Protein AF-0000000075707138 (afdb_homodimer)

pLDDT: mean 83.17, std 12.53, range [46.44, 98.38]

Structure (mmCIF, N/CA/C/O backbone):
data_AF-0000000075707138-model_v1
#
loop_
_entity.id
_entity.type
_entity.pdbx_description
1 polymer 'Oxidoreductase, short chain dehydrogenase/reductase family protein'
#
loop_
_atom_site.group_PDB
_atom_site.id
_atom_site.type_symbol
_atom_site.label_atom_id
_atom_site.label_alt_id
_atom_site.label_comp_id
_atom_site.label_asym_id
_atom_site.label_entity_id
_atom_site.label_seq_id
_atom_site.pdbx_PDB_ins_code
_atom_site.Cartn_x
_atom_site.Cartn_y
_atom_site.Cartn_z
_atom_site.occupancy
_atom_site.B_iso_or_equiv
_atom_site.auth_seq_id
_atom_site.auth_comp_id
_atom_site.auth_asym_id
_atom_site.auth_atom_id
_atom_site.pdbx_PDB_model_num
ATOM 1 N N . MET A 1 1 ? 6.055 -18.594 18.969 1 46.44 1 MET A N 1
ATOM 2 C CA . MET A 1 1 ? 6.414 -19.953 18.562 1 46.44 1 MET A CA 1
ATOM 3 C C . MET A 1 1 ? 5.551 -20.422 17.406 1 46.44 1 MET A C 1
ATOM 5 O O . MET A 1 1 ? 6.074 -20.891 16.391 1 46.44 1 MET A O 1
ATOM 9 N N . LEU A 1 2 ? 4.246 -20.281 17.594 1 50.56 2 LEU A N 1
ATOM 10 C CA . LEU A 1 2 ? 3.348 -20.734 16.531 1 50.56 2 LEU A CA 1
ATOM 11 C C . LEU A 1 2 ? 3.623 -20 15.234 1 50.56 2 LEU A C 1
ATOM 13 O O . LEU A 1 2 ? 3.65 -20.609 14.164 1 50.56 2 LEU A O 1
ATOM 17 N N . ARG A 1 3 ? 4.035 -18.844 15.383 1 57.72 3 ARG A N 1
ATOM 18 C CA . ARG A 1 3 ? 4.34 -18.062 14.188 1 57.72 3 ARG A CA 1
ATOM 19 C C . ARG A 1 3 ? 5.586 -18.594 13.484 1 57.72 3 ARG A C 1
ATOM 21 O O . ARG A 1 3 ? 5.633 -18.656 12.258 1 57.72 3 ARG A O 1
ATOM 28 N N . PHE A 1 4 ? 6.371 -19 14.352 1 58.72 4 PHE A N 1
ATOM 29 C CA . PHE A 1 4 ? 7.625 -19.5 13.805 1 58.72 4 PHE A CA 1
ATOM 30 C C . PHE A 1 4 ? 7.402 -20.828 13.078 1 58.72 4 PHE A C 1
ATOM 32 O O . PHE A 1 4 ? 7.965 -21.047 12 1 58.72 4 PHE A O 1
ATOM 39 N N . VAL A 1 5 ? 6.621 -21.609 13.633 1 59.22 5 VAL A N 1
ATOM 40 C CA . VAL A 1 5 ? 6.355 -22.922 13.039 1 59.22 5 VAL A CA 1
ATOM 41 C C . VAL A 1 5 ? 5.656 -22.734 11.688 1 59.22 5 VAL A C 1
ATOM 43 O O . VAL A 1 5 ? 6.035 -23.359 10.695 1 59.22 5 VAL A O 1
ATOM 46 N N . ILE A 1 6 ? 4.816 -21.859 11.625 1 64.38 6 ILE A N 1
ATOM 47 C CA . ILE A 1 6 ? 4.039 -21.656 10.406 1 64.38 6 ILE A CA 1
ATOM 48 C C . ILE A 1 6 ? 4.934 -21.062 9.328 1 64.38 6 ILE A C 1
ATOM 50 O O . ILE A 1 6 ? 4.82 -21.422 8.148 1 64.38 6 ILE A O 1
ATOM 54 N N . ALA A 1 7 ? 5.816 -20.281 9.812 1 64.31 7 ALA A N 1
ATOM 55 C CA . ALA A 1 7 ? 6.719 -19.625 8.867 1 64.31 7 ALA A CA 1
ATOM 56 C C . ALA A 1 7 ? 7.672 -20.641 8.234 1 64.31 7 ALA A C 1
ATOM 58 O O . ALA A 1 7 ? 8.148 -20.438 7.113 1 64.31 7 ALA A O 1
ATOM 59 N N . MET A 1 8 ? 7.824 -21.734 8.93 1 66.44 8 MET A N 1
ATOM 60 C CA . MET A 1 8 ? 8.805 -22.703 8.453 1 66.44 8 MET A CA 1
ATOM 61 C C . MET A 1 8 ? 8.133 -23.812 7.641 1 66.44 8 MET A C 1
ATOM 63 O O . MET A 1 8 ? 8.805 -24.547 6.914 1 66.44 8 MET A O 1
ATOM 67 N N . LEU A 1 9 ? 6.902 -23.828 7.664 1 71.31 9 LEU A N 1
ATOM 68 C CA . LEU A 1 9 ? 6.176 -24.922 7.055 1 71.31 9 LEU A CA 1
ATOM 69 C C . LEU A 1 9 ? 6.398 -24.969 5.547 1 71.31 9 LEU A C 1
ATOM 71 O O . LEU A 1 9 ? 6.633 -26.031 4.977 1 71.31 9 LEU A O 1
ATOM 75 N N . PRO A 1 10 ? 6.41 -23.828 4.98 1 68.44 10 PRO A N 1
ATOM 76 C CA . PRO A 1 10 ? 6.59 -23.891 3.525 1 68.44 10 PRO A CA 1
ATOM 77 C C . PRO A 1 10 ? 7.949 -24.453 3.119 1 68.44 10 PRO A C 1
ATOM 79 O O . PRO A 1 10 ? 8.125 -24.891 1.982 1 68.44 10 PRO A O 1
ATOM 82 N N . ARG A 1 11 ? 8.836 -24.469 3.949 1 72.44 11 ARG A N 1
ATOM 83 C CA . ARG A 1 11 ? 10.18 -24.938 3.627 1 72.44 11 ARG A CA 1
ATOM 84 C C . ARG A 1 11 ? 10.258 -26.469 3.73 1 72.44 11 ARG A C 1
ATOM 86 O O . ARG A 1 11 ? 11.156 -27.078 3.146 1 72.44 11 ARG A O 1
ATOM 93 N N . ILE A 1 12 ? 9.328 -26.984 4.355 1 79.31 12 ILE A N 1
ATOM 94 C CA . ILE A 1 12 ? 9.461 -28.406 4.613 1 79.31 12 ILE A CA 1
ATOM 95 C C . ILE A 1 12 ? 8.453 -29.188 3.77 1 79.31 12 ILE A C 1
ATOM 97 O O . ILE A 1 12 ? 8.594 -30.391 3.574 1 79.31 12 ILE A O 1
ATOM 101 N N . LEU A 1 13 ? 7.508 -28.547 3.256 1 86.5 13 LEU A N 1
ATOM 102 C CA . LEU A 1 13 ? 6.492 -29.203 2.447 1 86.5 13 LEU A CA 1
ATOM 103 C C . LEU A 1 13 ? 7.043 -29.562 1.067 1 86.5 13 LEU A C 1
ATOM 105 O O . LEU A 1 13 ? 7.852 -28.812 0.511 1 86.5 13 LEU A O 1
ATOM 109 N N . PRO A 1 14 ? 6.703 -30.625 0.559 1 90.44 14 PRO A N 1
ATOM 110 C CA . PRO A 1 14 ? 7.188 -31.016 -0.77 1 90.44 14 PRO A CA 1
ATOM 111 C C . PRO A 1 14 ? 6.672 -30.094 -1.876 1 90.44 14 PRO A C 1
ATOM 113 O O . PRO A 1 14 ? 5.559 -29.578 -1.779 1 90.44 14 PRO A O 1
ATOM 116 N N . ALA A 1 15 ? 7.457 -30 -2.906 1 93 15 ALA A N 1
ATOM 117 C CA . ALA A 1 15 ? 7.035 -29.219 -4.074 1 93 15 ALA A CA 1
ATOM 118 C C . ALA A 1 15 ? 5.855 -29.891 -4.773 1 93 15 ALA A C 1
ATOM 120 O O . ALA A 1 15 ? 5.762 -31.125 -4.812 1 93 15 ALA A O 1
ATOM 121 N N . GLN A 1 16 ? 4.965 -29.094 -5.281 1 94.62 16 GLN A N 1
ATOM 122 C CA . GLN A 1 16 ? 3.803 -29.578 -6.02 1 94.62 16 GLN A CA 1
ATOM 123 C C . GLN A 1 16 ? 4.039 -29.5 -7.523 1 94.62 16 GLN A C 1
ATOM 125 O O . GLN A 1 16 ? 4.832 -28.688 -7.996 1 94.62 16 GLN A O 1
ATOM 130 N N . ASP A 1 17 ? 3.422 -30.453 -8.234 1 96.12 17 ASP A N 1
ATOM 131 C CA . ASP A 1 17 ? 3.305 -30.344 -9.688 1 96.12 17 ASP A CA 1
ATOM 132 C C . ASP A 1 17 ? 2.094 -29.5 -10.078 1 96.12 17 ASP A C 1
ATOM 134 O O . ASP A 1 17 ? 0.974 -30.016 -10.148 1 96.12 17 ASP A O 1
ATOM 138 N N . LEU A 1 18 ? 2.393 -28.219 -10.383 1 95.69 18 LEU A N 1
ATOM 139 C CA . LEU A 1 18 ? 1.301 -27.281 -10.664 1 95.69 18 LEU A CA 1
ATOM 140 C C . LEU A 1 18 ? 0.627 -27.625 -11.992 1 95.69 18 LEU A C 1
ATOM 142 O O . LEU A 1 18 ? -0.546 -27.297 -12.188 1 95.69 18 LEU A O 1
ATOM 146 N N . GLY A 1 19 ? 1.401 -28.188 -12.945 1 95.12 19 GLY A N 1
ATOM 147 C CA . GLY A 1 19 ? 0.793 -28.672 -14.172 1 95.12 19 GLY A CA 1
ATOM 148 C C . GLY A 1 19 ? -0.302 -29.688 -13.938 1 95.12 19 GLY A C 1
ATOM 149 O O . GLY A 1 19 ? -1.374 -29.609 -14.539 1 95.12 19 GLY A O 1
ATOM 150 N N . ALA A 1 20 ? -0.017 -30.641 -13.094 1 95.62 20 ALA A N 1
ATOM 151 C CA . ALA A 1 20 ? -1.012 -31.641 -12.727 1 95.62 20 ALA A CA 1
ATOM 152 C C . ALA A 1 20 ? -2.145 -31.016 -11.922 1 95.62 20 ALA A C 1
ATOM 154 O O . ALA A 1 20 ? -3.318 -31.328 -12.141 1 95.62 20 ALA A O 1
ATOM 155 N N . LYS A 1 21 ? -1.799 -30.125 -11.039 1 95.69 21 LYS A N 1
ATOM 156 C CA . LYS A 1 21 ? -2.758 -29.516 -10.117 1 95.69 21 LYS A CA 1
ATOM 157 C C . LYS A 1 21 ? -3.787 -28.672 -10.867 1 95.69 21 LYS A C 1
ATOM 159 O O . LYS A 1 21 ? -4.98 -28.719 -10.555 1 95.69 21 LYS A O 1
ATOM 164 N N . TYR A 1 22 ? -3.287 -27.922 -11.883 1 96.19 22 TYR A N 1
ATOM 165 C CA . TYR A 1 22 ? -4.168 -26.984 -12.562 1 96.19 22 TYR A CA 1
ATOM 166 C C . TYR A 1 22 ? -4.504 -27.453 -13.969 1 96.19 22 TYR A C 1
ATOM 168 O O . TYR A 1 22 ? -5.16 -26.75 -14.734 1 96.19 22 TYR A O 1
ATOM 176 N N . GLN A 1 23 ? -4.051 -28.672 -14.305 1 94.12 23 GLN A N 1
ATOM 177 C CA . GLN A 1 23 ? -4.305 -29.281 -15.602 1 94.12 23 GLN A CA 1
ATOM 178 C C . GLN A 1 23 ? -3.666 -28.484 -16.734 1 94.12 23 GLN A C 1
ATOM 180 O O . GLN A 1 23 ? -4.297 -28.25 -17.766 1 94.12 23 GLN A O 1
ATOM 185 N N . LYS A 1 24 ? -2.447 -28.031 -16.484 1 93.06 24 LYS A N 1
ATOM 186 C CA . LYS A 1 24 ? -1.646 -27.266 -17.438 1 93.06 24 LYS A CA 1
ATOM 187 C C . LYS A 1 24 ? -2.404 -26.047 -17.938 1 93.06 24 LYS A C 1
ATOM 189 O O . LYS A 1 24 ? -3.211 -25.469 -17.203 1 93.06 24 LYS A O 1
ATOM 194 N N . GLY A 1 25 ? -1.955 -25.469 -19.078 1 95 25 GLY A N 1
ATOM 195 C CA . GLY A 1 25 ? -2.574 -24.266 -19.609 1 95 25 GLY A CA 1
ATOM 196 C C . GLY A 1 25 ? -1.623 -23.094 -19.672 1 95 25 GLY A C 1
ATOM 197 O O . GLY A 1 25 ? -0.408 -23.266 -19.766 1 95 25 GLY A O 1
ATOM 198 N N . TYR A 1 26 ? -2.227 -21.906 -19.625 1 97.44 26 TYR A N 1
ATOM 199 C CA . TYR A 1 26 ? -1.423 -20.703 -19.766 1 97.44 26 TYR A CA 1
ATOM 200 C C . TYR A 1 26 ? -1.119 -20.094 -18.406 1 97.44 26 TYR A C 1
ATOM 202 O O . TYR A 1 26 ? -1.928 -20.188 -17.484 1 97.44 26 TYR A O 1
ATOM 210 N N . ALA A 1 27 ? 0.055 -19.5 -18.281 1 98.12 27 ALA A N 1
ATOM 211 C CA . ALA A 1 27 ? 0.449 -18.656 -17.141 1 98.12 27 ALA A CA 1
ATOM 212 C C . ALA A 1 27 ? 0.997 -17.312 -17.625 1 98.12 27 ALA A C 1
ATOM 214 O O . ALA A 1 27 ? 1.736 -17.266 -18.609 1 98.12 27 ALA A O 1
ATOM 215 N N . LEU A 1 28 ? 0.542 -16.297 -17.031 1 98.06 28 LEU A N 1
ATOM 216 C CA . LEU A 1 28 ? 1.077 -14.961 -17.297 1 98.06 28 LEU A CA 1
ATOM 217 C C . LEU A 1 28 ? 2.008 -14.508 -16.172 1 98.06 28 LEU A C 1
ATOM 219 O O . LEU A 1 28 ? 1.626 -14.531 -15.008 1 98.06 28 LEU A O 1
ATOM 223 N N . ILE A 1 29 ? 3.23 -14.156 -16.516 1 97.25 29 ILE A N 1
ATOM 224 C CA . ILE A 1 29 ? 4.23 -13.734 -15.539 1 97.25 29 ILE A CA 1
ATOM 225 C C . ILE A 1 29 ? 4.719 -12.328 -15.875 1 97.25 29 ILE A C 1
ATOM 227 O O . ILE A 1 29 ? 5.34 -12.109 -16.922 1 97.25 29 ILE A O 1
ATOM 231 N N . THR A 1 30 ? 4.391 -11.375 -15.039 1 95.75 30 THR A N 1
ATOM 232 C CA . THR A 1 30 ? 4.973 -10.047 -15.195 1 95.75 30 THR A CA 1
ATOM 233 C C . THR A 1 30 ? 6.297 -9.945 -14.438 1 95.75 30 THR A C 1
ATOM 235 O O . THR A 1 30 ? 6.445 -10.516 -13.359 1 95.75 30 THR A O 1
ATOM 238 N N . GLY A 1 31 ? 7.238 -9.188 -15.008 1 88.5 31 GLY A N 1
ATOM 239 C CA . GLY A 1 31 ? 8.578 -9.172 -14.445 1 88.5 31 GLY A CA 1
ATOM 240 C C . GLY A 1 31 ? 9.289 -10.508 -14.578 1 88.5 31 GLY A C 1
ATOM 241 O O . GLY A 1 31 ? 10.055 -10.898 -13.695 1 88.5 31 GLY A O 1
ATOM 242 N N . GLY A 1 32 ? 9.031 -11.18 -15.578 1 85.75 32 GLY A N 1
ATOM 243 C CA . GLY A 1 32 ? 9.516 -12.539 -15.727 1 85.75 32 GLY A CA 1
ATOM 244 C C . GLY A 1 32 ? 10.773 -12.648 -16.562 1 85.75 32 GLY A C 1
ATOM 245 O O . GLY A 1 32 ? 11.18 -13.742 -16.953 1 85.75 32 GLY A O 1
ATOM 246 N N . THR A 1 33 ? 11.352 -11.516 -16.859 1 84.06 33 THR A N 1
ATOM 247 C CA . THR A 1 33 ? 12.5 -11.555 -17.766 1 84.06 33 THR A CA 1
ATOM 248 C C . THR A 1 33 ? 13.797 -11.75 -16.984 1 84.06 33 THR A C 1
ATOM 250 O O . THR A 1 33 ? 14.859 -11.93 -17.578 1 84.06 33 THR A O 1
ATOM 253 N N . ASP A 1 34 ? 13.672 -11.68 -15.617 1 80.25 34 ASP A N 1
ATOM 254 C CA . ASP A 1 34 ? 14.859 -11.898 -14.797 1 80.25 34 ASP A CA 1
ATOM 255 C C . ASP A 1 34 ? 14.477 -12.367 -13.391 1 80.25 34 ASP A C 1
ATOM 257 O O . ASP A 1 34 ? 13.289 -12.461 -13.062 1 80.25 34 ASP A O 1
ATOM 261 N N . GLY A 1 35 ? 15.461 -12.906 -12.695 1 82.19 35 GLY A N 1
ATOM 262 C CA . GLY A 1 35 ? 15.32 -13.141 -11.266 1 82.19 35 GLY A CA 1
ATOM 263 C C . GLY A 1 35 ? 14.336 -14.25 -10.938 1 82.19 35 GLY A C 1
ATOM 264 O O . GLY A 1 35 ? 14.367 -15.32 -11.547 1 82.19 35 GLY A O 1
ATOM 265 N N . ILE A 1 36 ? 13.555 -13.992 -9.977 1 87.19 36 ILE A N 1
ATOM 266 C CA . ILE A 1 36 ? 12.594 -14.953 -9.438 1 87.19 36 ILE A CA 1
ATOM 267 C C . ILE A 1 36 ? 11.539 -15.266 -10.492 1 87.19 36 ILE A C 1
ATOM 269 O O . ILE A 1 36 ? 11.18 -16.438 -10.695 1 87.19 36 ILE A O 1
ATOM 273 N N . GLY A 1 37 ? 11.125 -14.266 -11.25 1 90.62 37 GLY A N 1
ATOM 274 C CA . GLY A 1 37 ? 10.102 -14.445 -12.266 1 90.62 37 GLY A CA 1
ATOM 275 C C . GLY A 1 37 ? 10.516 -15.383 -13.383 1 90.62 37 GLY A C 1
ATOM 276 O O . GLY A 1 37 ? 9.734 -16.219 -13.82 1 90.62 37 GLY A O 1
ATOM 277 N N . LEU A 1 38 ? 11.711 -15.195 -13.773 1 89.5 38 LEU A N 1
ATOM 278 C CA . LEU A 1 38 ? 12.227 -16.047 -14.844 1 89.5 38 LEU A CA 1
ATOM 279 C C . LEU A 1 38 ? 12.32 -17.5 -14.383 1 89.5 38 LEU A C 1
ATOM 281 O O . LEU A 1 38 ? 11.938 -18.422 -15.117 1 89.5 38 LEU A O 1
ATOM 285 N N . GLN A 1 39 ? 12.766 -17.719 -13.211 1 90.62 39 GLN A N 1
ATOM 286 C CA . GLN A 1 39 ? 12.898 -19.062 -12.672 1 90.62 39 GLN A CA 1
ATOM 287 C C . GLN A 1 39 ? 11.539 -19.75 -12.523 1 90.62 39 GLN A C 1
ATOM 289 O O . GLN A 1 39 ? 11.398 -20.938 -12.82 1 90.62 39 GLN A O 1
ATOM 294 N N . ILE A 1 40 ? 10.594 -19.047 -12.117 1 94 40 ILE A N 1
ATOM 295 C CA . ILE A 1 40 ? 9.242 -19.578 -11.992 1 94 40 ILE A CA 1
ATOM 296 C C . ILE A 1 40 ? 8.711 -19.953 -13.367 1 94 40 ILE A C 1
ATOM 298 O O . ILE A 1 40 ? 8.133 -21.031 -13.547 1 94 40 ILE A O 1
ATOM 302 N N . ALA A 1 41 ? 8.945 -19.078 -14.344 1 94.19 41 ALA A N 1
ATOM 303 C CA . ALA A 1 41 ? 8.484 -19.328 -15.703 1 94.19 41 ALA A CA 1
ATOM 304 C C . ALA A 1 41 ? 9.07 -20.625 -16.25 1 94.19 41 ALA A C 1
ATOM 306 O O . ALA A 1 41 ? 8.344 -21.453 -16.812 1 94.19 41 ALA A O 1
ATOM 307 N N . LEU A 1 42 ? 10.328 -20.781 -16.062 1 93 42 LEU A N 1
ATOM 308 C CA . LEU A 1 42 ? 11.016 -21.953 -16.594 1 93 42 LEU A CA 1
ATOM 309 C C . LEU A 1 42 ? 10.508 -23.219 -15.922 1 93 42 LEU A C 1
ATOM 311 O O . LEU A 1 42 ? 10.297 -24.234 -16.594 1 93 42 LEU A O 1
ATOM 315 N N . LYS A 1 43 ? 10.297 -23.172 -14.664 1 94.62 43 LYS A N 1
ATOM 316 C CA . LYS A 1 43 ? 9.789 -24.328 -13.93 1 94.62 43 LYS A CA 1
ATOM 317 C C . LYS A 1 43 ? 8.359 -24.672 -14.367 1 94.62 43 LYS A C 1
ATOM 319 O O . LYS A 1 43 ? 7.996 -25.844 -14.438 1 94.62 43 LYS A O 1
ATOM 324 N N . LEU A 1 44 ? 7.586 -23.703 -14.648 1 96.31 44 LEU A N 1
ATOM 325 C CA . LEU A 1 44 ? 6.227 -23.938 -15.133 1 96.31 44 LEU A CA 1
ATOM 326 C C . LEU A 1 44 ? 6.242 -24.594 -16.5 1 96.31 44 LEU A C 1
ATOM 328 O O . LEU A 1 44 ? 5.438 -25.484 -16.781 1 96.31 44 LEU A O 1
ATOM 332 N N . VAL A 1 45 ? 7.152 -24.141 -17.375 1 95.62 45 VAL A N 1
ATOM 333 C CA . VAL A 1 45 ? 7.301 -24.734 -18.703 1 95.62 45 VAL A CA 1
ATOM 334 C C . VAL A 1 45 ? 7.66 -26.219 -18.562 1 95.62 45 VAL A C 1
ATOM 336 O O . VAL A 1 45 ? 7.102 -27.062 -19.266 1 95.62 45 VAL A O 1
ATOM 339 N N . GLU A 1 46 ? 8.5 -26.5 -17.641 1 94.5 46 GLU A N 1
ATOM 340 C CA . GLU A 1 46 ? 8.891 -27.875 -17.359 1 94.5 46 GLU A CA 1
ATOM 341 C C . GLU A 1 46 ? 7.695 -28.703 -16.922 1 94.5 46 GLU A C 1
ATOM 343 O O . GLU A 1 46 ? 7.648 -29.922 -17.188 1 94.5 46 GLU A O 1
ATOM 348 N N . GLN A 1 47 ? 6.758 -28.094 -16.297 1 95.94 47 GLN A N 1
ATOM 349 C CA . GLN A 1 47 ? 5.586 -28.797 -15.789 1 95.94 47 GLN A CA 1
ATOM 350 C C . GLN A 1 47 ? 4.441 -28.766 -16.797 1 95.94 47 GLN A C 1
ATOM 352 O O . GLN A 1 47 ? 3.309 -29.125 -16.469 1 95.94 47 GLN A O 1
ATOM 357 N N . GLY A 1 48 ? 4.723 -28.188 -17.969 1 95.12 48 GLY A N 1
ATOM 358 C CA . GLY A 1 48 ? 3.797 -28.344 -19.094 1 95.12 48 GLY A CA 1
ATOM 359 C C . GLY A 1 48 ? 2.979 -27.094 -19.359 1 95.12 48 GLY A C 1
ATOM 360 O O . GLY A 1 48 ? 2.072 -27.109 -20.188 1 95.12 48 GLY A O 1
ATOM 361 N N . PHE A 1 49 ? 3.256 -25.984 -18.688 1 96.62 49 PHE A N 1
ATOM 362 C CA . PHE A 1 49 ? 2.518 -24.734 -18.922 1 96.62 49 PHE A CA 1
ATOM 363 C C . PHE A 1 49 ? 3.033 -24.031 -20.156 1 96.62 49 PHE A C 1
ATOM 365 O O . PHE A 1 49 ? 4.227 -24.094 -20.469 1 96.62 49 PHE A O 1
ATOM 372 N N . ASP A 1 50 ? 2.141 -23.422 -20.922 1 97.19 50 ASP A N 1
ATOM 373 C CA . ASP A 1 50 ? 2.51 -22.328 -21.812 1 97.19 50 ASP A CA 1
ATOM 374 C C . ASP A 1 50 ? 2.592 -21 -21.062 1 97.19 50 ASP A C 1
ATOM 376 O O . ASP A 1 50 ? 1.688 -20.656 -20.297 1 97.19 50 ASP A O 1
ATOM 380 N N . VAL A 1 51 ? 3.688 -20.25 -21.297 1 97.38 51 VAL A N 1
ATOM 381 C CA . VAL A 1 51 ? 3.889 -19.078 -20.469 1 97.38 51 VAL A CA 1
ATOM 382 C C . VAL A 1 51 ? 3.941 -17.828 -21.344 1 97.38 51 VAL A C 1
ATOM 384 O O . VAL A 1 51 ? 4.406 -17.875 -22.484 1 97.38 51 VAL A O 1
ATOM 387 N N . HIS A 1 52 ? 3.369 -16.766 -20.906 1 97.56 52 HIS A N 1
ATOM 388 C CA . HIS A 1 52 ? 3.582 -15.414 -21.406 1 97.56 52 HIS A CA 1
ATOM 389 C C . HIS A 1 52 ? 4.418 -14.586 -20.438 1 97.56 52 HIS A C 1
ATOM 391 O O . HIS A 1 52 ? 3.928 -14.172 -19.391 1 97.56 52 HIS A O 1
ATOM 397 N N . ILE A 1 53 ? 5.641 -14.383 -20.812 1 95.88 53 ILE A N 1
ATOM 398 C CA . ILE A 1 53 ? 6.594 -13.656 -19.984 1 95.88 53 ILE A CA 1
ATOM 399 C C . ILE A 1 53 ? 6.633 -12.188 -20.406 1 95.88 53 ILE A C 1
ATOM 401 O O . ILE A 1 53 ? 6.863 -11.883 -21.578 1 95.88 53 ILE A O 1
ATOM 405 N N . VAL A 1 54 ? 6.398 -11.32 -19.438 1 94.62 54 VAL A N 1
ATOM 406 C CA . VAL A 1 54 ? 6.387 -9.883 -19.703 1 94.62 54 VAL A CA 1
ATOM 407 C C . VAL A 1 54 ? 7.438 -9.188 -18.844 1 94.62 54 VAL A C 1
ATOM 409 O O . VAL A 1 54 ? 7.539 -9.461 -17.641 1 94.62 54 VAL A O 1
ATOM 412 N N . GLY A 1 55 ? 8.219 -8.289 -19.344 1 90.75 55 GLY A N 1
ATOM 413 C CA . GLY A 1 55 ? 9.203 -7.543 -18.594 1 90.75 55 GLY A CA 1
ATOM 414 C C . GLY A 1 55 ? 10.094 -6.676 -19.453 1 90.75 55 GLY A C 1
ATOM 415 O O . GLY A 1 55 ? 9.852 -6.535 -20.656 1 90.75 55 GLY A O 1
ATOM 416 N N . LEU A 1 56 ? 10.969 -6.023 -18.781 1 84.31 56 LEU A N 1
ATOM 417 C CA . LEU A 1 56 ? 11.891 -5.148 -19.5 1 84.31 56 LEU A CA 1
ATOM 418 C C . LEU A 1 56 ? 12.906 -5.957 -20.297 1 84.31 56 LEU A C 1
ATOM 420 O O . LEU A 1 56 ? 13.188 -7.109 -19.953 1 84.31 56 LEU A O 1
ATOM 424 N N . LYS A 1 57 ? 13.469 -5.316 -21.297 1 77.38 57 LYS A N 1
ATOM 425 C CA . LYS A 1 57 ? 14.414 -5.973 -22.203 1 77.38 57 LYS A CA 1
ATOM 426 C C . LYS A 1 57 ? 15.672 -6.402 -21.453 1 77.38 57 LYS A C 1
ATOM 428 O O . LYS A 1 57 ? 16.188 -5.652 -20.625 1 77.38 57 LYS A O 1
ATOM 433 N N . THR A 1 58 ? 15.875 -7.586 -21.594 1 73.94 58 THR A N 1
ATOM 434 C CA . THR A 1 58 ? 17.094 -8.133 -21.016 1 73.94 58 THR A CA 1
ATOM 435 C C . THR A 1 58 ? 17.781 -9.094 -21.984 1 73.94 58 THR A C 1
ATOM 437 O O . THR A 1 58 ? 17.125 -9.633 -22.891 1 73.94 58 THR A O 1
ATOM 440 N N . GLU A 1 59 ? 19.031 -9.18 -21.906 1 68.75 59 GLU A N 1
ATOM 441 C CA . GLU A 1 59 ? 19.797 -10.094 -22.75 1 68.75 59 GLU A CA 1
ATOM 442 C C . GLU A 1 59 ? 19.75 -11.523 -22.219 1 68.75 59 GLU A C 1
ATOM 444 O O . GLU A 1 59 ? 20.094 -12.469 -22.938 1 68.75 59 GLU A O 1
ATOM 449 N N . LYS A 1 60 ? 19.203 -11.812 -21.125 1 67.62 60 LYS A N 1
ATOM 450 C CA . LYS A 1 60 ? 19.219 -13.094 -20.422 1 67.62 60 LYS A CA 1
ATOM 451 C C . LYS A 1 60 ? 18.297 -14.102 -21.078 1 67.62 60 LYS A C 1
ATOM 453 O O . LYS A 1 60 ? 18.469 -15.312 -20.922 1 67.62 60 LYS A O 1
ATOM 458 N N . LEU A 1 61 ? 17.406 -13.648 -21.859 1 74.69 61 LEU A N 1
ATOM 459 C CA . LEU A 1 61 ? 16.328 -14.523 -22.344 1 74.69 61 LEU A CA 1
ATOM 460 C C . LEU A 1 61 ? 16.75 -15.203 -23.641 1 74.69 61 LEU A C 1
ATOM 462 O O . LEU A 1 61 ? 16.031 -16.094 -24.125 1 74.69 61 LEU A O 1
ATOM 466 N N . ASN A 1 62 ? 17.828 -14.922 -24.156 1 67.62 62 ASN A N 1
ATOM 467 C CA . ASN A 1 62 ? 18.219 -15.469 -25.453 1 67.62 62 ASN A CA 1
ATOM 468 C C . ASN A 1 62 ? 18.531 -16.953 -25.359 1 67.62 62 ASN A C 1
ATOM 470 O O . ASN A 1 62 ? 18.484 -17.672 -26.359 1 67.62 62 ASN A O 1
ATOM 474 N N . GLN A 1 63 ? 18.562 -17.484 -24.203 1 67.44 63 GLN A N 1
ATOM 475 C CA . GLN A 1 63 ? 19.031 -18.859 -24.078 1 67.44 63 GLN A CA 1
ATOM 476 C C . GLN A 1 63 ? 17.969 -19.75 -23.453 1 67.44 63 GLN A C 1
ATOM 478 O O . GLN A 1 63 ? 18.25 -20.906 -23.109 1 67.44 63 GLN A O 1
ATOM 483 N N . ILE A 1 64 ? 16.75 -19.266 -23.469 1 76.5 64 ILE A N 1
ATOM 484 C CA . ILE A 1 64 ? 15.773 -20.094 -22.766 1 76.5 64 ILE A CA 1
ATOM 485 C C . ILE A 1 64 ? 14.898 -20.844 -23.766 1 76.5 64 ILE A C 1
ATOM 487 O O . ILE A 1 64 ? 14.617 -20.328 -24.844 1 76.5 64 ILE A O 1
ATOM 491 N N . GLN A 1 65 ? 14.625 -22.141 -23.531 1 81.31 65 GLN A N 1
ATOM 492 C CA . GLN A 1 65 ? 13.711 -22.938 -24.344 1 81.31 65 GLN A CA 1
ATOM 493 C C . GLN A 1 65 ? 12.289 -22.844 -23.812 1 81.31 65 GLN A C 1
ATOM 495 O O . GLN A 1 65 ? 12.023 -23.188 -22.656 1 81.31 65 GLN A O 1
ATOM 500 N N . LEU A 1 66 ? 11.461 -22.266 -24.609 1 87.06 66 LEU A N 1
ATOM 501 C CA . LEU A 1 66 ? 10.047 -22.141 -24.266 1 87.06 66 LEU A CA 1
ATOM 502 C C . LEU A 1 66 ? 9.195 -23.016 -25.172 1 87.06 66 LEU A C 1
ATOM 504 O O . LEU A 1 66 ? 9.664 -23.5 -26.219 1 87.06 66 LEU A O 1
ATOM 508 N N . THR A 1 67 ? 8.016 -23.328 -24.656 1 88.25 67 THR A N 1
ATOM 509 C CA . THR A 1 67 ? 7.078 -24.078 -25.5 1 88.25 67 THR A CA 1
ATOM 510 C C . THR A 1 67 ? 6.664 -23.25 -26.719 1 88.25 67 THR A C 1
ATOM 512 O O . THR A 1 67 ? 6.836 -22.031 -26.734 1 88.25 67 THR A O 1
ATOM 515 N N . GLU A 1 68 ? 6.094 -23.906 -27.719 1 88.75 68 GLU A N 1
ATOM 516 C CA . GLU A 1 68 ? 5.695 -23.266 -28.969 1 88.75 68 GLU A CA 1
ATOM 517 C C . GLU A 1 68 ? 4.645 -22.188 -28.734 1 88.75 68 GLU A C 1
ATOM 519 O O . GLU A 1 68 ? 4.609 -21.172 -29.438 1 88.75 68 GLU A O 1
ATOM 524 N N . ASN A 1 69 ? 3.811 -22.359 -27.719 1 93.56 69 ASN A N 1
ATOM 525 C CA . ASN A 1 69 ? 2.709 -21.438 -27.469 1 93.56 69 ASN A CA 1
ATOM 526 C C . ASN A 1 69 ? 3.104 -20.359 -26.453 1 93.56 69 ASN A C 1
ATOM 528 O O . ASN A 1 69 ? 2.305 -19.469 -26.141 1 93.56 69 ASN A O 1
ATOM 532 N N . SER A 1 70 ? 4.34 -20.438 -25.984 1 94.81 70 SER A N 1
ATOM 533 C CA . SER A 1 70 ? 4.824 -19.438 -25.047 1 94.81 70 SER A CA 1
ATOM 534 C C . SER A 1 70 ? 5.32 -18.188 -25.766 1 94.81 70 SER A C 1
ATOM 536 O O . SER A 1 70 ? 5.664 -18.25 -26.953 1 94.81 70 SER A O 1
ATOM 538 N N . LYS A 1 71 ? 5.277 -17.109 -25.062 1 92.94 71 LYS A N 1
ATOM 539 C CA . LYS A 1 71 ? 5.754 -15.875 -25.688 1 92.94 71 LYS A CA 1
ATOM 540 C C . LYS A 1 71 ? 6.422 -14.977 -24.641 1 92.94 71 LYS A C 1
ATOM 542 O O . LYS A 1 71 ? 6.129 -15.062 -23.453 1 92.94 71 LYS A O 1
ATOM 547 N N . ILE A 1 72 ? 7.32 -14.141 -25.203 1 93.5 72 ILE A N 1
ATOM 548 C CA . ILE A 1 72 ? 7.996 -13.109 -24.422 1 93.5 72 ILE A CA 1
ATOM 549 C C . ILE A 1 72 ? 7.648 -11.727 -24.969 1 93.5 72 ILE A C 1
ATOM 551 O O . ILE A 1 72 ? 7.75 -11.492 -26.188 1 93.5 72 ILE A O 1
ATOM 555 N N . SER A 1 73 ? 7.184 -10.891 -24.125 1 93.19 73 SER A N 1
ATOM 556 C CA . SER A 1 73 ? 6.906 -9.508 -24.5 1 93.19 73 SER A CA 1
ATOM 557 C C . SER A 1 73 ? 7.777 -8.539 -23.703 1 93.19 73 SER A C 1
ATOM 559 O O . SER A 1 73 ? 7.672 -8.453 -22.484 1 93.19 73 SER A O 1
ATOM 561 N N . PHE A 1 74 ? 8.578 -7.836 -24.422 1 92.12 74 PHE A N 1
ATOM 562 C CA . PHE A 1 74 ? 9.359 -6.777 -23.797 1 92.12 74 PHE A CA 1
ATOM 563 C C . PHE A 1 74 ? 8.562 -5.48 -23.734 1 92.12 74 PHE A C 1
ATOM 565 O O . PHE A 1 74 ? 8.344 -4.828 -24.766 1 92.12 74 PHE A O 1
ATOM 572 N N . CYS A 1 75 ? 8.062 -5.191 -22.531 1 90.75 75 CYS A N 1
ATOM 573 C CA . CYS A 1 75 ? 7.23 -4.008 -22.375 1 90.75 75 CYS A CA 1
ATOM 574 C C . CYS A 1 75 ? 7.418 -3.389 -21 1 90.75 75 CYS A C 1
ATOM 576 O O . CYS A 1 75 ? 7.93 -4.039 -20.078 1 90.75 75 CYS A O 1
ATOM 578 N N . ASP A 1 76 ? 7.07 -2.146 -20.969 1 90.69 76 ASP A N 1
ATOM 579 C CA . ASP A 1 76 ? 7.074 -1.369 -19.734 1 90.69 76 ASP A CA 1
ATOM 580 C C . ASP A 1 76 ? 5.668 -1.275 -19.141 1 90.69 76 ASP A C 1
ATOM 582 O O . ASP A 1 76 ? 4.781 -0.656 -19.734 1 90.69 76 ASP A O 1
ATOM 586 N N . LEU A 1 77 ? 5.527 -1.826 -17.969 1 92 77 LEU A N 1
ATOM 587 C CA . LEU A 1 77 ? 4.211 -1.903 -17.344 1 92 77 LEU A CA 1
ATOM 588 C C . LEU A 1 77 ? 3.732 -0.52 -16.922 1 92 77 LEU A C 1
ATOM 590 O O . LEU A 1 77 ? 2.564 -0.346 -16.562 1 92 77 LEU A O 1
ATOM 594 N N . SER A 1 78 ? 4.652 0.433 -16.938 1 90.06 78 SER A N 1
ATOM 595 C CA . SER A 1 78 ? 4.23 1.797 -16.641 1 90.06 78 SER A CA 1
ATOM 596 C C . SER A 1 78 ? 3.402 2.387 -17.781 1 90.06 78 SER A C 1
ATOM 598 O O . SER A 1 78 ? 2.76 3.426 -17.609 1 90.06 78 SER A O 1
ATOM 600 N N . ASP A 1 79 ? 3.463 1.754 -18.906 1 91.5 79 ASP A N 1
ATOM 601 C CA . ASP A 1 79 ? 2.645 2.146 -20.047 1 91.5 79 ASP A CA 1
ATOM 602 C C . ASP A 1 79 ? 1.258 1.509 -19.969 1 91.5 79 ASP A C 1
ATOM 604 O O . ASP A 1 79 ? 1.123 0.289 -20.078 1 91.5 79 ASP A O 1
ATOM 608 N N . ILE A 1 80 ? 0.294 2.305 -19.953 1 90.19 80 ILE A N 1
ATOM 609 C CA . ILE A 1 80 ? -1.083 1.861 -19.766 1 90.19 80 ILE A CA 1
ATOM 610 C C . ILE A 1 80 ? -1.505 0.978 -20.938 1 90.19 80 ILE A C 1
ATOM 612 O O . ILE A 1 80 ? -2.287 0.04 -20.766 1 90.19 80 ILE A O 1
ATOM 616 N N . SER A 1 81 ? -1.056 1.275 -22.078 1 94.31 81 SER A N 1
ATOM 617 C CA . SER A 1 81 ? -1.41 0.487 -23.25 1 94.31 81 SER A CA 1
ATOM 618 C C . SER A 1 81 ? -0.955 -0.961 -23.109 1 94.31 81 SER A C 1
ATOM 620 O O . SER A 1 81 ? -1.628 -1.88 -23.578 1 94.31 81 SER A O 1
ATOM 622 N N . VAL A 1 82 ? 0.136 -1.141 -22.484 1 94.38 82 VAL A N 1
ATOM 623 C CA . VAL A 1 82 ? 0.668 -2.479 -22.266 1 94.38 82 VAL A CA 1
ATOM 624 C C . VAL A 1 82 ? -0.274 -3.258 -21.344 1 94.38 82 VAL A C 1
ATOM 626 O O . VAL A 1 82 ? -0.603 -4.414 -21.625 1 94.38 82 VAL A O 1
ATOM 629 N N . THR A 1 83 ? -0.717 -2.646 -20.281 1 94.81 83 THR A N 1
ATOM 630 C CA . THR A 1 83 ? -1.627 -3.285 -19.328 1 94.81 83 THR A CA 1
ATOM 631 C C . THR A 1 83 ? -2.936 -3.668 -20.016 1 94.81 83 THR A C 1
ATOM 633 O O . THR A 1 83 ? -3.457 -4.766 -19.812 1 94.81 83 THR A O 1
ATOM 636 N N . ASN A 1 84 ? -3.395 -2.771 -20.859 1 95.44 84 ASN A N 1
ATOM 637 C CA . ASN A 1 84 ? -4.621 -3.053 -21.594 1 95.44 84 ASN A CA 1
ATOM 638 C C . ASN A 1 84 ? -4.461 -4.262 -22.5 1 95.44 84 ASN A C 1
ATOM 640 O O . ASN A 1 84 ? -5.355 -5.105 -22.594 1 95.44 84 ASN A O 1
ATOM 644 N N . GLU A 1 85 ? -3.412 -4.316 -23.156 1 96.88 85 GLU A N 1
ATOM 645 C CA . GLU A 1 85 ? -3.131 -5.445 -24.047 1 96.88 85 GLU A CA 1
ATOM 646 C C . GLU A 1 85 ? -3.053 -6.754 -23.266 1 96.88 85 GLU A C 1
ATOM 648 O O . GLU A 1 85 ? -3.549 -7.785 -23.719 1 96.88 85 GLU A O 1
ATOM 653 N N . LEU A 1 86 ? -2.453 -6.695 -22.141 1 97 86 LEU A N 1
ATOM 654 C CA . LEU A 1 86 ? -2.322 -7.891 -21.312 1 97 86 LEU A CA 1
ATOM 655 C C . LEU A 1 86 ? -3.678 -8.32 -20.766 1 97 86 LEU A C 1
ATOM 657 O O . LEU A 1 86 ? -3.947 -9.523 -20.641 1 97 86 LEU A O 1
ATOM 661 N N . CYS A 1 87 ? -4.477 -7.371 -20.406 1 96.44 87 CYS A N 1
ATOM 662 C CA . CYS A 1 87 ? -5.832 -7.691 -19.969 1 96.44 87 CYS A CA 1
ATOM 663 C C . CYS A 1 87 ? -6.598 -8.414 -21.078 1 96.44 87 CYS A C 1
ATOM 665 O O . CYS A 1 87 ? -7.293 -9.398 -20.812 1 96.44 87 CYS A O 1
ATOM 667 N N . GLN A 1 88 ? -6.434 -7.891 -22.266 1 97 88 GLN A N 1
ATOM 668 C CA . GLN A 1 88 ? -7.066 -8.547 -23.406 1 97 88 GLN A CA 1
ATOM 669 C C . GLN A 1 88 ? -6.52 -9.961 -23.609 1 97 88 GLN A C 1
ATOM 671 O O . GLN A 1 88 ? -7.27 -10.883 -23.922 1 97 88 GLN A O 1
ATOM 676 N N . TRP A 1 89 ? -5.281 -10.102 -23.453 1 97.44 89 TRP A N 1
ATOM 677 C CA . TRP A 1 89 ? -4.66 -11.414 -23.562 1 97.44 89 TRP A CA 1
ATOM 678 C C . TRP A 1 89 ? -5.25 -12.383 -22.531 1 97.44 89 TRP A C 1
ATOM 680 O O . TRP A 1 89 ? -5.516 -13.547 -22.844 1 97.44 89 TRP A O 1
ATOM 690 N N . ILE A 1 90 ? -5.434 -11.953 -21.312 1 97.56 90 ILE A N 1
ATOM 691 C CA . ILE A 1 90 ? -6.016 -12.758 -20.234 1 97.56 90 ILE A CA 1
ATOM 692 C C . ILE A 1 90 ? -7.414 -13.211 -20.641 1 97.56 90 ILE A C 1
ATOM 694 O O . ILE A 1 90 ? -7.773 -14.375 -20.453 1 97.56 90 ILE A O 1
ATOM 698 N N . GLU A 1 91 ? -8.109 -12.297 -21.219 1 95.88 91 GLU A N 1
ATOM 699 C CA . GLU A 1 91 ? -9.469 -12.625 -21.641 1 95.88 91 GLU A CA 1
ATOM 700 C C . GLU A 1 91 ? -9.469 -13.672 -22.75 1 95.88 91 GLU A C 1
ATOM 702 O O . GLU A 1 91 ? -10.328 -14.555 -22.781 1 95.88 91 GLU A O 1
ATOM 707 N N . THR A 1 92 ? -8.57 -13.57 -23.609 1 96.44 92 THR A N 1
ATOM 708 C CA . THR A 1 92 ? -8.516 -14.438 -24.781 1 96.44 92 THR A CA 1
ATOM 709 C C . THR A 1 92 ? -7.977 -15.812 -24.406 1 96.44 92 THR A C 1
ATOM 711 O O . THR A 1 92 ? -8.562 -16.828 -24.781 1 96.44 92 THR A O 1
ATOM 714 N N . TYR A 1 93 ? -6.891 -15.867 -23.594 1 96.81 93 TYR A N 1
ATOM 715 C CA . TYR A 1 93 ? -6.16 -17.109 -23.391 1 96.81 93 TYR A CA 1
ATOM 716 C C . TYR A 1 93 ? -6.539 -17.75 -22.047 1 96.81 93 TYR A C 1
ATOM 718 O O . TYR A 1 93 ? -6.227 -18.922 -21.812 1 96.81 93 TYR A O 1
ATOM 726 N N . GLN A 1 94 ? -7.188 -17.016 -21.172 1 96.88 94 GLN A N 1
ATOM 727 C CA . GLN A 1 94 ? -7.73 -17.5 -19.906 1 96.88 94 GLN A CA 1
ATOM 728 C C . GLN A 1 94 ? -6.684 -18.281 -19.109 1 96.88 94 GLN A C 1
ATOM 730 O O . GLN A 1 94 ? -6.879 -19.453 -18.812 1 96.88 94 GLN A O 1
ATOM 735 N N . PRO A 1 95 ? -5.621 -17.641 -18.719 1 97.94 95 PRO A N 1
ATOM 736 C CA . PRO A 1 95 ? -4.547 -18.328 -18 1 97.94 95 PRO A CA 1
ATOM 737 C C . PRO A 1 95 ? -5.012 -18.922 -16.672 1 97.94 95 PRO A C 1
ATOM 739 O O . PRO A 1 95 ? -5.949 -18.391 -16.062 1 97.94 95 PRO A O 1
ATOM 742 N N . LYS A 1 96 ? -4.355 -20.031 -16.281 1 98 96 LYS A N 1
ATOM 743 C CA . LYS A 1 96 ? -4.613 -20.672 -15.008 1 98 96 LYS A CA 1
ATOM 744 C C . LYS A 1 96 ? -3.83 -20 -13.883 1 98 96 LYS A C 1
ATOM 746 O O . LYS A 1 96 ? -4.246 -20.031 -12.727 1 98 96 LYS A O 1
ATOM 751 N N . LEU A 1 97 ? -2.734 -19.391 -14.289 1 98.25 97 LEU A N 1
ATOM 752 C CA . LEU A 1 97 ? -1.876 -18.766 -13.289 1 98.25 97 LEU A CA 1
ATOM 753 C C . LEU A 1 97 ? -1.524 -17.328 -13.695 1 98.25 97 LEU A C 1
ATOM 755 O O . LEU A 1 97 ? -1.259 -17.062 -14.867 1 98.25 97 LEU A O 1
ATOM 759 N N . LEU A 1 98 ? -1.632 -16.438 -12.781 1 98.38 98 LEU A N 1
ATOM 760 C CA . LEU A 1 98 ? -1.169 -15.062 -12.883 1 98.38 98 LEU A CA 1
ATOM 761 C C . LEU A 1 98 ? -0.1 -14.773 -11.836 1 98.38 98 LEU A C 1
ATOM 763 O O . LEU A 1 98 ? -0.364 -14.844 -10.641 1 98.38 98 LEU A O 1
ATOM 767 N N . ILE A 1 99 ? 1.104 -14.469 -12.273 1 97.75 99 ILE A N 1
ATOM 768 C CA . ILE A 1 99 ? 2.238 -14.297 -11.375 1 97.75 99 ILE A CA 1
ATOM 769 C C . ILE A 1 99 ? 2.793 -12.883 -11.508 1 97.75 99 ILE A C 1
ATOM 771 O O . ILE A 1 99 ? 3.283 -12.5 -12.578 1 97.75 99 ILE A O 1
ATOM 775 N N . HIS A 1 100 ? 2.684 -12.125 -10.453 1 96.31 100 HIS A N 1
ATOM 776 C CA . HIS A 1 100 ? 3.197 -10.766 -10.406 1 96.31 100 HIS A CA 1
ATOM 777 C C . HIS A 1 100 ? 4.586 -10.719 -9.773 1 96.31 100 HIS A C 1
ATOM 779 O O . HIS A 1 100 ? 4.719 -10.703 -8.555 1 96.31 100 HIS A O 1
ATOM 785 N N . THR A 1 101 ? 5.625 -10.625 -10.578 1 91.44 101 THR A N 1
ATOM 786 C CA . THR A 1 101 ? 6.98 -10.57 -10.039 1 91.44 101 THR A CA 1
ATOM 787 C C . THR A 1 101 ? 7.664 -9.266 -10.43 1 91.44 101 THR A C 1
ATOM 789 O O . THR A 1 101 ? 8.82 -9.031 -10.062 1 91.44 101 THR A O 1
ATOM 792 N N . ALA A 1 102 ? 6.871 -8.461 -11.117 1 83 102 ALA A N 1
ATOM 793 C CA . ALA A 1 102 ? 7.441 -7.176 -11.516 1 83 102 ALA A CA 1
ATOM 794 C C . ALA A 1 102 ? 7.766 -6.316 -10.297 1 83 102 ALA A C 1
ATOM 796 O O . ALA A 1 102 ? 6.973 -6.238 -9.359 1 83 102 ALA A O 1
ATOM 797 N N . GLY A 1 103 ? 8.953 -5.836 -10.18 1 75.06 103 GLY A N 1
ATOM 798 C CA . GLY A 1 103 ? 9.375 -4.941 -9.109 1 75.06 103 GLY A CA 1
ATOM 799 C C . GLY A 1 103 ? 10.781 -4.402 -9.312 1 75.06 103 GLY A C 1
ATOM 800 O O . GLY A 1 103 ? 11.648 -5.102 -9.836 1 75.06 103 GLY A O 1
ATOM 801 N N . PHE A 1 104 ? 10.906 -3.137 -9.234 1 71.75 104 PHE A N 1
ATOM 802 C CA . PHE A 1 104 ? 12.203 -2.475 -9.32 1 71.75 104 PHE A CA 1
ATOM 803 C C . PHE A 1 104 ? 12.32 -1.377 -8.266 1 71.75 104 PHE A C 1
ATOM 805 O O . PHE A 1 104 ? 11.352 -0.658 -8.008 1 71.75 104 PHE A O 1
ATOM 812 N N . CYS A 1 105 ? 13.469 -1.518 -7.582 1 71.12 105 CYS A N 1
ATOM 813 C CA . CYS A 1 105 ? 13.703 -0.461 -6.605 1 71.12 105 CYS A CA 1
ATOM 814 C C . CYS A 1 105 ? 14.867 0.425 -7.031 1 71.12 105 CYS A C 1
ATOM 816 O O . CYS A 1 105 ? 15.953 -0.074 -7.34 1 71.12 105 CYS A O 1
ATOM 818 N N . TYR A 1 106 ? 14.602 1.696 -7.211 1 72.75 106 TYR A N 1
ATOM 819 C CA . TYR A 1 106 ? 15.633 2.713 -7.387 1 72.75 106 TYR A CA 1
ATOM 820 C C . TYR A 1 106 ? 15.688 3.646 -6.184 1 72.75 106 TYR A C 1
ATOM 822 O O . TYR A 1 106 ? 14.859 4.555 -6.059 1 72.75 106 TYR A O 1
ATOM 830 N N . PRO A 1 107 ? 16.688 3.344 -5.348 1 77.19 107 PRO A N 1
ATOM 831 C CA . PRO A 1 107 ? 16.781 4.215 -4.172 1 77.19 107 PRO A CA 1
ATOM 832 C C . PRO A 1 107 ? 17.016 5.676 -4.535 1 77.19 107 PRO A C 1
ATOM 834 O O . PRO A 1 107 ? 17.859 5.977 -5.387 1 77.19 107 PRO A O 1
ATOM 837 N N . SER A 1 108 ? 16.281 6.562 -4.031 1 81.94 108 SER A N 1
ATOM 838 C CA . SER A 1 108 ? 16.375 8 -4.246 1 81.94 108 SER A CA 1
ATOM 839 C C . SER A 1 108 ? 15.547 8.766 -3.219 1 81.94 108 SER A C 1
ATOM 841 O O . SER A 1 108 ? 14.609 8.219 -2.631 1 81.94 108 SER A O 1
ATOM 843 N N . TYR A 1 109 ? 16.031 10.078 -3.021 1 84.44 109 TYR A N 1
ATOM 844 C CA . TYR A 1 109 ? 15.078 10.953 -2.352 1 84.44 109 TYR A CA 1
ATOM 845 C C . TYR A 1 109 ? 13.758 11.031 -3.121 1 84.44 109 TYR A C 1
ATOM 847 O O . TYR A 1 109 ? 13.758 11.086 -4.352 1 84.44 109 TYR A O 1
ATOM 855 N N . PHE A 1 110 ? 12.789 11.047 -2.357 1 88.06 110 PHE A N 1
ATOM 856 C CA . PHE A 1 110 ? 11.477 11.016 -2.992 1 88.06 110 PHE A CA 1
ATOM 857 C C . PHE A 1 110 ? 11.305 12.203 -3.934 1 88.06 110 PHE A C 1
ATOM 859 O O . PHE A 1 110 ? 10.789 12.055 -5.039 1 88.06 110 PHE A O 1
ATOM 866 N N . HIS A 1 111 ? 11.812 13.344 -3.531 1 86.06 111 HIS A N 1
ATOM 867 C CA . HIS A 1 111 ? 11.586 14.555 -4.32 1 86.06 111 HIS A CA 1
ATOM 868 C C . HIS A 1 111 ? 12.406 14.531 -5.605 1 86.06 111 HIS A C 1
ATOM 870 O O . HIS A 1 111 ? 12.18 15.344 -6.504 1 86.06 111 HIS A O 1
ATOM 876 N N . LYS A 1 112 ? 13.336 13.648 -5.711 1 83.5 112 LYS A N 1
ATOM 877 C CA . LYS A 1 112 ? 14.195 13.562 -6.883 1 83.5 112 LYS A CA 1
ATOM 878 C C . LYS A 1 112 ? 13.617 12.617 -7.93 1 83.5 112 LYS A C 1
ATOM 880 O O . LYS A 1 112 ? 14.148 12.5 -9.031 1 83.5 112 LYS A O 1
ATOM 885 N N . ILE A 1 113 ? 12.641 11.922 -7.508 1 83.19 113 ILE A N 1
ATOM 886 C CA . ILE A 1 113 ? 11.969 11.031 -8.445 1 83.19 113 ILE A CA 1
ATOM 887 C C . ILE A 1 113 ? 11.094 11.844 -9.398 1 83.19 113 ILE A C 1
ATOM 889 O O . ILE A 1 113 ? 10.141 12.492 -8.961 1 83.19 113 ILE A O 1
ATOM 893 N N . ASN A 1 114 ? 11.531 11.633 -10.664 1 81.5 114 ASN A N 1
ATOM 894 C CA . ASN A 1 114 ? 10.719 12.289 -11.68 1 81.5 114 ASN A CA 1
ATOM 895 C C . ASN A 1 114 ? 9.469 11.477 -12.008 1 81.5 114 ASN A C 1
ATOM 897 O O . ASN A 1 114 ? 9.547 10.258 -12.172 1 81.5 114 ASN A O 1
ATOM 901 N N . ASN A 1 115 ? 8.289 11.883 -11.969 1 82.81 115 ASN A N 1
ATOM 902 C CA . ASN A 1 115 ? 7.02 11.266 -12.32 1 82.81 115 ASN A CA 1
ATOM 903 C C . ASN A 1 115 ? 6.703 10.078 -11.422 1 82.81 115 ASN A C 1
ATOM 905 O O . ASN A 1 115 ? 6.516 8.961 -11.906 1 82.81 115 ASN A O 1
ATOM 909 N N . PRO A 1 116 ? 6.688 10.227 -10.211 1 86.62 116 PRO A N 1
ATOM 910 C CA . PRO A 1 116 ? 6.453 9.133 -9.266 1 86.62 116 PRO A CA 1
ATOM 911 C C . PRO A 1 116 ? 5.199 8.328 -9.602 1 86.62 116 PRO A C 1
ATOM 913 O O . PRO A 1 116 ? 5.098 7.152 -9.234 1 86.62 116 PRO A O 1
ATOM 916 N N . HIS A 1 117 ? 4.324 8.938 -10.375 1 86.12 117 HIS A N 1
ATOM 917 C CA . HIS A 1 117 ? 3.096 8.242 -10.734 1 86.12 117 HIS A CA 1
ATOM 918 C C . HIS A 1 117 ? 3.385 7.066 -11.664 1 86.12 117 HIS A C 1
ATOM 920 O O . HIS A 1 117 ? 2.625 6.098 -11.695 1 86.12 117 HIS A O 1
ATOM 926 N N . LYS A 1 118 ? 4.449 7.133 -12.406 1 85.12 118 LYS A N 1
ATOM 927 C CA . LYS A 1 118 ? 4.82 6.035 -13.297 1 85.12 118 LYS A CA 1
ATOM 928 C C . LYS A 1 118 ? 5.172 4.781 -12.5 1 85.12 118 LYS A C 1
ATOM 930 O O . LYS A 1 118 ? 4.922 3.662 -12.953 1 85.12 118 LYS A O 1
ATOM 935 N N . TYR A 1 119 ? 5.723 5.062 -11.383 1 86.62 119 TYR A N 1
ATOM 936 C CA . TYR A 1 119 ? 6.043 3.953 -10.492 1 86.62 119 TYR A CA 1
ATOM 937 C C . TYR A 1 119 ? 4.777 3.242 -10.023 1 86.62 119 TYR A C 1
ATOM 939 O O . TYR A 1 119 ? 4.688 2.014 -10.094 1 86.62 119 TYR A O 1
ATOM 947 N N . ASN A 1 120 ? 3.838 4.023 -9.641 1 89.75 120 ASN A N 1
ATOM 948 C CA . ASN A 1 120 ? 2.568 3.467 -9.18 1 89.75 120 ASN A CA 1
ATOM 949 C C . ASN A 1 120 ? 1.825 2.764 -10.312 1 89.75 120 ASN A C 1
ATOM 951 O O . ASN A 1 120 ? 1.154 1.755 -10.094 1 89.75 120 ASN A O 1
ATOM 955 N N . GLN A 1 121 ? 1.938 3.344 -11.445 1 89.88 121 GLN A N 1
ATOM 956 C CA . GLN A 1 121 ? 1.318 2.705 -12.602 1 89.88 121 GLN A CA 1
ATOM 957 C C . GLN A 1 121 ? 1.944 1.342 -12.883 1 89.88 121 GLN A C 1
ATOM 959 O O . GLN A 1 121 ? 1.234 0.368 -13.141 1 89.88 121 GLN A O 1
ATOM 964 N N . ALA A 1 122 ? 3.186 1.255 -12.797 1 89.5 122 ALA A N 1
ATOM 965 C CA . ALA A 1 122 ? 3.936 0.052 -13.148 1 89.5 122 ALA A CA 1
ATOM 966 C C . ALA A 1 122 ? 3.697 -1.061 -12.133 1 89.5 122 ALA A C 1
ATOM 968 O O . ALA A 1 122 ? 3.598 -2.234 -12.5 1 89.5 122 ALA A O 1
ATOM 969 N N . PHE A 1 123 ? 3.465 -0.639 -10.875 1 90.25 123 PHE A N 1
ATOM 970 C CA . PHE A 1 123 ? 3.578 -1.698 -9.883 1 90.25 123 PHE A CA 1
ATOM 971 C C . PHE A 1 123 ? 2.268 -1.868 -9.125 1 90.25 123 PHE A C 1
ATOM 973 O O . PHE A 1 123 ? 2.049 -2.891 -8.469 1 90.25 123 PHE A O 1
ATOM 980 N N . ILE A 1 124 ? 1.455 -0.923 -9.18 1 93.31 124 ILE A N 1
ATOM 981 C CA . ILE A 1 124 ? 0.182 -1.028 -8.477 1 93.31 124 ILE A CA 1
ATOM 982 C C . ILE A 1 124 ? -0.959 -1.135 -9.484 1 93.31 124 ILE A C 1
ATOM 984 O O . ILE A 1 124 ? -1.646 -2.156 -9.547 1 93.31 124 ILE A O 1
ATOM 988 N N . THR A 1 125 ? -1.031 -0.141 -10.312 1 93.25 125 THR A N 1
ATOM 989 C CA . THR A 1 125 ? -2.168 -0.078 -11.227 1 93.25 125 THR A CA 1
ATOM 990 C C . THR A 1 125 ? -2.17 -1.277 -12.164 1 93.25 125 THR A C 1
ATOM 992 O O . THR A 1 125 ? -3.207 -1.909 -12.375 1 93.25 125 THR A O 1
ATOM 995 N N . SER A 1 126 ? -1.068 -1.548 -12.773 1 94.5 126 SER A N 1
ATOM 996 C CA . SER A 1 126 ? -0.986 -2.691 -13.672 1 94.5 126 SER A CA 1
ATOM 997 C C . SER A 1 126 ? -1.348 -3.988 -12.961 1 94.5 126 SER A C 1
ATOM 999 O O . SER A 1 126 ? -2.123 -4.793 -13.477 1 94.5 126 SER A O 1
ATOM 1001 N N . MET A 1 127 ? -0.833 -4.211 -11.766 1 95.69 127 MET A N 1
ATOM 1002 C CA . MET A 1 127 ? -1.101 -5.402 -10.961 1 95.69 127 MET A CA 1
ATOM 1003 C C . MET A 1 127 ? -2.59 -5.531 -10.656 1 95.69 127 MET A C 1
ATOM 1005 O O . MET A 1 127 ? -3.168 -6.609 -10.812 1 95.69 127 MET A O 1
ATOM 1009 N N . VAL A 1 128 ? -3.184 -4.477 -10.266 1 96 128 VAL A N 1
ATOM 1010 C CA . VAL A 1 128 ? -4.594 -4.457 -9.891 1 96 128 VAL A CA 1
ATOM 1011 C C . VAL A 1 128 ? -5.461 -4.746 -11.109 1 96 128 VAL A C 1
ATOM 1013 O O . VAL A 1 128 ? -6.387 -5.559 -11.039 1 96 128 VAL A O 1
ATOM 1016 N N . ASP A 1 129 ? -5.168 -4.102 -12.203 1 95.31 129 ASP A N 1
ATOM 1017 C CA . ASP A 1 129 ? -5.961 -4.266 -13.414 1 95.31 129 ASP A CA 1
ATOM 1018 C C . ASP A 1 129 ? -5.848 -5.688 -13.953 1 95.31 129 ASP A C 1
ATOM 1020 O O . ASP A 1 129 ? -6.848 -6.285 -14.367 1 95.31 129 ASP A O 1
ATOM 1024 N N . LEU A 1 130 ? -4.664 -6.227 -14 1 96.69 130 LEU A N 1
ATOM 1025 C CA . LEU A 1 130 ? -4.465 -7.594 -14.469 1 96.69 130 LEU A CA 1
ATOM 1026 C C . LEU A 1 130 ? -5.18 -8.594 -13.562 1 96.69 130 LEU A C 1
ATOM 1028 O O . LEU A 1 130 ? -5.77 -9.562 -14.047 1 96.69 130 LEU A O 1
ATOM 1032 N N . THR A 1 131 ? -5.066 -8.336 -12.273 1 97.19 131 THR A N 1
ATOM 1033 C CA . THR A 1 131 ? -5.75 -9.195 -11.305 1 97.19 131 THR A CA 1
ATOM 1034 C C . THR A 1 131 ? -7.262 -9.141 -11.516 1 97.19 131 THR A C 1
ATOM 1036 O O . THR A 1 131 ? -7.934 -10.172 -11.477 1 97.19 131 THR A O 1
ATOM 1039 N N . ALA A 1 132 ? -7.746 -7.926 -11.734 1 94.94 132 ALA A N 1
ATOM 1040 C CA . ALA A 1 132 ? -9.172 -7.766 -12 1 94.94 132 ALA A CA 1
ATOM 1041 C C . ALA A 1 132 ? -9.586 -8.547 -13.242 1 94.94 132 ALA A C 1
ATOM 1043 O O . ALA A 1 132 ? -10.602 -9.242 -13.234 1 94.94 132 ALA A O 1
ATOM 1044 N N . ALA A 1 133 ? -8.836 -8.398 -14.297 1 95.12 133 ALA A N 1
ATOM 1045 C CA . ALA A 1 133 ? -9.117 -9.117 -15.531 1 95.12 133 ALA A CA 1
ATOM 1046 C C . ALA A 1 133 ? -9.125 -10.625 -15.305 1 95.12 133 ALA A C 1
ATOM 1048 O O . ALA A 1 133 ? -9.984 -11.336 -15.82 1 95.12 133 ALA A O 1
ATOM 1049 N N . PHE A 1 134 ? -8.172 -11.141 -14.539 1 97 134 PHE A N 1
ATOM 1050 C CA . PHE A 1 134 ? -8.055 -12.562 -14.234 1 97 134 PHE A CA 1
ATOM 1051 C C . PHE A 1 134 ? -9.273 -13.055 -13.453 1 97 134 PHE A C 1
ATOM 1053 O O . PHE A 1 134 ? -9.867 -14.078 -13.797 1 97 134 PHE A O 1
ATOM 1060 N N . LEU A 1 135 ? -9.734 -12.273 -12.445 1 94.62 135 LEU A N 1
ATOM 1061 C CA . LEU A 1 135 ? -10.797 -12.68 -11.531 1 94.62 135 LEU A CA 1
ATOM 1062 C C . LEU A 1 135 ? -12.164 -12.562 -12.195 1 94.62 135 LEU A C 1
ATOM 1064 O O . LEU A 1 135 ? -13.141 -13.148 -11.727 1 94.62 135 LEU A O 1
ATOM 1068 N N . LYS A 1 136 ? -12.211 -11.781 -13.266 1 92.06 136 LYS A N 1
ATOM 1069 C CA . LYS A 1 136 ? -13.445 -11.703 -14.031 1 92.06 136 LYS A CA 1
ATOM 1070 C C . LYS A 1 136 ? -13.711 -13.008 -14.781 1 92.06 136 LYS A C 1
ATOM 1072 O O . LYS A 1 136 ? -14.867 -13.383 -15 1 92.06 136 LYS A O 1
ATOM 1077 N N . ILE A 1 137 ? -12.672 -13.719 -15.086 1 92.88 137 ILE A N 1
ATOM 1078 C CA . ILE A 1 137 ? -12.859 -14.883 -15.953 1 92.88 137 ILE A CA 1
ATOM 1079 C C . ILE A 1 137 ? -12.648 -16.156 -15.148 1 92.88 137 ILE A C 1
ATOM 1081 O O . ILE A 1 137 ? -13.062 -17.25 -15.57 1 92.88 137 ILE A O 1
ATOM 1085 N N . ARG A 1 138 ? -11.969 -16.047 -14.016 1 89.94 138 ARG A N 1
ATOM 1086 C CA . ARG A 1 138 ? -11.625 -17.234 -13.25 1 89.94 138 ARG A CA 1
ATOM 1087 C C . ARG A 1 138 ? -11.891 -17.031 -11.766 1 89.94 138 ARG A C 1
ATOM 1089 O O . ARG A 1 138 ? -11.328 -16.141 -11.141 1 89.94 138 ARG A O 1
ATOM 1096 N N . LYS A 1 139 ? -12.656 -17.984 -11.328 1 86.44 139 LYS A N 1
ATOM 1097 C CA . LYS A 1 139 ? -13 -17.891 -9.906 1 86.44 139 LYS A CA 1
ATOM 1098 C C . LYS A 1 139 ? -12.672 -19.188 -9.172 1 86.44 139 LYS A C 1
ATOM 1100 O O . LYS A 1 139 ? -12.828 -19.281 -7.953 1 86.44 139 LYS A O 1
ATOM 1105 N N . THR A 1 140 ? -12.234 -20.141 -10.055 1 89.75 140 THR A N 1
ATOM 1106 C CA . THR A 1 140 ? -11.828 -21.422 -9.484 1 89.75 140 THR A CA 1
ATOM 1107 C C . THR A 1 140 ? -10.711 -22.047 -10.305 1 89.75 140 THR A C 1
ATOM 1109 O O . THR A 1 140 ? -10.469 -21.641 -11.445 1 89.75 140 THR A O 1
ATOM 1112 N N . ASN A 1 141 ? -10.078 -22.969 -9.68 1 92.25 141 ASN A N 1
ATOM 1113 C CA . ASN A 1 141 ? -9.07 -23.797 -10.359 1 92.25 141 ASN A CA 1
ATOM 1114 C C . ASN A 1 141 ? -7.984 -22.922 -10.992 1 92.25 141 ASN A C 1
ATOM 1116 O O . ASN A 1 141 ? -7.711 -23.047 -12.188 1 92.25 141 ASN A O 1
ATOM 1120 N N . GLY A 1 142 ? -7.418 -22.047 -10.273 1 96.44 142 GLY A N 1
ATOM 1121 C CA . GLY A 1 142 ? -6.34 -21.172 -10.68 1 96.44 142 GLY A CA 1
ATOM 1122 C C . GLY A 1 142 ? -5.613 -20.531 -9.516 1 96.44 142 GLY A C 1
ATOM 1123 O O . GLY A 1 142 ? -5.926 -20.812 -8.352 1 96.44 142 GLY A O 1
ATOM 1124 N N . GLY A 1 143 ? -4.566 -19.859 -9.836 1 97.5 143 GLY A N 1
ATOM 1125 C CA . GLY A 1 143 ? -3.779 -19.25 -8.781 1 97.5 143 GLY A CA 1
ATOM 1126 C C . GLY A 1 143 ? -3.205 -17.906 -9.172 1 97.5 143 GLY A C 1
ATOM 1127 O O . GLY A 1 143 ? -3 -17.625 -10.352 1 97.5 143 GLY A O 1
ATOM 1128 N N . ILE A 1 144 ? -3.098 -17.109 -8.234 1 98.19 144 ILE A N 1
ATOM 1129 C CA . ILE A 1 144 ? -2.43 -15.82 -8.367 1 98.19 144 ILE A CA 1
ATOM 1130 C C . ILE A 1 144 ? -1.288 -15.727 -7.352 1 98.19 144 ILE A C 1
ATOM 1132 O O . ILE A 1 144 ? -1.466 -16.047 -6.176 1 98.19 144 ILE A O 1
ATOM 1136 N N . ILE A 1 145 ? -0.121 -15.328 -7.82 1 97.44 145 ILE A N 1
ATOM 1137 C CA . ILE A 1 145 ? 1.036 -15.18 -6.945 1 97.44 145 ILE A CA 1
ATOM 1138 C C . ILE A 1 145 ? 1.507 -13.727 -6.953 1 97.44 145 ILE A C 1
ATOM 1140 O O . ILE A 1 145 ? 1.702 -13.141 -8.023 1 97.44 145 ILE A O 1
ATOM 1144 N N . PHE A 1 146 ? 1.6 -13.172 -5.801 1 96.06 146 PHE A N 1
ATOM 1145 C CA . PHE A 1 146 ? 2.125 -11.828 -5.594 1 96.06 146 PHE A CA 1
ATOM 1146 C C . PHE A 1 146 ? 3.479 -11.875 -4.895 1 96.06 146 PHE A C 1
ATOM 1148 O O . PHE A 1 146 ? 3.785 -12.844 -4.191 1 96.06 146 PHE A O 1
ATOM 1155 N N . PHE A 1 147 ? 4.242 -10.867 -5.074 1 91.12 147 PHE A N 1
ATOM 1156 C CA . PHE A 1 147 ? 5.523 -10.75 -4.391 1 91.12 147 PHE A CA 1
ATOM 1157 C C . PHE A 1 147 ? 5.609 -9.422 -3.637 1 91.12 147 PHE A C 1
ATOM 1159 O O . PHE A 1 147 ? 5.512 -8.352 -4.242 1 91.12 147 PHE A O 1
ATOM 1166 N N . SER A 1 148 ? 5.688 -9.5 -2.369 1 87.31 148 SER A N 1
ATOM 1167 C CA . SER A 1 148 ? 6 -8.375 -1.502 1 87.31 148 SER A CA 1
ATOM 1168 C C . SER A 1 148 ? 7.438 -8.438 -1.002 1 87.31 148 SER A C 1
ATOM 1170 O O . SER A 1 148 ? 8.312 -8.984 -1.678 1 87.31 148 SER A O 1
ATOM 1172 N N . SER A 1 149 ? 7.777 -7.684 -0.021 1 73.5 149 SER A N 1
ATOM 1173 C CA . SER A 1 149 ? 9.148 -7.637 0.477 1 73.5 149 SER A CA 1
ATOM 1174 C C . SER A 1 149 ? 9.188 -7.324 1.969 1 73.5 149 SER A C 1
ATOM 1176 O O . SER A 1 149 ? 8.188 -6.887 2.541 1 73.5 149 SER A O 1
ATOM 1178 N N . GLN A 1 150 ? 10.289 -7.68 2.486 1 66.62 150 GLN A N 1
ATOM 1179 C CA . GLN A 1 150 ? 10.508 -7.344 3.889 1 66.62 150 GLN A CA 1
ATOM 1180 C C . GLN A 1 150 ? 10.461 -5.832 4.105 1 66.62 150 GLN A C 1
ATOM 1182 O O . GLN A 1 150 ? 10.188 -5.367 5.215 1 66.62 150 GLN A O 1
ATOM 1187 N N . VAL A 1 151 ? 10.719 -5.164 3.137 1 60.25 151 VAL A N 1
ATOM 1188 C CA . VAL A 1 151 ? 10.75 -3.709 3.234 1 60.25 151 VAL A CA 1
ATOM 1189 C C . VAL A 1 151 ? 9.336 -3.18 3.502 1 60.25 151 VAL A C 1
ATOM 1191 O O . VAL A 1 151 ? 9.164 -2.008 3.844 1 60.25 151 VAL A O 1
ATOM 1194 N N . SER A 1 152 ? 8.398 -4.035 3.486 1 65.56 152 SER A N 1
ATOM 1195 C CA . SER A 1 152 ? 7.012 -3.648 3.729 1 65.56 152 SER A CA 1
ATOM 1196 C C . SER A 1 152 ? 6.73 -3.514 5.223 1 65.56 152 SER A C 1
ATOM 1198 O O . SER A 1 152 ? 5.699 -2.961 5.613 1 65.56 152 SER A O 1
ATOM 1200 N N . PHE A 1 153 ? 7.785 -3.947 6.02 1 64.62 153 PHE A N 1
ATOM 1201 C CA . PHE A 1 153 ? 7.5 -4.059 7.445 1 64.62 153 PHE A CA 1
ATOM 1202 C C . PHE A 1 153 ? 7.848 -2.764 8.172 1 64.62 153 PHE A C 1
ATOM 1204 O O . PHE A 1 153 ? 7.367 -2.518 9.273 1 64.62 153 PHE A O 1
ATOM 1211 N N . PHE A 1 154 ? 8.742 -2.068 7.559 1 65.56 154 PHE A N 1
ATOM 1212 C CA . PHE A 1 154 ? 9.242 -0.882 8.242 1 65.56 154 PHE A CA 1
ATOM 1213 C C . PHE A 1 154 ? 9.578 0.215 7.238 1 65.56 154 PHE A C 1
ATOM 1215 O O . PHE A 1 154 ? 9.602 -0.026 6.027 1 65.56 154 PHE A O 1
ATOM 1222 N N . SER A 1 155 ? 9.688 1.302 7.82 1 69.69 155 SER A N 1
ATOM 1223 C CA . SER A 1 155 ? 9.953 2.469 6.984 1 69.69 155 SER A CA 1
ATOM 1224 C C . SER A 1 155 ? 11.289 2.338 6.266 1 69.69 155 SER A C 1
ATOM 1226 O O . SER A 1 155 ? 12.289 1.933 6.867 1 69.69 155 SER A O 1
ATOM 1228 N N . ASN A 1 156 ? 11.25 2.539 4.934 1 71.62 156 ASN A N 1
ATOM 1229 C CA . ASN A 1 156 ? 12.445 2.471 4.102 1 71.62 156 ASN A CA 1
ATOM 1230 C C . ASN A 1 156 ? 12.734 3.807 3.422 1 71.62 156 ASN A C 1
ATOM 1232 O O . ASN A 1 156 ? 12.289 4.043 2.297 1 71.62 156 ASN A O 1
ATOM 1236 N N . PRO A 1 157 ? 13.562 4.574 4.188 1 75.62 157 PRO A N 1
ATOM 1237 C CA . PRO A 1 157 ? 13.938 5.824 3.52 1 75.62 157 PRO A CA 1
ATOM 1238 C C . PRO A 1 157 ? 14.695 5.59 2.219 1 75.62 157 PRO A C 1
ATOM 1240 O O . PRO A 1 157 ? 15.414 4.59 2.088 1 75.62 157 PRO A O 1
ATOM 1243 N N . TYR A 1 158 ? 14.469 6.445 1.18 1 79.06 158 TYR A N 1
ATOM 1244 C CA . TYR A 1 158 ? 15.109 6.434 -0.134 1 79.06 158 TYR A CA 1
ATOM 1245 C C . TYR A 1 158 ? 14.531 5.32 -1.006 1 79.06 158 TYR A C 1
ATOM 1247 O O . TYR A 1 158 ? 15.016 5.082 -2.113 1 79.06 158 TYR A O 1
ATOM 1255 N N . ALA A 1 159 ? 13.609 4.609 -0.43 1 83.69 159 ALA A N 1
ATOM 1256 C CA . ALA A 1 159 ? 12.82 3.623 -1.166 1 83.69 159 ALA A CA 1
ATOM 1257 C C . ALA A 1 159 ? 11.344 3.691 -0.771 1 83.69 159 ALA A C 1
ATOM 1259 O O . ALA A 1 159 ? 10.688 2.66 -0.632 1 83.69 159 ALA A O 1
ATOM 1260 N N . SER A 1 160 ? 10.945 4.91 -0.584 1 87.56 160 SER A N 1
ATOM 1261 C CA . SER A 1 160 ? 9.617 5.148 -0.012 1 87.56 160 SER A CA 1
ATOM 1262 C C . SER A 1 160 ? 8.523 4.574 -0.903 1 87.56 160 SER A C 1
ATOM 1264 O O . SER A 1 160 ? 7.621 3.885 -0.421 1 87.56 160 SER A O 1
ATOM 1266 N N . LEU A 1 161 ? 8.625 4.805 -2.225 1 87.88 161 LEU A N 1
ATOM 1267 C CA . LEU A 1 161 ? 7.605 4.309 -3.145 1 87.88 161 LEU A CA 1
ATOM 1268 C C . LEU A 1 161 ? 7.637 2.787 -3.223 1 87.88 161 LEU A C 1
ATOM 1270 O O . LEU A 1 161 ? 6.59 2.137 -3.164 1 87.88 161 LEU A O 1
ATOM 1274 N N . TYR A 1 162 ? 8.789 2.26 -3.279 1 85.44 162 TYR A N 1
ATOM 1275 C CA . TYR A 1 162 ? 8.938 0.813 -3.393 1 85.44 162 TYR A CA 1
ATOM 1276 C C . TYR A 1 162 ? 8.352 0.11 -2.172 1 85.44 162 TYR A C 1
ATOM 1278 O O . TYR A 1 162 ? 7.535 -0.802 -2.303 1 85.44 162 TYR A O 1
ATOM 1286 N N . ALA A 1 163 ? 8.781 0.6 -1.07 1 86.19 163 ALA A N 1
ATOM 1287 C CA . ALA A 1 163 ? 8.305 0.003 0.173 1 86.19 163 ALA A CA 1
ATOM 1288 C C . ALA A 1 163 ? 6.789 0.121 0.289 1 86.19 163 ALA A C 1
ATOM 1290 O O . ALA A 1 163 ? 6.117 -0.814 0.733 1 86.19 163 ALA A O 1
ATOM 1291 N N . ALA A 1 164 ? 6.297 1.213 -0.1 1 91.06 164 ALA A N 1
ATOM 1292 C CA . ALA A 1 164 ? 4.855 1.437 -0.047 1 91.06 164 ALA A CA 1
ATOM 1293 C C . ALA A 1 164 ? 4.117 0.482 -0.98 1 91.06 164 ALA A C 1
ATOM 1295 O O . ALA A 1 164 ? 3.082 -0.079 -0.613 1 91.06 164 ALA A O 1
ATOM 1296 N N . THR A 1 165 ? 4.648 0.277 -2.152 1 90.44 165 THR A N 1
ATOM 1297 C CA . THR A 1 165 ? 4.039 -0.628 -3.121 1 90.44 165 THR A CA 1
ATOM 1298 C C . THR A 1 165 ? 4.004 -2.055 -2.58 1 90.44 165 THR A C 1
ATOM 1300 O O . THR A 1 165 ? 3.027 -2.777 -2.785 1 90.44 165 THR A O 1
ATOM 1303 N N . LYS A 1 166 ? 5.023 -2.395 -1.965 1 87.88 166 LYS A N 1
ATOM 1304 C CA . LYS A 1 166 ? 5.094 -3.75 -1.43 1 87.88 166 LYS A CA 1
ATOM 1305 C C . LYS A 1 166 ? 4.109 -3.939 -0.278 1 87.88 166 LYS A C 1
ATOM 1307 O O . LYS A 1 166 ? 3.521 -5.012 -0.127 1 87.88 166 LYS A O 1
ATOM 1312 N N . ALA A 1 167 ? 3.979 -2.92 0.504 1 88.38 167 ALA A N 1
ATOM 1313 C CA . ALA A 1 167 ? 2.961 -2.971 1.552 1 88.38 167 ALA A CA 1
ATOM 1314 C C . ALA A 1 167 ? 1.562 -3.092 0.953 1 88.38 167 ALA A C 1
ATOM 1316 O O . ALA A 1 167 ? 0.736 -3.865 1.443 1 88.38 167 ALA A O 1
ATOM 1317 N N . TYR A 1 168 ? 1.339 -2.312 -0.051 1 92.62 168 TYR A N 1
ATOM 1318 C CA . TYR A 1 168 ? 0.083 -2.396 -0.788 1 92.62 168 TYR A CA 1
ATOM 1319 C C . TYR A 1 168 ? -0.168 -3.818 -1.274 1 92.62 168 TYR A C 1
ATOM 1321 O O . TYR A 1 168 ? -1.25 -4.371 -1.062 1 92.62 168 TYR A O 1
ATOM 1329 N N . THR A 1 169 ? 0.829 -4.379 -1.863 1 93.44 169 THR A N 1
ATOM 1330 C CA . THR A 1 169 ? 0.743 -5.688 -2.5 1 93.44 169 THR A CA 1
ATOM 1331 C C . THR A 1 169 ? 0.398 -6.766 -1.479 1 93.44 169 THR A C 1
ATOM 1333 O O . THR A 1 169 ? -0.465 -7.609 -1.726 1 93.44 169 THR A O 1
ATOM 1336 N N . GLU A 1 170 ? 1.057 -6.73 -0.406 1 90.38 170 GLU A N 1
ATOM 1337 C CA . GLU A 1 170 ? 0.8 -7.73 0.624 1 90.38 170 GLU A CA 1
ATOM 1338 C C . GLU A 1 170 ? -0.648 -7.672 1.102 1 90.38 170 GLU A C 1
ATOM 1340 O O . GLU A 1 170 ? -1.33 -8.695 1.157 1 90.38 170 GLU A O 1
ATOM 1345 N N . GLN A 1 171 ? -1.076 -6.484 1.444 1 89.25 171 GLN A N 1
ATOM 1346 C CA . GLN A 1 171 ? -2.436 -6.309 1.946 1 89.25 171 GLN A CA 1
ATOM 1347 C C . GLN A 1 171 ? -3.467 -6.715 0.898 1 89.25 171 GLN A C 1
ATOM 1349 O O . GLN A 1 171 ? -4.453 -7.379 1.216 1 89.25 171 GLN A O 1
ATOM 1354 N N . PHE A 1 172 ? -3.24 -6.348 -0.322 1 92.62 172 PHE A N 1
ATOM 1355 C CA . PHE A 1 172 ? -4.125 -6.645 -1.443 1 92.62 172 PHE A CA 1
ATOM 1356 C C . PHE A 1 172 ? -4.238 -8.148 -1.664 1 92.62 172 PHE A C 1
ATOM 1358 O O . PHE A 1 172 ? -5.344 -8.688 -1.746 1 92.62 172 PHE A O 1
ATOM 1365 N N . ALA A 1 173 ? -3.154 -8.797 -1.662 1 94.19 173 ALA A N 1
ATOM 1366 C CA . ALA A 1 173 ? -3.098 -10.234 -1.904 1 94.19 173 ALA A CA 1
ATOM 1367 C C . ALA A 1 173 ? -3.828 -11.008 -0.808 1 94.19 173 ALA A C 1
ATOM 1369 O O . ALA A 1 173 ? -4.645 -11.891 -1.096 1 94.19 173 ALA A O 1
ATOM 1370 N N . ARG A 1 174 ? -3.547 -10.664 0.379 1 91 174 ARG A N 1
ATOM 1371 C CA . ARG A 1 174 ? -4.129 -11.391 1.504 1 91 174 ARG A CA 1
ATOM 1372 C C . ARG A 1 174 ? -5.641 -11.188 1.565 1 91 174 ARG A C 1
ATOM 1374 O O . ARG A 1 174 ? -6.383 -12.117 1.878 1 91 174 ARG A O 1
ATOM 1381 N N . ALA A 1 175 ? -6.043 -9.992 1.288 1 89.81 175 ALA A N 1
ATOM 1382 C CA . ALA A 1 175 ? -7.48 -9.734 1.252 1 89.81 175 ALA A CA 1
ATOM 1383 C C . ALA A 1 175 ? -8.164 -10.555 0.165 1 89.81 175 ALA A C 1
ATOM 1385 O O . ALA A 1 175 ? -9.227 -11.133 0.393 1 89.81 175 ALA A O 1
ATOM 1386 N N . LEU A 1 176 ? -7.566 -10.625 -0.958 1 92.88 176 LEU A N 1
ATOM 1387 C CA . LEU A 1 176 ? -8.117 -11.391 -2.068 1 92.88 176 LEU A CA 1
ATOM 1388 C C . LEU A 1 176 ? -8.188 -12.875 -1.725 1 92.88 176 LEU A C 1
ATOM 1390 O O . LEU A 1 176 ? -9.141 -13.562 -2.105 1 92.88 176 LEU A O 1
ATOM 1394 N N . ALA A 1 177 ? -7.156 -13.375 -1.043 1 92.06 177 ALA A N 1
ATOM 1395 C CA . ALA A 1 177 ? -7.117 -14.781 -0.668 1 92.06 177 ALA A CA 1
ATOM 1396 C C . ALA A 1 177 ? -8.328 -15.164 0.178 1 92.06 177 ALA A C 1
ATOM 1398 O O . ALA A 1 177 ? -8.812 -16.297 0.107 1 92.06 177 ALA A O 1
ATOM 1399 N N . ILE A 1 178 ? -8.797 -14.234 0.941 1 88.31 178 ILE A N 1
ATOM 1400 C CA . ILE A 1 178 ? -9.961 -14.469 1.787 1 88.31 178 ILE A CA 1
ATOM 1401 C C . ILE A 1 178 ? -11.234 -14.344 0.956 1 88.31 178 ILE A C 1
ATOM 1403 O O . ILE A 1 178 ? -12.164 -15.133 1.116 1 88.31 178 ILE A O 1
ATOM 1407 N N . GLU A 1 179 ? -11.305 -13.422 0.035 1 88.19 179 GLU A N 1
ATOM 1408 C CA . GLU A 1 179 ? -12.477 -13.164 -0.792 1 88.19 179 GLU A CA 1
ATOM 1409 C C . GLU A 1 179 ? -12.719 -14.297 -1.779 1 88.19 179 GLU A C 1
ATOM 1411 O O . GLU A 1 179 ? -13.867 -14.586 -2.133 1 88.19 179 GLU A O 1
ATOM 1416 N N . TYR A 1 180 ? -11.617 -14.859 -2.213 1 91.31 180 TYR A N 1
ATOM 1417 C CA . TYR A 1 180 ? -11.719 -15.906 -3.221 1 91.31 180 TYR A CA 1
ATOM 1418 C C . TYR A 1 180 ? -11.109 -17.203 -2.715 1 91.31 180 TYR A C 1
ATOM 1420 O O . TYR A 1 180 ? -10.07 -17.656 -3.209 1 91.31 180 TYR A O 1
ATOM 1428 N N . PRO A 1 181 ? -11.836 -17.844 -1.886 1 87.88 181 PRO A N 1
ATOM 1429 C CA . PRO A 1 181 ? -11.273 -19.031 -1.231 1 87.88 181 PRO A CA 1
ATOM 1430 C C . PRO A 1 181 ? -11.109 -20.203 -2.188 1 87.88 181 PRO A C 1
ATOM 1432 O O . PRO A 1 181 ? -10.414 -21.172 -1.862 1 87.88 181 PRO A O 1
ATOM 1435 N N . LYS A 1 182 ? -11.719 -20.203 -3.318 1 92.81 182 LYS A N 1
ATOM 1436 C CA . LYS A 1 182 ? -11.617 -21.312 -4.262 1 92.81 182 LYS A CA 1
ATOM 1437 C C . LYS A 1 182 ? -10.445 -21.109 -5.227 1 92.81 182 LYS A C 1
ATOM 1439 O O . LYS A 1 182 ? -10.18 -21.953 -6.074 1 92.81 182 LYS A O 1
ATOM 1444 N N . LEU A 1 183 ? -9.766 -19.984 -5.121 1 95.06 183 LEU A N 1
ATOM 1445 C CA . LEU A 1 183 ? -8.531 -19.703 -5.855 1 95.06 183 LEU A CA 1
ATOM 1446 C C . LEU A 1 183 ? -7.32 -19.812 -4.934 1 95.06 183 LEU A C 1
ATOM 1448 O O . LEU A 1 183 ? -7.414 -19.516 -3.74 1 95.06 183 LEU A O 1
ATOM 1452 N N . ASP A 1 184 ? -6.234 -20.281 -5.508 1 97.31 184 ASP A N 1
ATOM 1453 C CA . ASP A 1 184 ? -4.98 -20.312 -4.758 1 97.31 184 ASP A CA 1
ATOM 1454 C C . ASP A 1 184 ? -4.238 -18.984 -4.891 1 97.31 184 ASP A C 1
ATOM 1456 O O . ASP A 1 184 ? -3.574 -18.734 -5.898 1 97.31 184 ASP A O 1
ATOM 1460 N N . ILE A 1 185 ? -4.367 -18.156 -3.877 1 96.5 185 ILE A N 1
ATOM 1461 C CA . ILE A 1 185 ? -3.721 -16.844 -3.896 1 96.5 185 ILE A CA 1
ATOM 1462 C C . ILE A 1 185 ? -2.625 -16.797 -2.834 1 96.5 185 ILE A C 1
ATOM 1464 O O . ILE A 1 185 ? -2.869 -17.109 -1.664 1 96.5 185 ILE A O 1
ATOM 1468 N N . LEU A 1 186 ? -1.435 -16.453 -3.299 1 95 186 LEU A N 1
ATOM 1469 C CA . LEU A 1 186 ? -0.246 -16.469 -2.451 1 95 186 LEU A CA 1
ATOM 1470 C C . LEU A 1 186 ? 0.525 -15.164 -2.557 1 95 186 LEU A C 1
ATOM 1472 O O . LEU A 1 186 ? 0.703 -14.625 -3.654 1 95 186 LEU A O 1
ATOM 1476 N N . VAL A 1 187 ? 0.873 -14.617 -1.402 1 93.81 187 VAL A N 1
ATOM 1477 C CA . VAL A 1 187 ? 1.855 -13.539 -1.41 1 93.81 187 VAL A CA 1
ATOM 1478 C C . VAL A 1 187 ? 3.15 -14.016 -0.754 1 93.81 187 VAL A C 1
ATOM 1480 O O . VAL A 1 187 ? 3.125 -14.586 0.338 1 93.81 187 VAL A O 1
ATOM 1483 N N . LEU A 1 188 ? 4.23 -13.859 -1.494 1 90.06 188 LEU A N 1
ATOM 1484 C CA . LEU A 1 188 ? 5.555 -14.227 -0.998 1 90.06 188 LEU A CA 1
ATOM 1485 C C . LEU A 1 188 ? 6.359 -12.984 -0.63 1 90.06 188 LEU A C 1
ATOM 1487 O O . LEU A 1 188 ? 6.348 -11.992 -1.362 1 90.06 188 LEU A O 1
ATOM 1491 N N . LEU A 1 189 ? 6.953 -13.016 0.482 1 85.94 189 LEU A N 1
ATOM 1492 C CA . LEU A 1 189 ? 7.93 -12.023 0.912 1 85.94 189 LEU A CA 1
ATOM 1493 C C . LEU A 1 189 ? 9.336 -12.617 0.917 1 85.94 189 LEU A C 1
ATOM 1495 O O . LEU A 1 189 ? 9.789 -13.133 1.938 1 85.94 189 LEU A O 1
ATOM 1499 N N . PRO A 1 190 ? 10.008 -12.523 -0.219 1 74.06 190 PRO A N 1
ATOM 1500 C CA . PRO A 1 190 ? 11.273 -13.25 -0.379 1 74.06 190 PRO A CA 1
ATOM 1501 C C . PRO A 1 190 ? 12.383 -12.703 0.508 1 74.06 190 PRO A C 1
ATOM 1503 O O . PRO A 1 190 ? 13.344 -13.414 0.813 1 74.06 190 PRO A O 1
ATOM 1506 N N . GLY A 1 191 ? 12.273 -11.656 1.072 1 64.62 191 GLY A N 1
ATOM 1507 C CA . GLY A 1 191 ? 13.406 -11.039 1.746 1 64.62 191 GLY A CA 1
ATOM 1508 C C . GLY A 1 191 ? 14.5 -10.602 0.792 1 64.62 191 GLY A C 1
ATOM 1509 O O . GLY A 1 191 ? 14.258 -10.43 -0.405 1 64.62 191 GLY A O 1
ATOM 1510 N N . ALA A 1 192 ? 15.68 -10.328 1.294 1 62.09 192 ALA A N 1
ATOM 1511 C CA . ALA A 1 192 ? 16.812 -9.906 0.479 1 62.09 192 ALA A CA 1
ATOM 1512 C C . ALA A 1 192 ? 17.281 -11.031 -0.434 1 62.09 192 ALA A C 1
ATOM 1514 O O . ALA A 1 192 ? 17.375 -12.188 -0.01 1 62.09 192 ALA A O 1
ATOM 1515 N N . VAL A 1 193 ? 17.156 -10.742 -1.66 1 60.66 193 VAL A N 1
ATOM 1516 C CA . VAL A 1 193 ? 17.656 -11.703 -2.639 1 60.66 193 VAL A CA 1
ATOM 1517 C C . VAL A 1 193 ? 19.047 -11.297 -3.104 1 60.66 193 VAL A C 1
ATOM 1519 O O . VAL A 1 193 ? 19.344 -10.102 -3.238 1 60.66 193 VAL A O 1
ATOM 1522 N N . LYS A 1 194 ? 20.031 -12.188 -2.91 1 58.25 194 LYS A N 1
ATOM 1523 C CA . LYS A 1 194 ? 21.406 -11.883 -3.262 1 58.25 194 LYS A CA 1
ATOM 1524 C C . LYS A 1 194 ? 21.484 -11.148 -4.598 1 58.25 194 LYS A C 1
ATOM 1526 O O . LYS A 1 194 ? 20.5 -10.578 -5.059 1 58.25 194 LYS A O 1
ATOM 1531 N N . ARG A 1 195 ? 22.344 -11.43 -5.48 1 54.31 195 ARG A N 1
ATOM 1532 C CA . ARG A 1 195 ? 22.859 -10.852 -6.719 1 54.31 195 ARG A CA 1
ATOM 1533 C C . ARG A 1 195 ? 21.75 -10.648 -7.738 1 54.31 195 ARG A C 1
ATOM 1535 O O . ARG A 1 195 ? 21.406 -11.562 -8.484 1 54.31 195 ARG A O 1
ATOM 1542 N N . THR A 1 196 ? 20.719 -9.656 -7.465 1 56.59 196 THR A N 1
ATOM 1543 C CA . THR A 1 196 ? 19.891 -9.305 -8.617 1 56.59 196 THR A CA 1
ATOM 1544 C C . THR A 1 196 ? 20.172 -7.871 -9.062 1 56.59 196 THR A C 1
ATOM 1546 O O . THR A 1 196 ? 20.844 -7.113 -8.352 1 56.59 196 THR A O 1
ATOM 1549 N N . ALA A 1 197 ? 19.938 -7.672 -10.383 1 53.38 197 ALA A N 1
ATOM 1550 C CA . ALA A 1 197 ? 20.016 -6.324 -10.945 1 53.38 197 ALA A CA 1
ATOM 1551 C C . ALA A 1 197 ? 19.297 -5.316 -10.055 1 53.38 197 ALA A C 1
ATOM 1553 O O . ALA A 1 197 ? 19.5 -4.109 -10.18 1 53.38 197 ALA A O 1
ATOM 1554 N N . PHE A 1 198 ? 18.688 -5.887 -8.938 1 53.06 198 PHE A N 1
ATOM 1555 C CA . PHE A 1 198 ? 17.891 -5.09 -8.008 1 53.06 198 PHE A CA 1
ATOM 1556 C C . PHE A 1 198 ? 18.781 -4.16 -7.195 1 53.06 198 PHE A C 1
ATOM 1558 O O . PHE A 1 198 ? 18.406 -3.021 -6.914 1 53.06 198 PHE A O 1
ATOM 1565 N N . PHE A 1 199 ? 19.953 -4.664 -7 1 56.88 199 PHE A N 1
ATOM 1566 C CA . PHE A 1 199 ? 20.812 -3.934 -6.066 1 56.88 199 PHE A CA 1
ATOM 1567 C C . PHE A 1 199 ? 21.812 -3.064 -6.812 1 56.88 199 PHE A C 1
ATOM 1569 O O . PHE A 1 199 ? 22.594 -2.34 -6.195 1 56.88 199 PHE A O 1
ATOM 1576 N N . ASP A 1 200 ? 21.719 -3.139 -8.031 1 60.28 200 ASP A N 1
ATOM 1577 C CA . ASP A 1 200 ? 22.75 -2.453 -8.82 1 60.28 200 ASP A CA 1
ATOM 1578 C C . ASP A 1 200 ? 22.734 -0.951 -8.547 1 60.28 200 ASP A C 1
ATOM 1580 O O . ASP A 1 200 ? 23.75 -0.281 -8.688 1 60.28 200 ASP A O 1
ATOM 1584 N N . HIS A 1 201 ? 21.625 -0.476 -8.023 1 61.38 201 HIS A N 1
ATOM 1585 C CA . HIS A 1 201 ? 21.5 0.969 -7.875 1 61.38 201 HIS A CA 1
ATOM 1586 C C . HIS A 1 201 ? 21.625 1.387 -6.414 1 61.38 201 HIS A C 1
ATOM 1588 O O . HIS A 1 201 ? 21.469 2.562 -6.082 1 61.38 201 HIS A O 1
ATOM 1594 N N . PHE A 1 202 ? 22.016 0.416 -5.691 1 66.25 202 PHE A N 1
ATOM 1595 C CA . PHE A 1 202 ? 22.125 0.745 -4.273 1 66.25 202 PHE A CA 1
ATOM 1596 C C . PHE A 1 202 ? 23.531 1.217 -3.924 1 66.25 202 PHE A C 1
ATOM 1598 O O . PHE A 1 202 ? 24.516 0.678 -4.43 1 66.25 202 PHE A O 1
ATOM 1605 N N . PRO A 1 203 ? 23.516 2.33 -3.143 1 65.81 203 PRO A N 1
ATOM 1606 C CA . PRO A 1 203 ? 24.844 2.752 -2.676 1 65.81 203 PRO A CA 1
ATOM 1607 C C . PRO A 1 203 ? 25.547 1.686 -1.834 1 65.81 203 PRO A C 1
ATOM 1609 O O . PRO A 1 203 ? 24.875 0.79 -1.298 1 65.81 203 PRO A O 1
ATOM 1612 N N . GLN A 1 204 ? 26.859 1.758 -1.899 1 65.12 204 GLN A N 1
ATOM 1613 C CA . GLN A 1 204 ? 27.625 0.861 -1.051 1 65.12 204 GLN A CA 1
ATOM 1614 C C . GLN A 1 204 ? 27.453 1.212 0.424 1 65.12 204 GLN A C 1
ATOM 1616 O O . GLN A 1 204 ? 27.969 2.232 0.889 1 65.12 204 GLN A O 1
ATOM 1621 N N . PHE A 1 205 ? 26.562 0.68 1.046 1 67.44 205 PHE A N 1
ATOM 1622 C CA . PHE A 1 205 ? 26.234 0.867 2.455 1 67.44 205 PHE A CA 1
ATOM 1623 C C . PHE A 1 205 ? 26.172 -0.474 3.176 1 67.44 205 PHE A C 1
ATOM 1625 O O . PHE A 1 205 ? 25.688 -1.46 2.615 1 67.44 205 PHE A O 1
ATOM 1632 N N . TRP A 1 206 ? 26.766 -0.5 4.293 1 65 206 TRP A N 1
ATOM 1633 C CA . TRP A 1 206 ? 26.922 -1.761 5.012 1 65 206 TRP A CA 1
ATOM 1634 C C . TRP A 1 206 ? 25.562 -2.449 5.184 1 65 206 TRP A C 1
ATOM 1636 O O . TRP A 1 206 ? 25.484 -3.678 5.105 1 65 206 TRP A O 1
ATOM 1646 N N . ALA A 1 207 ? 24.641 -1.681 5.402 1 65.69 207 ALA A N 1
ATOM 1647 C CA . ALA A 1 207 ? 23.328 -2.258 5.66 1 65.69 207 ALA A CA 1
ATOM 1648 C C . ALA A 1 207 ? 22.797 -2.992 4.434 1 65.69 207 ALA A C 1
ATOM 1650 O O . ALA A 1 207 ? 22.188 -4.059 4.555 1 65.69 207 ALA A O 1
ATOM 1651 N N . PHE A 1 208 ? 23.047 -2.436 3.293 1 66.44 208 PHE A N 1
ATOM 1652 C CA . PHE A 1 208 ? 22.609 -3.08 2.061 1 66.44 208 PHE A CA 1
ATOM 1653 C C . PHE A 1 208 ? 23.438 -4.34 1.793 1 66.44 208 PHE A C 1
ATOM 1655 O O . PHE A 1 208 ? 22.891 -5.344 1.321 1 66.44 208 PHE A O 1
ATOM 1662 N N . LYS A 1 209 ? 24.656 -4.312 2.188 1 63.97 209 LYS A N 1
ATOM 1663 C CA . LYS A 1 209 ? 25.516 -5.484 2.037 1 63.97 209 LYS A CA 1
ATOM 1664 C C . LYS A 1 209 ? 25.062 -6.621 2.947 1 63.97 209 LYS A C 1
ATOM 1666 O O . LYS A 1 209 ? 25.109 -7.793 2.561 1 63.97 209 LYS A O 1
ATOM 1671 N N . LEU A 1 210 ? 24.656 -6.199 4.078 1 64.25 210 LEU A N 1
ATOM 1672 C CA . LEU A 1 210 ? 24.172 -7.191 5.031 1 64.25 210 LEU A CA 1
ATOM 1673 C C . LEU A 1 210 ? 22.891 -7.855 4.523 1 64.25 210 LEU A C 1
ATOM 1675 O O . LEU A 1 210 ? 22.734 -9.07 4.652 1 64.25 210 LEU A O 1
ATOM 1679 N N . ILE A 1 211 ? 22.078 -7.035 3.936 1 65.19 211 ILE A N 1
ATOM 1680 C CA . ILE A 1 211 ? 20.828 -7.543 3.385 1 65.19 211 ILE A CA 1
ATOM 1681 C C . ILE A 1 211 ? 21.125 -8.492 2.229 1 65.19 211 ILE A C 1
ATOM 1683 O O . ILE A 1 211 ? 20.5 -9.547 2.107 1 65.19 211 ILE A O 1
ATOM 1687 N N . GLN A 1 212 ? 22.078 -8.094 1.443 1 64.81 212 GLN A N 1
ATOM 1688 C CA . GLN A 1 212 ? 22.484 -8.93 0.319 1 64.81 212 GLN A CA 1
ATOM 1689 C C . GLN A 1 212 ? 23.078 -10.25 0.801 1 64.81 212 GLN A C 1
ATOM 1691 O O . GLN A 1 212 ? 22.828 -11.305 0.207 1 64.81 212 GLN A O 1
ATOM 1696 N N . LEU A 1 213 ? 23.812 -10.102 1.822 1 59.69 213 LEU A N 1
ATOM 1697 C CA . LEU A 1 213 ? 24.484 -11.273 2.369 1 59.69 213 LEU A CA 1
ATOM 1698 C C . LEU A 1 213 ? 23.469 -12.25 2.969 1 59.69 213 LEU A C 1
ATOM 1700 O O . LEU A 1 213 ? 23.625 -13.469 2.84 1 59.69 213 LEU A O 1
ATOM 1704 N N . LEU A 1 214 ? 22.484 -11.648 3.438 1 60.03 214 LEU A N 1
ATOM 1705 C CA . LEU A 1 214 ? 21.484 -12.461 4.125 1 60.03 214 LEU A CA 1
ATOM 1706 C C . LEU A 1 214 ? 20.359 -12.852 3.182 1 60.03 214 LEU A C 1
ATOM 1708 O O . LEU A 1 214 ? 19.406 -13.516 3.59 1 60.03 214 LEU A O 1
ATOM 1712 N N . GLY A 1 215 ? 20.531 -12.297 2 1 64.81 215 GLY A N 1
ATOM 1713 C CA . GLY A 1 215 ? 19.469 -12.516 1.04 1 64.81 215 GLY A CA 1
ATOM 1714 C C . GLY A 1 215 ? 19.422 -13.93 0.509 1 64.81 215 GLY A C 1
ATOM 1715 O O . GLY A 1 215 ? 20.422 -14.648 0.544 1 64.81 215 GLY A O 1
ATOM 1716 N N . ASN A 1 216 ? 18.234 -14.406 0.253 1 66.62 216 ASN A N 1
ATOM 1717 C CA . ASN A 1 216 ? 18.016 -15.734 -0.31 1 66.62 216 ASN A CA 1
ATOM 1718 C C . ASN A 1 216 ? 18.391 -15.789 -1.787 1 66.62 216 ASN A C 1
ATOM 1720 O O . ASN A 1 216 ? 18.422 -14.758 -2.463 1 66.62 216 ASN A O 1
ATOM 1724 N N . ASP A 1 217 ? 18.812 -16.984 -2.197 1 76.62 217 ASP A N 1
ATOM 1725 C CA . ASP A 1 217 ? 19.078 -17.156 -3.621 1 76.62 217 ASP A CA 1
ATOM 1726 C C . ASP A 1 217 ? 17.797 -17.156 -4.434 1 76.62 217 ASP A C 1
ATOM 1728 O O . 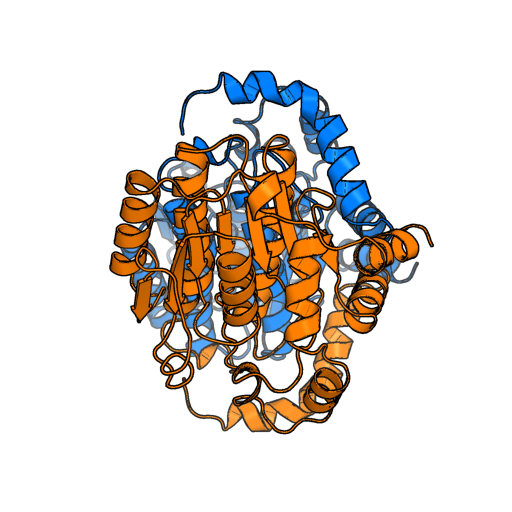ASP A 1 217 ? 16.734 -17.531 -3.922 1 76.62 217 ASP A O 1
ATOM 1732 N N . VAL A 1 218 ? 17.875 -16.703 -5.605 1 78.62 218 VAL A N 1
ATOM 1733 C CA . VAL A 1 218 ? 16.75 -16.578 -6.531 1 78.62 218 VAL A CA 1
ATOM 1734 C C . VAL A 1 218 ? 16.062 -17.938 -6.703 1 78.62 218 VAL A C 1
ATOM 1736 O O . VAL A 1 218 ? 14.836 -18.016 -6.738 1 78.62 218 VAL A O 1
ATOM 1739 N N . GLU A 1 219 ? 16.797 -18.953 -6.746 1 81.88 219 GLU A N 1
ATOM 1740 C CA . GLU A 1 219 ? 16.266 -20.297 -6.945 1 81.88 219 GLU A CA 1
ATOM 1741 C C . GLU A 1 219 ? 15.43 -20.75 -5.75 1 81.88 219 GLU A C 1
ATOM 1743 O O . GLU A 1 219 ? 14.359 -21.344 -5.918 1 81.88 219 GLU A O 1
ATOM 1748 N N . SER A 1 220 ? 15.93 -20.422 -4.629 1 82.06 220 SER A N 1
ATOM 1749 C CA . SER A 1 220 ? 15.219 -20.797 -3.41 1 82.06 220 SER A CA 1
ATOM 1750 C C . SER A 1 220 ? 13.898 -20.047 -3.285 1 82.06 220 SER A C 1
ATOM 1752 O O . SER A 1 220 ? 12.875 -20.625 -2.92 1 82.06 220 SER A O 1
ATOM 1754 N N . ALA A 1 221 ? 13.953 -18.828 -3.605 1 81.25 221 ALA A N 1
ATOM 1755 C CA . ALA A 1 221 ? 12.742 -18.016 -3.525 1 81.25 221 ALA A CA 1
ATOM 1756 C C . ALA A 1 221 ? 11.688 -18.484 -4.523 1 81.25 221 ALA A C 1
ATOM 1758 O O . ALA A 1 221 ? 10.5 -18.562 -4.195 1 81.25 221 ALA A O 1
ATOM 1759 N N . SER A 1 222 ? 12.148 -18.859 -5.691 1 87 222 SER A N 1
ATOM 1760 C CA . SER A 1 222 ? 11.227 -19.328 -6.719 1 87 222 SER A CA 1
ATOM 1761 C C . SER A 1 222 ? 10.617 -20.672 -6.348 1 87 222 SER A C 1
ATOM 1763 O O . SER A 1 222 ? 9.438 -20.938 -6.621 1 87 222 SER A O 1
ATOM 1765 N N . SER A 1 223 ? 11.375 -21.484 -5.688 1 89 223 SER A N 1
ATOM 1766 C CA . SER A 1 223 ? 10.93 -22.828 -5.355 1 89 223 SER A CA 1
ATOM 1767 C C . SER A 1 223 ? 9.812 -22.812 -4.324 1 89 223 SER A C 1
ATOM 1769 O O . SER A 1 223 ? 8.984 -23.719 -4.273 1 89 223 SER A O 1
ATOM 1771 N N . VAL A 1 224 ? 9.781 -21.812 -3.543 1 89.75 224 VAL A N 1
ATOM 1772 C CA . VAL A 1 224 ? 8.797 -21.703 -2.475 1 89.75 224 VAL A CA 1
ATOM 1773 C C . VAL A 1 224 ? 7.395 -21.594 -3.072 1 89.75 224 VAL A C 1
ATOM 1775 O O . VAL A 1 224 ? 6.43 -22.109 -2.498 1 89.75 224 VAL A O 1
ATOM 1778 N N . VAL A 1 225 ? 7.316 -21 -4.188 1 92.75 225 VAL A N 1
ATOM 1779 C CA . VAL A 1 225 ? 6.031 -20.828 -4.859 1 92.75 225 VAL A CA 1
ATOM 1780 C C . VAL A 1 225 ? 5.402 -22.203 -5.109 1 92.75 225 VAL A C 1
ATOM 1782 O O . VAL A 1 225 ? 4.223 -22.422 -4.82 1 92.75 225 VAL A O 1
ATOM 1785 N N . PHE A 1 226 ? 6.176 -23.172 -5.527 1 95.75 226 PHE A N 1
ATOM 1786 C CA . PHE A 1 226 ? 5.707 -24.5 -5.902 1 95.75 226 PHE A CA 1
ATOM 1787 C C . PHE A 1 226 ? 5.398 -25.344 -4.664 1 95.75 226 PHE A C 1
ATOM 1789 O O . PHE A 1 226 ? 4.742 -26.375 -4.758 1 95.75 226 PHE A O 1
ATOM 1796 N N . ARG A 1 227 ? 5.836 -24.859 -3.537 1 93.81 227 ARG A N 1
ATOM 1797 C CA . ARG A 1 227 ? 5.57 -25.562 -2.287 1 93.81 227 ARG A CA 1
ATOM 1798 C C . ARG A 1 227 ? 4.391 -24.938 -1.548 1 93.81 227 ARG A C 1
ATOM 1800 O O . ARG A 1 227 ? 3.678 -25.625 -0.813 1 93.81 227 ARG A O 1
ATOM 1807 N N . ALA A 1 228 ? 4.184 -23.672 -1.819 1 93.12 228 ALA A N 1
ATOM 1808 C CA . ALA A 1 228 ? 3.314 -22.922 -0.92 1 93.12 228 ALA A CA 1
ATOM 1809 C C . ALA A 1 228 ? 1.965 -22.641 -1.573 1 93.12 228 ALA A C 1
ATOM 1811 O O . ALA A 1 228 ? 0.952 -22.484 -0.884 1 93.12 228 ALA A O 1
ATOM 1812 N N . LEU A 1 229 ? 1.946 -22.531 -2.904 1 95.06 229 LEU A N 1
ATOM 1813 C CA . LEU A 1 229 ? 0.723 -22.125 -3.582 1 95.06 229 LEU A CA 1
ATOM 1814 C C . LEU A 1 229 ? -0.426 -23.062 -3.258 1 95.06 229 LEU A C 1
ATOM 1816 O O . LEU A 1 229 ? -0.29 -24.281 -3.4 1 95.06 229 LEU A O 1
ATOM 1820 N N . GLY A 1 230 ? -1.577 -22.5 -2.779 1 93.5 230 GLY A N 1
ATOM 1821 C CA . GLY A 1 230 ? -2.746 -23.297 -2.438 1 93.5 230 GLY A CA 1
ATOM 1822 C C . GLY A 1 230 ? -2.725 -23.797 -1.007 1 93.5 230 GLY A C 1
ATOM 1823 O O . GLY A 1 230 ? -3.732 -24.312 -0.507 1 93.5 230 GLY A O 1
ATOM 1824 N N . ARG A 1 231 ? -1.604 -23.688 -0.311 1 90.69 231 ARG A N 1
ATOM 1825 C CA . ARG A 1 231 ? -1.454 -24.156 1.06 1 90.69 231 ARG A CA 1
ATOM 1826 C C . ARG A 1 231 ? -1.38 -23 2.041 1 90.69 231 ARG A C 1
ATOM 1828 O O . ARG A 1 231 ? -1.798 -23.125 3.193 1 90.69 231 ARG A O 1
ATOM 1835 N N . PHE A 1 232 ? -0.845 -21.891 1.575 1 90.38 232 PHE A N 1
ATOM 1836 C CA . PHE A 1 232 ? -0.691 -20.688 2.383 1 90.38 232 PHE A CA 1
ATOM 1837 C C . PHE A 1 232 ? -1.153 -19.453 1.611 1 90.38 232 PHE A C 1
ATOM 1839 O O . PHE A 1 232 ? -1.146 -19.453 0.378 1 90.38 232 PHE A O 1
ATOM 1846 N N . SER A 1 233 ? -1.575 -18.484 2.375 1 90 233 SER A N 1
ATOM 1847 C CA . SER A 1 233 ? -1.898 -17.203 1.749 1 90 233 SER A CA 1
ATOM 1848 C C . SER A 1 233 ? -0.717 -16.25 1.814 1 90 233 SER A C 1
ATOM 1850 O O . SER A 1 233 ? -0.628 -15.305 1.019 1 90 233 SER A O 1
ATOM 1852 N N . SER A 1 234 ? 0.143 -16.422 2.723 1 89.12 234 SER A N 1
ATOM 1853 C CA . SER A 1 234 ? 1.305 -15.562 2.922 1 89.12 234 SER A CA 1
ATOM 1854 C C . SER A 1 234 ? 2.502 -16.359 3.434 1 89.12 234 SER A C 1
ATOM 1856 O O . SER A 1 234 ? 2.359 -17.203 4.324 1 89.12 234 SER A O 1
ATOM 1858 N N . VAL A 1 235 ? 3.672 -16.094 2.85 1 87 235 VAL A N 1
ATOM 1859 C CA . VAL A 1 235 ? 4.879 -16.797 3.264 1 87 235 VAL A CA 1
ATOM 1860 C C . VAL A 1 235 ? 6.039 -15.812 3.391 1 87 235 VAL A C 1
ATOM 1862 O O . VAL A 1 235 ? 6.398 -15.141 2.42 1 87 235 VAL A O 1
ATOM 1865 N N . ASP A 1 236 ? 6.543 -15.664 4.555 1 82 236 ASP A N 1
ATOM 1866 C CA . ASP A 1 236 ? 7.816 -14.984 4.75 1 82 236 ASP A CA 1
ATOM 1867 C C . ASP A 1 236 ? 8.992 -15.906 4.43 1 82 236 ASP A C 1
ATOM 1869 O O . ASP A 1 236 ? 9.172 -16.938 5.074 1 82 236 ASP A O 1
ATOM 1873 N N . PHE A 1 237 ? 9.68 -15.484 3.463 1 76.75 237 PHE A N 1
ATOM 1874 C CA . PHE A 1 237 ? 10.781 -16.359 3.09 1 76.75 237 PHE A CA 1
ATOM 1875 C C . PHE A 1 237 ? 12.102 -15.828 3.641 1 76.75 237 PHE A C 1
ATOM 1877 O O . PHE A 1 237 ? 12.461 -14.672 3.404 1 76.75 237 PHE A O 1
ATOM 1884 N N . GLY A 1 238 ? 12.812 -16.641 4.27 1 71.31 238 GLY A N 1
ATOM 1885 C CA . GLY A 1 238 ? 14.094 -16.297 4.859 1 71.31 238 GLY A CA 1
ATOM 1886 C C . GLY A 1 238 ? 14 -15.93 6.328 1 71.31 238 GLY A C 1
ATOM 1887 O O . GLY A 1 238 ? 13.031 -15.297 6.75 1 71.31 238 GLY A O 1
ATOM 1888 N N . PHE A 1 239 ? 14.977 -16.297 7.043 1 66.44 239 PHE A N 1
ATOM 1889 C CA . PHE A 1 239 ? 15.023 -16.094 8.484 1 66.44 239 PHE A CA 1
ATOM 1890 C C . PHE A 1 239 ? 15.016 -14.609 8.82 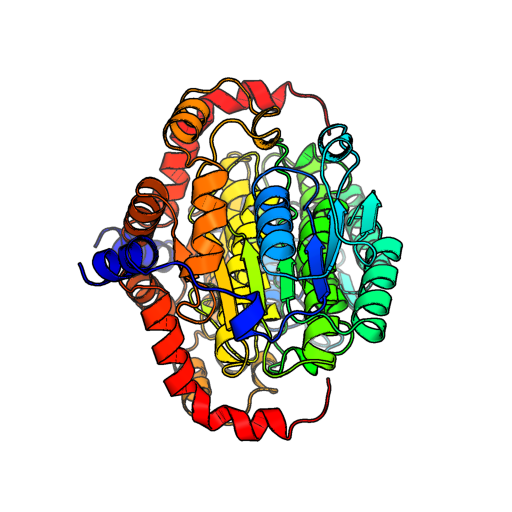1 66.44 239 PHE A C 1
ATOM 1892 O O . PHE A 1 239 ? 14.344 -14.188 9.773 1 66.44 239 PHE A O 1
ATOM 1899 N N . TYR A 1 240 ? 15.664 -13.898 8.023 1 67 240 TYR A N 1
ATOM 1900 C CA . TYR A 1 240 ? 15.758 -12.461 8.266 1 67 240 TYR A CA 1
ATOM 1901 C C . TYR A 1 240 ? 14.391 -11.797 8.133 1 67 240 TYR A C 1
ATOM 1903 O O . TYR A 1 240 ? 14.031 -10.938 8.938 1 67 240 TYR A O 1
ATOM 1911 N N . THR A 1 241 ? 13.711 -12.242 7.117 1 70.88 241 THR A N 1
ATOM 1912 C CA . THR A 1 241 ? 12.375 -11.688 6.914 1 70.88 241 THR A CA 1
ATOM 1913 C C . THR A 1 241 ? 11.477 -12 8.102 1 70.88 241 THR A C 1
ATOM 1915 O O . THR A 1 241 ? 10.758 -11.125 8.586 1 70.88 241 THR A O 1
ATOM 1918 N N . TYR A 1 242 ? 11.711 -13.094 8.516 1 69.44 242 TYR A N 1
ATOM 1919 C CA . TYR A 1 242 ? 10.852 -13.531 9.609 1 69.44 242 TYR A CA 1
ATOM 1920 C C . TYR A 1 242 ? 11.195 -12.805 10.898 1 69.44 242 TYR A C 1
ATOM 1922 O O . TYR A 1 242 ? 10.305 -12.344 11.617 1 69.44 242 TYR A O 1
ATOM 1930 N N . ILE A 1 243 ? 12.406 -12.68 11.211 1 69.38 243 ILE A N 1
ATOM 1931 C CA . ILE A 1 243 ? 12.836 -12.039 12.445 1 69.38 243 ILE A CA 1
ATOM 1932 C C . ILE A 1 243 ? 12.469 -10.555 12.414 1 69.38 243 ILE A C 1
ATOM 1934 O O . ILE A 1 243 ? 12.078 -9.984 13.43 1 69.38 243 ILE A O 1
ATOM 1938 N N . THR A 1 244 ? 12.602 -10.031 11.305 1 72.56 244 THR A N 1
ATOM 1939 C CA . THR A 1 244 ? 12.25 -8.617 11.156 1 72.56 244 THR A CA 1
ATOM 1940 C C . THR A 1 244 ? 10.758 -8.406 11.398 1 72.56 244 THR A C 1
ATOM 1942 O O . THR A 1 244 ? 10.359 -7.445 12.055 1 72.56 244 THR A O 1
ATOM 1945 N N . ARG A 1 245 ? 10.023 -9.266 10.883 1 73.62 245 ARG A N 1
ATOM 1946 C CA . ARG A 1 245 ? 8.586 -9.148 11.078 1 73.62 245 ARG A CA 1
ATOM 1947 C C . ARG A 1 245 ? 8.227 -9.211 12.562 1 73.62 245 ARG A C 1
ATOM 1949 O O . ARG A 1 245 ? 7.422 -8.422 13.047 1 73.62 245 ARG A O 1
ATOM 1956 N N . ILE A 1 246 ? 8.859 -10.125 13.219 1 69 246 ILE A N 1
ATOM 1957 C CA . ILE A 1 246 ? 8.602 -10.266 14.648 1 69 246 ILE A CA 1
ATOM 1958 C C . ILE A 1 246 ? 9.078 -9.016 15.391 1 69 246 ILE A C 1
ATOM 1960 O O . ILE A 1 246 ? 8.375 -8.5 16.25 1 69 246 ILE A O 1
ATOM 1964 N N . GLY A 1 247 ? 10.227 -8.586 15.039 1 69.5 247 GLY A N 1
ATOM 1965 C CA . GLY A 1 247 ? 10.781 -7.402 15.688 1 69.5 247 GLY A CA 1
ATOM 1966 C C . GLY A 1 247 ? 9.922 -6.164 15.5 1 69.5 247 GLY A C 1
ATOM 1967 O O . GLY A 1 247 ? 9.664 -5.438 16.469 1 69.5 247 GLY A O 1
ATOM 1968 N N . VAL A 1 248 ? 9.445 -6.027 14.297 1 71.19 248 VAL A N 1
ATOM 1969 C CA . VAL A 1 248 ? 8.641 -4.855 13.977 1 71.19 248 VAL A CA 1
ATOM 1970 C C . VAL A 1 248 ? 7.293 -4.938 14.688 1 71.19 248 VAL A C 1
ATOM 1972 O O . VAL A 1 248 ? 6.738 -3.916 15.102 1 71.19 248 VAL A O 1
ATOM 1975 N N . GLY A 1 249 ? 6.812 -6.113 14.836 1 68.88 249 GLY A N 1
ATOM 1976 C CA . GLY A 1 249 ? 5.551 -6.293 15.531 1 68.88 249 GLY A CA 1
ATOM 1977 C C . GLY A 1 249 ? 5.633 -5.984 17.016 1 68.88 249 GLY A C 1
ATOM 1978 O O . GLY A 1 249 ? 4.641 -5.598 17.625 1 68.88 249 GLY A O 1
ATOM 1979 N N . LEU A 1 250 ? 6.848 -6.078 17.547 1 67.75 250 LEU A N 1
ATOM 1980 C CA . LEU A 1 250 ? 7.023 -5.918 18.984 1 67.75 250 LEU A CA 1
ATOM 1981 C C . LEU A 1 250 ? 7.41 -4.484 19.344 1 67.75 250 LEU A C 1
ATOM 1983 O O . LEU A 1 250 ? 7.309 -4.074 20.5 1 67.75 250 LEU A O 1
ATOM 1987 N N . LEU A 1 251 ? 7.82 -3.773 18.359 1 71.69 251 LEU A N 1
ATOM 1988 C CA . LEU A 1 251 ? 8.312 -2.424 18.625 1 71.69 251 LEU A CA 1
ATOM 1989 C C . LEU A 1 251 ? 7.305 -1.379 18.156 1 71.69 251 LEU A C 1
ATOM 1991 O O . LEU A 1 251 ? 6.547 -1.622 17.203 1 71.69 251 LEU A O 1
ATOM 1995 N N . ASP A 1 252 ? 7.352 -0.285 18.875 1 73.25 252 ASP A N 1
ATOM 1996 C CA . ASP A 1 252 ? 6.535 0.85 18.453 1 73.25 252 ASP A CA 1
ATOM 1997 C C . ASP A 1 252 ? 7.062 1.46 17.156 1 73.25 252 ASP A C 1
ATOM 1999 O O . ASP A 1 252 ? 8.273 1.575 16.969 1 73.25 252 ASP A O 1
ATOM 2003 N N . ALA A 1 253 ? 6.121 1.871 16.391 1 75.38 253 ALA A N 1
ATOM 2004 C CA . ALA A 1 253 ? 6.477 2.385 15.062 1 75.38 253 ALA A CA 1
ATOM 2005 C C . ALA A 1 253 ? 7.402 3.594 15.172 1 75.38 253 ALA A C 1
ATOM 2007 O O . ALA A 1 253 ? 8.328 3.75 14.375 1 75.38 253 ALA A O 1
ATOM 2008 N N . ASN A 1 254 ? 7.145 4.441 16.125 1 79.69 254 ASN A N 1
ATOM 2009 C CA . ASN A 1 254 ? 7.969 5.633 16.281 1 79.69 254 ASN A CA 1
ATOM 2010 C C . ASN A 1 254 ? 9.398 5.277 16.688 1 79.69 254 ASN A C 1
ATOM 2012 O O . ASN A 1 254 ? 10.344 5.957 16.297 1 79.69 254 ASN A O 1
ATOM 2016 N N . VAL A 1 255 ? 9.461 4.258 17.453 1 77.62 255 VAL A N 1
ATOM 2017 C CA . VAL A 1 255 ? 10.789 3.791 17.844 1 77.62 255 VAL A CA 1
ATOM 2018 C C . VAL A 1 255 ? 11.523 3.232 16.625 1 77.62 255 VAL A C 1
ATOM 2020 O O . VAL A 1 255 ? 12.703 3.523 16.422 1 77.62 255 VAL A O 1
ATOM 2023 N N . ILE A 1 256 ? 10.797 2.52 15.898 1 78.69 256 ILE A N 1
ATOM 2024 C CA . ILE A 1 256 ? 11.367 1.945 14.688 1 78.69 256 ILE A CA 1
ATOM 2025 C C . ILE A 1 256 ? 11.82 3.062 13.75 1 78.69 256 ILE A C 1
ATOM 2027 O O . ILE A 1 256 ? 12.922 3.018 13.203 1 78.69 256 ILE A O 1
ATOM 2031 N N . ASP A 1 257 ? 10.969 3.996 13.594 1 80.12 257 ASP A N 1
ATOM 2032 C CA . ASP A 1 257 ? 11.266 5.094 12.68 1 80.12 257 ASP A CA 1
ATOM 2033 C C . ASP A 1 257 ? 12.484 5.891 13.156 1 80.12 257 ASP A C 1
ATOM 2035 O O . ASP A 1 257 ? 13.336 6.277 12.352 1 80.12 257 ASP A O 1
ATOM 2039 N N . GLN A 1 258 ? 12.562 6.152 14.414 1 79.5 258 GLN A N 1
ATOM 2040 C CA . GLN A 1 258 ? 13.703 6.875 14.961 1 79.5 258 GLN A CA 1
ATOM 2041 C C . GLN A 1 258 ? 15 6.086 14.773 1 79.5 258 GLN A C 1
ATOM 2043 O O . GLN A 1 258 ? 16.047 6.66 14.469 1 79.5 258 GLN A O 1
ATOM 2048 N N . THR A 1 259 ? 14.938 4.805 15.008 1 78.19 259 THR A N 1
ATOM 2049 C CA . THR A 1 259 ? 16.094 3.943 14.805 1 78.19 259 THR A CA 1
ATOM 2050 C C . THR A 1 259 ? 16.531 3.959 13.344 1 78.19 259 THR A C 1
ATOM 2052 O O . THR A 1 259 ? 17.719 4.055 13.047 1 78.19 259 THR A O 1
ATOM 2055 N N . SER A 1 260 ? 15.562 3.869 12.516 1 79.19 260 SER A N 1
ATOM 2056 C CA . SER A 1 260 ? 15.852 3.91 11.078 1 79.19 260 SER A CA 1
ATOM 2057 C C . SER A 1 260 ? 16.484 5.238 10.68 1 79.19 260 SER A C 1
ATOM 2059 O O . SER A 1 260 ? 17.391 5.273 9.859 1 79.19 260 SER A O 1
ATOM 2061 N N . LYS A 1 261 ? 15.984 6.293 11.234 1 81.19 261 LYS A N 1
ATOM 2062 C CA . LYS A 1 261 ? 16.547 7.617 10.984 1 81.19 261 LYS A CA 1
ATOM 2063 C C . LYS A 1 261 ? 18.031 7.668 11.375 1 81.19 261 LYS A C 1
ATOM 2065 O O . LYS A 1 261 ? 18.844 8.203 10.633 1 81.19 261 LYS A O 1
ATOM 2070 N N . PHE A 1 262 ? 18.234 7.094 12.5 1 78.88 262 PHE A N 1
ATOM 2071 C CA . PHE A 1 262 ? 19.594 7.078 13 1 78.88 262 PHE A CA 1
ATOM 2072 C C . PHE A 1 262 ? 20.5 6.23 12.109 1 78.88 262 PHE A C 1
ATOM 2074 O O . PHE A 1 262 ? 21.594 6.652 11.742 1 78.88 262 PHE A O 1
ATOM 2081 N N . ILE A 1 263 ? 20.016 5.086 11.68 1 75.94 263 ILE A N 1
ATOM 2082 C CA . ILE A 1 263 ? 20.797 4.113 10.914 1 75.94 263 ILE A CA 1
ATOM 2083 C C . ILE A 1 263 ? 21.047 4.656 9.508 1 75.94 263 ILE A C 1
ATOM 2085 O O . ILE A 1 263 ? 22.125 4.426 8.938 1 75.94 263 ILE A O 1
ATOM 2089 N N . THR A 1 264 ? 20.141 5.445 8.992 1 77.94 264 THR A N 1
ATOM 2090 C CA . THR A 1 264 ? 20.25 5.859 7.602 1 77.94 264 THR A CA 1
ATOM 2091 C C . THR A 1 264 ? 20.844 7.262 7.5 1 77.94 264 THR A C 1
ATOM 2093 O O . THR A 1 264 ? 21.047 7.777 6.398 1 77.94 264 THR A O 1
ATOM 2096 N N . ALA A 1 265 ? 21.141 7.887 8.617 1 77.81 265 ALA A N 1
ATOM 2097 C CA . ALA A 1 265 ? 21.656 9.258 8.664 1 77.81 265 ALA A CA 1
ATOM 2098 C C . ALA A 1 265 ? 22.906 9.406 7.801 1 77.81 265 ALA A C 1
ATOM 2100 O O . ALA A 1 265 ? 23.047 10.398 7.086 1 77.81 265 ALA A O 1
ATOM 2101 N N . PRO A 1 266 ? 23.766 8.336 7.75 1 76.62 266 PRO A N 1
ATOM 2102 C CA . PRO A 1 266 ? 24.984 8.484 6.949 1 76.62 266 PRO A CA 1
ATOM 2103 C C . PRO A 1 266 ? 24.719 8.453 5.449 1 76.62 266 PRO A C 1
ATOM 2105 O O . PRO A 1 266 ? 25.578 8.844 4.656 1 76.62 266 PRO A O 1
ATOM 2108 N N . LEU A 1 267 ? 23.562 8.008 5.043 1 77.44 267 LEU A N 1
ATOM 2109 C CA . LEU A 1 267 ? 23.219 7.91 3.629 1 77.44 267 LEU A CA 1
ATOM 2110 C C . LEU A 1 267 ? 22.75 9.258 3.088 1 77.44 267 LEU A C 1
ATOM 2112 O O . LEU A 1 267 ? 22.719 9.461 1.873 1 77.44 267 LEU A O 1
ATOM 2116 N N . ARG A 1 268 ? 22.453 10.148 3.91 1 79.62 268 ARG A N 1
ATOM 2117 C CA . ARG A 1 268 ? 21.797 11.391 3.52 1 79.62 268 ARG A CA 1
ATOM 2118 C C . ARG A 1 268 ? 22.672 12.188 2.557 1 79.62 268 ARG A C 1
ATOM 2120 O O . ARG A 1 268 ? 22.203 12.617 1.496 1 79.62 268 ARG A O 1
ATOM 2127 N N . PRO A 1 269 ? 23.953 12.273 2.912 1 75.31 269 PRO A N 1
ATOM 2128 C CA . PRO A 1 269 ? 24.781 13.039 1.988 1 75.31 269 PRO A C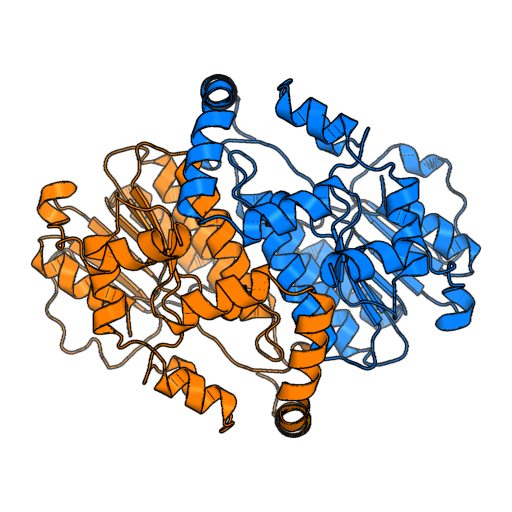A 1
ATOM 2129 C C . PRO A 1 269 ? 24.906 12.383 0.614 1 75.31 269 PRO A C 1
ATOM 2131 O O . PRO A 1 269 ? 25.047 13.078 -0.395 1 75.31 269 PRO A O 1
ATOM 2134 N N . ILE A 1 270 ? 24.828 11.141 0.55 1 76.38 270 ILE A N 1
ATOM 2135 C CA . ILE A 1 270 ? 24.938 10.406 -0.705 1 76.38 270 ILE A CA 1
ATOM 2136 C C . ILE A 1 270 ? 23.719 10.703 -1.577 1 76.38 270 ILE A C 1
ATOM 2138 O O . ILE A 1 270 ? 23.859 11.016 -2.76 1 76.38 270 ILE A O 1
ATOM 2142 N N . PHE A 1 271 ? 22.625 10.711 -0.973 1 79.75 271 PHE A N 1
ATOM 2143 C CA . PHE A 1 271 ? 21.391 10.906 -1.734 1 79.75 271 PHE A CA 1
ATOM 2144 C C . PHE A 1 271 ? 21.156 12.383 -2.008 1 79.75 271 PHE A C 1
ATOM 2146 O O . PHE A 1 271 ? 20.547 12.742 -3.02 1 79.75 271 PHE A O 1
ATOM 2153 N N . ASP A 1 272 ? 21.578 13.203 -1.122 1 76.5 272 ASP A N 1
ATOM 2154 C CA . ASP A 1 272 ? 21.5 14.641 -1.363 1 76.5 272 ASP A CA 1
ATOM 2155 C C . ASP A 1 272 ? 22.266 15.023 -2.633 1 76.5 272 ASP A C 1
ATOM 2157 O O . ASP A 1 272 ? 21.812 15.891 -3.389 1 76.5 272 ASP A O 1
ATOM 2161 N N . ASN A 1 273 ? 23.359 14.273 -2.883 1 70.44 273 ASN A N 1
ATOM 2162 C CA . ASN A 1 273 ? 24.234 14.641 -3.992 1 70.44 273 ASN A CA 1
ATOM 2163 C C . ASN A 1 273 ? 23.906 13.836 -5.25 1 70.44 273 ASN A C 1
ATOM 2165 O O . ASN A 1 273 ? 24.484 14.078 -6.312 1 70.44 273 ASN A O 1
ATOM 2169 N N . ALA A 1 274 ? 23 12.977 -5.055 1 70.62 274 ALA A N 1
ATOM 2170 C CA . ALA A 1 274 ? 22.641 12.141 -6.199 1 70.62 274 ALA A CA 1
ATOM 2171 C C . ALA A 1 274 ? 21.75 12.906 -7.176 1 70.62 274 ALA A C 1
ATOM 2173 O O . ALA A 1 274 ? 20.953 13.758 -6.77 1 70.62 274 ALA A O 1
ATOM 2174 N N . ASN A 1 275 ? 21.938 12.625 -8.453 1 66.44 275 ASN A N 1
ATOM 2175 C CA . ASN A 1 275 ? 21.125 13.273 -9.484 1 66.44 275 ASN A CA 1
ATOM 2176 C C . ASN A 1 275 ? 19.688 12.773 -9.461 1 66.44 275 ASN A C 1
ATOM 2178 O O . ASN A 1 275 ? 19.406 11.711 -8.898 1 66.44 275 ASN A O 1
ATOM 2182 N N . ASN A 1 276 ? 18.844 13.555 -10.016 1 63.97 276 ASN A N 1
ATOM 2183 C CA . ASN A 1 276 ? 17.438 13.203 -10.164 1 63.97 276 ASN A CA 1
ATOM 2184 C C . ASN A 1 276 ? 17.25 12.008 -11.094 1 63.97 276 ASN A C 1
ATOM 2186 O O . ASN A 1 276 ? 18.031 11.812 -12.023 1 63.97 276 ASN A O 1
ATOM 2190 N N . ILE A 1 277 ? 16.312 11.062 -10.781 1 60.91 277 ILE A N 1
ATOM 2191 C CA . ILE A 1 277 ? 16.016 9.883 -11.578 1 60.91 277 ILE A CA 1
ATOM 2192 C C . ILE A 1 277 ? 14.648 10.023 -12.234 1 60.91 277 ILE A C 1
ATOM 2194 O O . ILE A 1 277 ? 13.711 10.531 -11.617 1 60.91 277 ILE A O 1
ATOM 2198 N N . MET B 1 1 ? 4.906 -2.787 26.562 1 46.5 1 MET B N 1
ATOM 2199 C CA . MET B 1 1 ? 4.656 -1.659 27.453 1 46.5 1 MET B CA 1
ATOM 2200 C C . MET B 1 1 ? 5.086 -0.347 26.797 1 46.5 1 MET B C 1
ATOM 2202 O O . MET B 1 1 ? 4.312 0.61 26.75 1 46.5 1 MET B O 1
ATOM 2206 N N . LEU B 1 2 ? 6.312 -0.356 26.312 1 50.03 2 LEU B N 1
ATOM 2207 C CA . LEU B 1 2 ? 6.816 0.874 25.719 1 50.03 2 LEU B CA 1
ATOM 2208 C C . LEU B 1 2 ? 5.957 1.294 24.531 1 50.03 2 LEU B C 1
ATOM 2210 O O . LEU B 1 2 ? 5.637 2.475 24.375 1 50.03 2 LEU B O 1
ATOM 2214 N N . ARG B 1 3 ? 5.434 0.349 23.938 1 57.59 3 ARG B N 1
ATOM 2215 C CA . ARG B 1 3 ? 4.582 0.645 22.797 1 57.59 3 ARG B CA 1
ATOM 2216 C C . ARG B 1 3 ? 3.273 1.294 23.234 1 57.59 3 ARG B C 1
ATOM 2218 O O . ARG B 1 3 ? 2.789 2.229 22.594 1 57.59 3 ARG B O 1
ATOM 2225 N N . PHE B 1 4 ? 2.932 0.784 24.297 1 58.91 4 PHE B N 1
ATOM 2226 C CA . PHE B 1 4 ? 1.672 1.296 24.828 1 58.91 4 PHE B CA 1
ATOM 2227 C C . PHE B 1 4 ? 1.826 2.738 25.297 1 58.91 4 PHE B C 1
ATOM 2229 O O . PHE B 1 4 ? 0.951 3.572 25.047 1 58.91 4 PHE B O 1
ATOM 2236 N N . VAL B 1 5 ? 2.879 2.988 25.906 1 59.03 5 VAL B N 1
ATOM 2237 C CA . VAL B 1 5 ? 3.123 4.332 26.422 1 59.03 5 VAL B CA 1
ATOM 2238 C C . VAL B 1 5 ? 3.23 5.316 25.25 1 59.03 5 VAL B C 1
ATOM 2240 O O . VAL B 1 5 ? 2.627 6.391 25.281 1 59.03 5 VAL B O 1
ATOM 2243 N N . ILE B 1 6 ? 3.811 4.93 24.266 1 64.06 6 ILE B N 1
ATOM 2244 C CA . ILE B 1 6 ? 4.031 5.82 23.141 1 64.06 6 ILE B CA 1
ATOM 2245 C C . ILE B 1 6 ? 2.709 6.066 22.406 1 64.06 6 ILE B C 1
ATOM 2247 O O . ILE B 1 6 ? 2.436 7.184 21.969 1 64.06 6 ILE B O 1
ATOM 2251 N N . ALA B 1 7 ? 1.95 5.035 22.453 1 64.38 7 ALA B N 1
ATOM 2252 C CA . ALA B 1 7 ? 0.662 5.145 21.781 1 64.38 7 ALA B CA 1
ATOM 2253 C C . ALA B 1 7 ? -0.266 6.109 22.516 1 64.38 7 ALA B C 1
ATOM 2255 O O . ALA B 1 7 ? -1.148 6.715 21.891 1 64.38 7 ALA B O 1
ATOM 2256 N N . MET B 1 8 ? 0.041 6.289 23.766 1 66.75 8 MET B N 1
ATOM 2257 C CA . MET B 1 8 ? -0.86 7.105 24.578 1 66.75 8 MET B CA 1
ATOM 2258 C C . MET B 1 8 ? -0.351 8.539 24.672 1 66.75 8 MET B C 1
ATOM 2260 O O . MET B 1 8 ? -1.099 9.445 25.047 1 66.75 8 MET B O 1
ATOM 2264 N N . LEU B 1 9 ? 0.786 8.734 24.234 1 71.5 9 LEU B N 1
ATOM 2265 C CA . LEU B 1 9 ? 1.428 10.031 24.438 1 71.5 9 LEU B CA 1
ATOM 2266 C C . LEU B 1 9 ? 0.683 11.133 23.688 1 71.5 9 LEU B C 1
ATOM 2268 O O . LEU B 1 9 ? 0.448 12.211 24.234 1 71.5 9 LEU B O 1
ATOM 2272 N N . PRO B 1 10 ? 0.27 10.789 22.531 1 68.25 10 PRO B N 1
ATOM 2273 C CA . PRO B 1 10 ? -0.405 11.875 21.812 1 68.25 10 PRO B CA 1
ATOM 2274 C C . PRO B 1 10 ? -1.699 12.312 22.484 1 68.25 10 PRO B C 1
ATOM 2276 O O . PRO B 1 10 ? -2.186 13.422 22.234 1 68.25 10 PRO B O 1
ATOM 2279 N N . ARG B 1 11 ? -2.211 11.555 23.312 1 72.56 11 ARG B N 1
ATOM 2280 C CA . ARG B 1 11 ? -3.473 11.883 23.969 1 72.56 11 ARG B CA 1
ATOM 2281 C C . ARG B 1 11 ? -3.246 12.789 25.172 1 72.56 11 ARG B C 1
ATOM 2283 O O . ARG B 1 11 ? -4.164 13.484 25.609 1 72.56 11 ARG B O 1
ATOM 2290 N N . ILE B 1 12 ? -2.08 12.805 25.562 1 79.31 12 ILE B N 1
ATOM 2291 C CA . ILE B 1 12 ? -1.858 13.531 26.812 1 79.31 12 ILE B CA 1
ATOM 2292 C C . ILE B 1 12 ? -1.098 14.82 26.531 1 79.31 12 ILE B C 1
ATOM 2294 O O . ILE B 1 12 ? -1.089 15.734 27.344 1 79.31 12 ILE B O 1
ATOM 2298 N N . LEU B 1 13 ? -0.519 14.938 25.406 1 86.5 13 LEU B N 1
ATOM 2299 C CA . LEU B 1 13 ? 0.238 16.141 25.078 1 86.5 13 LEU B CA 1
ATOM 2300 C C . LEU B 1 13 ? -0.697 17.297 24.719 1 86.5 13 LEU B C 1
ATOM 2302 O O . LEU B 1 13 ? -1.763 17.078 24.141 1 86.5 13 LEU B O 1
ATOM 2306 N N . PRO B 1 14 ? -0.382 18.422 25.094 1 90.38 14 PRO B N 1
ATOM 2307 C CA . PRO B 1 14 ? -1.231 19.562 24.797 1 90.38 14 PRO B CA 1
ATOM 2308 C C . PRO B 1 14 ? -1.309 19.859 23.297 1 90.38 14 PRO B C 1
ATOM 2310 O O . PRO B 1 14 ? -0.34 19.625 22.562 1 90.38 14 PRO B O 1
ATOM 2313 N N . ALA B 1 15 ? -2.428 20.422 22.906 1 93 15 ALA B N 1
ATOM 2314 C CA . ALA B 1 15 ? -2.586 20.844 21.516 1 93 15 ALA B CA 1
ATOM 2315 C C . ALA B 1 15 ? -1.643 22 21.188 1 93 15 ALA B C 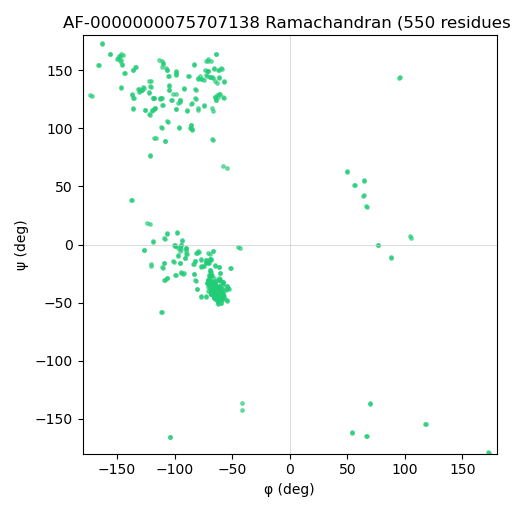1
ATOM 2317 O O . ALA B 1 15 ? -1.38 22.859 22.031 1 93 15 ALA B O 1
ATOM 2318 N N . GLN B 1 16 ? -1.127 21.984 19.969 1 94.62 16 GLN B N 1
ATOM 2319 C CA . GLN B 1 16 ? -0.242 23.047 19.5 1 94.62 16 GLN B CA 1
ATOM 2320 C C . GLN B 1 16 ? -1.009 24.062 18.656 1 94.62 16 GLN B C 1
ATOM 2322 O O . GLN B 1 16 ? -2.043 23.75 18.078 1 94.62 16 GLN B O 1
ATOM 2327 N N . ASP B 1 17 ? -0.528 25.312 18.734 1 96.19 17 ASP B N 1
ATOM 2328 C CA . ASP B 1 17 ? -0.955 26.312 17.781 1 96.19 17 ASP B CA 1
ATOM 2329 C C . ASP B 1 17 ? -0.117 26.25 16.5 1 96.19 17 ASP B C 1
ATOM 2331 O O . ASP B 1 17 ? 0.972 26.828 16.438 1 96.19 17 ASP B O 1
ATOM 2335 N N . LEU B 1 18 ? -0.712 25.594 15.477 1 95.69 18 LEU B N 1
ATOM 2336 C CA . LEU B 1 18 ? 0.043 25.375 14.242 1 95.69 18 LEU B CA 1
ATOM 2337 C C . LEU B 1 18 ? 0.246 26.672 13.492 1 95.69 18 LEU B C 1
ATOM 2339 O O . LEU B 1 18 ? 1.198 26.812 12.719 1 95.69 18 LEU B O 1
ATOM 2343 N N . GLY B 1 19 ? -0.715 27.641 13.641 1 95.19 19 GLY B N 1
ATOM 2344 C CA . GLY B 1 19 ? -0.512 28.953 13.07 1 95.19 19 GLY B CA 1
ATOM 2345 C C . GLY B 1 19 ? 0.748 29.641 13.57 1 95.19 19 GLY B C 1
ATOM 2346 O O . GLY B 1 19 ? 1.508 30.203 12.789 1 95.19 19 GLY B O 1
ATOM 2347 N N . ALA B 1 20 ? 0.938 29.578 14.852 1 95.69 20 ALA B N 1
ATOM 2348 C CA . ALA B 1 20 ? 2.15 30.125 15.453 1 95.69 20 ALA B CA 1
ATOM 2349 C C . ALA B 1 20 ? 3.377 29.312 15.062 1 95.69 20 ALA B C 1
ATOM 2351 O O . ALA B 1 20 ? 4.43 29.875 14.742 1 95.69 20 ALA B O 1
ATOM 2352 N N . LYS B 1 21 ? 3.229 28.016 15.023 1 95.75 21 LYS B N 1
ATOM 2353 C CA . LYS B 1 21 ? 4.336 27.094 14.773 1 95.75 21 LYS B CA 1
ATOM 2354 C C . LYS B 1 21 ? 4.883 27.266 13.359 1 95.75 21 LYS B C 1
ATOM 2356 O O . LYS B 1 21 ? 6.098 27.266 13.148 1 95.75 21 LYS B O 1
ATOM 2361 N N . TYR B 1 22 ? 3.947 27.438 12.391 1 96.25 22 TYR B N 1
ATOM 2362 C CA . TYR B 1 22 ? 4.359 27.469 10.992 1 96.25 22 TYR B CA 1
ATOM 2363 C C . TYR B 1 22 ? 4.25 28.875 10.422 1 96.25 22 TYR B C 1
ATOM 2365 O O . TYR B 1 22 ? 4.477 29.094 9.227 1 96.25 22 TYR B O 1
ATOM 2373 N N . GLN B 1 23 ? 3.904 29.844 11.266 1 94.25 23 GLN B N 1
ATOM 2374 C CA . GLN B 1 23 ? 3.779 31.25 10.891 1 94.25 23 GLN B CA 1
ATOM 2375 C C . GLN B 1 23 ? 2.66 31.453 9.875 1 94.25 23 GLN B C 1
ATOM 2377 O O . GLN B 1 23 ? 2.832 32.156 8.883 1 94.25 23 GLN B O 1
ATOM 2382 N N . LYS B 1 24 ? 1.542 30.781 10.109 1 93.19 24 LYS B N 1
ATOM 2383 C CA . LYS B 1 24 ? 0.338 30.844 9.289 1 93.19 24 LYS B CA 1
ATOM 2384 C C . LYS B 1 24 ? 0.654 30.547 7.828 1 93.19 24 LYS B C 1
ATOM 2386 O O . LYS B 1 24 ? 1.566 29.766 7.535 1 93.19 24 LYS B O 1
ATOM 2391 N N . GLY B 1 25 ? -0.266 30.938 6.91 1 95.12 25 GLY B N 1
ATOM 2392 C CA . GLY B 1 25 ? -0.084 30.641 5.5 1 95.12 25 GLY B CA 1
ATOM 2393 C C . GLY B 1 25 ? -1.175 29.75 4.934 1 95.12 25 GLY B C 1
ATOM 2394 O O . GLY B 1 25 ? -2.301 29.75 5.434 1 95.12 25 GLY B O 1
ATOM 2395 N N . TYR B 1 26 ? -0.806 29.047 3.891 1 97.5 26 TYR B N 1
ATOM 2396 C CA . TYR B 1 26 ? -1.798 28.219 3.205 1 97.5 26 TYR B CA 1
ATOM 2397 C C . TYR B 1 26 ? -1.694 26.766 3.643 1 97.5 26 TYR B C 1
ATOM 2399 O O . TYR B 1 26 ? -0.604 26.281 3.955 1 97.5 26 TYR B O 1
ATOM 2407 N N . ALA B 1 27 ? -2.811 26.078 3.695 1 98.12 27 ALA B N 1
ATOM 2408 C CA . ALA B 1 27 ? -2.91 24.641 3.865 1 98.12 27 ALA B CA 1
ATOM 2409 C C . ALA B 1 27 ? -3.805 24.016 2.797 1 98.12 27 ALA B C 1
ATOM 2411 O O . ALA B 1 27 ? -4.848 24.578 2.449 1 98.12 27 ALA B O 1
ATOM 2412 N N . LEU B 1 28 ? -3.352 22.984 2.217 1 98.06 28 LEU B N 1
ATOM 2413 C CA . LEU B 1 28 ? -4.16 22.219 1.271 1 98.06 28 LEU B CA 1
ATOM 2414 C C . LEU B 1 28 ? -4.691 20.953 1.918 1 98.06 28 LEU B C 1
ATOM 2416 O O . LEU B 1 28 ? -3.922 20.156 2.471 1 98.06 28 LEU B O 1
ATOM 2420 N N . ILE B 1 29 ? -5.992 20.766 1.897 1 97.25 29 ILE B N 1
ATOM 2421 C CA . ILE B 1 29 ? -6.637 19.609 2.502 1 97.25 29 ILE B CA 1
ATOM 2422 C C . ILE B 1 29 ? -7.438 18.844 1.442 1 97.25 29 ILE B C 1
ATOM 2424 O O . ILE B 1 29 ? -8.414 19.375 0.905 1 97.25 29 ILE B O 1
ATOM 2428 N N . THR B 1 30 ? -6.996 17.656 1.106 1 95.75 30 THR B N 1
ATOM 2429 C CA . THR B 1 30 ? -7.805 16.797 0.252 1 95.75 30 THR B CA 1
ATOM 2430 C C . THR B 1 30 ? -8.766 15.961 1.086 1 95.75 30 THR B C 1
ATOM 2432 O O . THR B 1 30 ? -8.422 15.523 2.184 1 95.75 30 THR B O 1
ATOM 2435 N N . GLY B 1 31 ? -9.961 15.727 0.534 1 88.56 31 GLY B N 1
ATOM 2436 C CA . GLY B 1 31 ? -10.992 15.078 1.328 1 88.56 31 GLY B CA 1
ATOM 2437 C C . GLY B 1 31 ? -11.477 15.938 2.486 1 88.56 31 GLY B C 1
ATOM 2438 O O . GLY B 1 31 ? -11.797 15.414 3.557 1 88.56 31 GLY B O 1
ATOM 2439 N N . GLY B 1 32 ? -11.484 17.156 2.312 1 85.62 32 GLY B N 1
ATOM 2440 C CA . GLY B 1 32 ? -11.75 18.078 3.4 1 85.62 32 GLY B CA 1
ATOM 2441 C C . GLY B 1 32 ? -13.195 18.547 3.439 1 85.62 32 GLY B C 1
ATOM 2442 O O . GLY B 1 32 ? -13.523 19.484 4.172 1 85.62 32 GLY B O 1
ATOM 2443 N N . THR B 1 33 ? -14.039 17.906 2.648 1 83.81 33 THR B N 1
ATOM 2444 C CA . THR B 1 33 ? -15.406 18.406 2.564 1 83.81 33 THR B CA 1
ATOM 2445 C C . THR B 1 33 ? -16.281 17.75 3.617 1 83.81 33 THR B C 1
ATOM 2447 O O . THR B 1 33 ? -17.453 18.109 3.785 1 83.81 33 THR B O 1
ATOM 2450 N N . ASP B 1 34 ? -15.695 16.719 4.309 1 80.06 34 ASP B N 1
ATOM 2451 C CA . ASP B 1 34 ? -16.453 16.062 5.363 1 80.06 34 ASP B CA 1
ATOM 2452 C C . ASP B 1 34 ? -15.523 15.406 6.379 1 80.06 34 ASP B C 1
ATOM 2454 O O . ASP B 1 34 ? -14.305 15.43 6.219 1 80.06 34 ASP B O 1
ATOM 2458 N N . GLY B 1 35 ? -16.094 15.086 7.527 1 82 35 GLY B N 1
ATOM 2459 C CA . GLY B 1 35 ? -15.422 14.211 8.469 1 82 35 GLY B CA 1
ATOM 2460 C C . GLY B 1 35 ? -14.219 14.859 9.125 1 82 35 GLY B C 1
ATOM 2461 O O . GLY B 1 35 ? -14.289 16 9.578 1 82 35 GLY B O 1
ATOM 2462 N N . ILE B 1 36 ? -13.188 14.125 9.211 1 87.12 36 ILE B N 1
ATOM 2463 C CA . ILE B 1 36 ? -11.953 14.516 9.883 1 87.12 36 ILE B CA 1
ATOM 2464 C C . ILE B 1 36 ? -11.305 15.672 9.133 1 87.12 36 ILE B C 1
ATOM 2466 O O . ILE B 1 36 ? -10.852 16.641 9.75 1 87.12 36 ILE B O 1
ATOM 2470 N N . GLY B 1 37 ? -11.359 15.641 7.812 1 90.69 37 GLY B N 1
ATOM 2471 C CA . GLY B 1 37 ? -10.742 16.672 6.992 1 90.69 37 GLY B CA 1
ATOM 2472 C C . GLY B 1 37 ? -11.375 18.047 7.188 1 90.69 37 GLY B C 1
ATOM 2473 O O . GLY B 1 37 ? -10.664 19.047 7.281 1 90.69 37 GLY B O 1
ATOM 2474 N N . LEU B 1 38 ? -12.641 18 7.258 1 89.5 38 LEU B N 1
ATOM 2475 C CA . LEU B 1 38 ? -13.352 19.266 7.453 1 89.5 38 LEU B CA 1
ATOM 2476 C C . LEU B 1 38 ? -13.039 19.859 8.82 1 89.5 38 LEU B C 1
ATOM 2478 O O . LEU B 1 38 ? -12.789 21.062 8.938 1 89.5 38 LEU B O 1
ATOM 2482 N N . GLN B 1 39 ? -12.992 19.078 9.812 1 90.69 39 GLN B N 1
ATOM 2483 C CA . GLN B 1 39 ? -12.703 19.547 11.164 1 90.69 39 GLN B CA 1
ATOM 2484 C C . GLN B 1 39 ? -11.289 20.109 11.266 1 90.69 39 GLN B C 1
ATOM 2486 O O . GLN B 1 39 ? -11.07 21.125 11.922 1 90.69 39 GLN B O 1
ATOM 2491 N N . ILE B 1 40 ? -10.391 19.5 10.641 1 94.19 40 ILE B N 1
ATOM 2492 C CA . ILE B 1 40 ? -9.008 19.984 10.625 1 94.19 40 ILE B CA 1
ATOM 2493 C C . ILE B 1 40 ? -8.945 21.344 9.922 1 94.19 40 ILE B C 1
ATOM 2495 O O . ILE B 1 40 ? -8.297 22.266 10.414 1 94.19 40 ILE B O 1
ATOM 2499 N N . ALA B 1 41 ? -9.656 21.438 8.797 1 94.31 41 ALA B N 1
ATOM 2500 C CA . ALA B 1 41 ? -9.672 22.688 8.031 1 94.31 41 ALA B CA 1
ATOM 2501 C C . ALA B 1 41 ? -10.195 23.844 8.883 1 94.31 41 ALA B C 1
ATOM 2503 O O . ALA B 1 41 ? -9.586 24.922 8.922 1 94.31 41 ALA B O 1
ATOM 2504 N N . LEU B 1 42 ? -11.266 23.594 9.547 1 93.25 42 LEU B N 1
ATOM 2505 C CA . LEU B 1 42 ? -11.891 24.625 10.359 1 93.25 42 LEU B CA 1
ATOM 2506 C C . LEU B 1 42 ? -10.977 25.062 11.5 1 93.25 42 LEU B C 1
ATOM 2508 O O . LEU B 1 42 ? -10.859 26.25 11.789 1 93.25 42 LEU B O 1
ATOM 2512 N N . LYS B 1 43 ? -10.336 24.141 12.109 1 94.81 43 LYS B N 1
ATOM 2513 C CA . LYS B 1 43 ? -9.422 24.438 13.203 1 94.81 43 LYS B CA 1
ATOM 2514 C C . LYS B 1 43 ? -8.203 25.219 12.703 1 94.81 43 LYS B C 1
ATOM 2516 O O . LYS B 1 43 ? -7.699 26.109 13.398 1 94.81 43 LYS B O 1
ATOM 2521 N N . LEU B 1 44 ? -7.746 24.922 11.555 1 96.44 44 LEU B N 1
ATOM 2522 C CA . LEU B 1 44 ? -6.633 25.656 10.961 1 96.44 44 LEU B CA 1
ATOM 2523 C C . LEU B 1 44 ? -7.023 27.094 10.656 1 96.44 44 LEU B C 1
ATOM 2525 O O . LEU B 1 44 ? -6.234 28.016 10.875 1 96.44 44 LEU B O 1
ATOM 2529 N N . VAL B 1 45 ? -8.242 27.297 10.164 1 95.81 45 VAL B N 1
ATOM 2530 C CA . VAL B 1 45 ? -8.75 28.641 9.891 1 95.81 45 VAL B CA 1
ATOM 2531 C C . VAL B 1 45 ? -8.789 29.438 11.188 1 95.81 45 VAL B C 1
ATOM 2533 O O . VAL B 1 45 ? -8.383 30.609 11.211 1 95.81 45 VAL B O 1
ATOM 2536 N N . GLU B 1 46 ? -9.195 28.797 12.211 1 94.69 46 GLU B N 1
ATOM 2537 C CA . GLU B 1 46 ? -9.234 29.438 13.523 1 94.69 46 GLU B CA 1
ATOM 2538 C C . GLU B 1 46 ? -7.836 29.859 13.969 1 94.69 46 GLU B C 1
ATOM 2540 O O . GLU B 1 46 ? -7.684 30.844 14.703 1 94.69 46 GLU B O 1
ATOM 2545 N N . GLN B 1 47 ? -6.855 29.156 13.531 1 96.12 47 GLN B N 1
ATOM 2546 C CA . GLN B 1 47 ? -5.477 29.422 13.93 1 96.12 47 GLN B CA 1
ATOM 2547 C C . GLN B 1 47 ? -4.789 30.344 12.922 1 96.12 47 GLN B C 1
ATOM 2549 O O . GLN B 1 47 ? -3.57 30.516 12.969 1 96.12 47 GLN B O 1
ATOM 2554 N N . GLY B 1 48 ? -5.555 30.797 11.914 1 95.38 48 GLY B N 1
ATOM 2555 C CA . GLY B 1 48 ? -5.066 31.875 11.062 1 95.38 48 GLY B CA 1
ATOM 2556 C C . GLY B 1 48 ? -4.621 31.391 9.695 1 95.38 48 GLY B C 1
ATOM 2557 O O . GLY B 1 48 ? -4.078 32.156 8.906 1 95.38 48 GLY B O 1
ATOM 2558 N N . PHE B 1 49 ? -4.809 30.109 9.359 1 96.69 49 PHE B N 1
ATOM 2559 C CA . PHE B 1 49 ? -4.422 29.594 8.055 1 96.69 49 PHE B CA 1
ATOM 2560 C C . PHE B 1 49 ? -5.457 29.953 6.996 1 96.69 49 PHE B C 1
ATOM 2562 O O . PHE B 1 49 ? -6.652 30.031 7.293 1 96.69 49 PHE B O 1
ATOM 2569 N N . ASP B 1 50 ? -5.016 30.25 5.793 1 97.31 50 ASP B N 1
ATOM 2570 C CA . ASP B 1 50 ? -5.855 30.125 4.605 1 97.31 50 ASP B CA 1
ATOM 2571 C C . ASP B 1 50 ? -5.883 28.688 4.098 1 97.31 50 ASP B C 1
ATOM 2573 O O . ASP B 1 50 ? -4.836 28.047 3.982 1 97.31 50 ASP B O 1
ATOM 2577 N N . VAL B 1 51 ? -7.102 28.219 3.783 1 97.44 51 VAL B N 1
ATOM 2578 C CA . VAL B 1 51 ? -7.184 26.781 3.473 1 97.44 51 VAL B CA 1
ATOM 2579 C C . VAL B 1 51 ? -7.75 26.594 2.068 1 97.44 51 VAL B C 1
ATOM 2581 O O . VAL B 1 51 ? -8.57 27.391 1.608 1 97.44 51 VAL B O 1
ATOM 2584 N N . HIS B 1 52 ? -7.25 25.672 1.342 1 97.56 52 HIS B N 1
ATOM 2585 C CA . HIS B 1 52 ? -7.852 25.125 0.131 1 97.56 52 HIS B CA 1
ATOM 2586 C C . HIS B 1 52 ? -8.414 23.734 0.381 1 97.56 52 HIS B C 1
ATOM 2588 O O . HIS B 1 52 ? -7.656 22.766 0.506 1 97.56 52 HIS B O 1
ATOM 2594 N N . ILE B 1 53 ? -9.703 23.672 0.44 1 95.94 53 ILE B N 1
ATOM 2595 C CA . ILE B 1 53 ? -10.406 22.438 0.723 1 95.94 53 ILE B CA 1
ATOM 2596 C C . ILE B 1 53 ? -10.836 21.766 -0.585 1 95.94 53 ILE B C 1
ATOM 2598 O O . ILE B 1 53 ? -11.516 22.391 -1.406 1 95.94 53 ILE B O 1
ATOM 2602 N N . VAL B 1 54 ? -10.422 20.531 -0.745 1 94.62 54 VAL B N 1
ATOM 2603 C CA . VAL B 1 54 ? -10.75 19.797 -1.958 1 94.62 54 VAL B CA 1
ATOM 2604 C C . VAL B 1 54 ? -11.523 18.531 -1.596 1 94.62 54 VAL B C 1
ATOM 2606 O O . VAL B 1 54 ? -11.148 17.812 -0.667 1 94.62 54 VAL B O 1
ATOM 2609 N N . GLY B 1 55 ? -12.57 18.172 -2.275 1 90.75 55 GLY B N 1
ATOM 2610 C CA . GLY B 1 55 ? -13.328 16.953 -2.039 1 90.75 55 GLY B CA 1
ATOM 2611 C C . GLY B 1 55 ? -14.602 16.891 -2.855 1 90.75 55 GLY B C 1
ATOM 2612 O O . GLY B 1 55 ? -14.836 17.719 -3.736 1 90.75 55 GLY B O 1
ATOM 2613 N N . LEU B 1 56 ? -15.281 15.82 -2.615 1 84.12 56 LEU B N 1
ATOM 2614 C CA . LEU B 1 56 ? -16.531 15.617 -3.346 1 84.12 56 LEU B CA 1
ATOM 2615 C C . LEU B 1 56 ? -17.609 16.562 -2.844 1 84.12 56 LEU B C 1
ATOM 2617 O O . LEU B 1 56 ? -17.547 17.031 -1.703 1 84.12 56 LEU B O 1
ATOM 2621 N N . LYS B 1 57 ? -18.609 16.797 -3.697 1 77 57 LYS B N 1
ATOM 2622 C CA . LYS B 1 57 ? -19.688 17.734 -3.398 1 77 57 LYS B CA 1
ATOM 2623 C C . LYS B 1 57 ? -20.516 17.266 -2.207 1 77 57 LYS B C 1
ATOM 2625 O O . LYS B 1 57 ? -20.812 16.078 -2.094 1 77 57 LYS B O 1
ATOM 2630 N N . THR B 1 58 ? -20.547 18.109 -1.357 1 73.38 58 THR B N 1
ATOM 2631 C CA . THR B 1 58 ? -21.375 17.844 -0.187 1 73.38 58 THR B CA 1
ATOM 2632 C C . THR B 1 58 ? -22.188 19.078 0.2 1 73.38 58 THR B C 1
ATOM 2634 O O . THR B 1 58 ? -21.812 20.203 -0.148 1 73.38 58 THR B O 1
ATOM 2637 N N . GLU B 1 59 ? -23.312 18.859 0.756 1 68.06 59 GLU B N 1
ATOM 2638 C CA . GLU B 1 59 ? -24.156 19.953 1.205 1 68.06 59 GLU B CA 1
ATOM 2639 C C . GLU B 1 59 ? -23.672 20.516 2.539 1 68.06 59 GLU B C 1
ATOM 2641 O O . GLU B 1 59 ? -24.078 21.609 2.945 1 68.06 59 GLU B O 1
ATOM 2646 N N . LYS B 1 60 ? -22.734 19.984 3.209 1 67.12 60 LYS B N 1
ATOM 2647 C CA . LYS B 1 60 ? -22.281 20.312 4.559 1 67.12 60 LYS B CA 1
ATOM 2648 C C . LYS B 1 60 ? -21.484 21.609 4.57 1 67.12 60 LYS B C 1
ATOM 2650 O O . LYS B 1 60 ? -21.375 22.266 5.605 1 67.12 60 LYS B O 1
ATOM 2655 N N . LEU B 1 61 ? -21.016 22.016 3.467 1 74.62 61 LEU B N 1
ATOM 2656 C CA . LEU B 1 61 ? -20.062 23.109 3.426 1 74.62 61 LEU B CA 1
ATOM 2657 C C . LEU B 1 61 ? -20.781 24.453 3.299 1 74.62 61 LEU B C 1
ATOM 2659 O O . LEU B 1 61 ? -20.156 25.516 3.393 1 74.62 61 LEU B O 1
ATOM 2663 N N . ASN B 1 62 ? -22.016 24.453 3.143 1 68 62 ASN B N 1
ATOM 2664 C CA . ASN B 1 62 ? -22.766 25.688 2.92 1 68 62 ASN B CA 1
ATOM 2665 C C . ASN B 1 62 ? -22.781 26.562 4.172 1 68 62 ASN B C 1
ATOM 2667 O O . ASN B 1 62 ? -22.969 27.781 4.082 1 68 62 ASN B O 1
ATOM 2671 N N . GLN B 1 63 ? -22.312 26.094 5.258 1 69.38 63 GLN B N 1
ATOM 2672 C CA . GLN B 1 63 ? -22.484 26.844 6.496 1 69.38 63 GLN B CA 1
ATOM 2673 C C . GLN B 1 63 ? -21.156 27.125 7.164 1 69.38 63 GLN B C 1
ATOM 2675 O O . GLN B 1 63 ? -21.109 27.578 8.305 1 69.38 63 GLN B O 1
ATOM 2680 N N . ILE B 1 64 ? -20.109 27.016 6.391 1 77.5 64 ILE B N 1
ATOM 2681 C CA . ILE B 1 64 ? -18.828 27.188 7.082 1 77.5 64 ILE B CA 1
ATOM 2682 C C . ILE B 1 64 ? -18.234 28.562 6.746 1 77.5 64 ILE B C 1
ATOM 2684 O O . ILE B 1 64 ? -18.453 29.078 5.652 1 77.5 64 ILE B O 1
ATOM 2688 N N . GLN B 1 65 ? -17.688 29.25 7.742 1 81.75 65 GLN B N 1
ATOM 2689 C CA . GLN B 1 65 ? -16.984 30.531 7.555 1 81.75 65 GLN B CA 1
ATOM 2690 C C . GLN B 1 65 ? -15.5 30.312 7.285 1 81.75 65 GLN B C 1
ATOM 2692 O O . GLN B 1 65 ? -14.797 29.703 8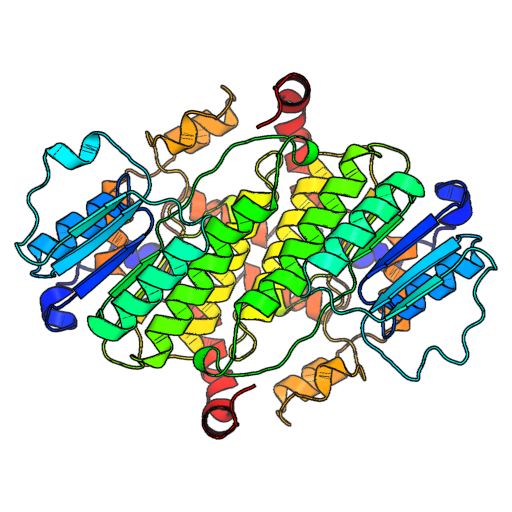.109 1 81.75 65 GLN B O 1
ATOM 2697 N N . LEU B 1 66 ? -15.102 30.688 6.113 1 87.62 66 LEU B N 1
ATOM 2698 C CA . LEU B 1 66 ? -13.695 30.578 5.73 1 87.62 66 LEU B CA 1
ATOM 2699 C C . LEU B 1 66 ? -13.086 31.969 5.543 1 87.62 66 LEU B C 1
ATOM 2701 O O . LEU B 1 66 ? -13.812 32.969 5.465 1 87.62 66 LEU B O 1
ATOM 2705 N N . THR B 1 67 ? -11.773 32 5.641 1 88.56 67 THR B N 1
ATOM 2706 C CA . THR B 1 67 ? -11.086 33.25 5.375 1 88.56 67 THR B CA 1
ATOM 2707 C C . THR B 1 67 ? -11.273 33.688 3.92 1 88.56 67 THR B C 1
ATOM 2709 O O . THR B 1 67 ? -11.648 32.875 3.074 1 88.56 67 THR B O 1
ATOM 2712 N N . GLU B 1 68 ? -10.992 34.938 3.607 1 88.94 68 GLU B N 1
ATOM 2713 C CA . GLU B 1 68 ? -11.18 35.5 2.273 1 88.94 68 GLU B CA 1
ATOM 2714 C C . GLU B 1 68 ? -10.305 34.781 1.247 1 88.94 68 GLU B C 1
ATOM 2716 O O . GLU B 1 68 ? -10.68 34.656 0.082 1 88.94 68 GLU B O 1
ATOM 2721 N N . ASN B 1 69 ? -9.141 34.281 1.681 1 93.81 69 ASN B N 1
ATOM 2722 C CA . ASN B 1 69 ? -8.188 33.688 0.761 1 93.81 69 ASN B CA 1
ATOM 2723 C C . ASN B 1 69 ? -8.375 32.156 0.684 1 93.81 69 ASN B C 1
ATOM 2725 O O . ASN B 1 69 ? -7.676 31.484 -0.068 1 93.81 69 ASN B O 1
ATOM 2729 N N . SER B 1 70 ? -9.336 31.672 1.461 1 94.94 70 SER B N 1
ATOM 2730 C CA . SER B 1 70 ? -9.609 30.234 1.438 1 94.94 70 SER B CA 1
ATOM 2731 C C . SER B 1 70 ? -10.523 29.875 0.276 1 94.94 70 SER B C 1
ATOM 2733 O O . SER B 1 70 ? -11.25 30.719 -0.247 1 94.94 70 SER B O 1
ATOM 2735 N N . LYS B 1 71 ? -10.414 28.641 -0.124 1 93 71 LYS B N 1
ATOM 2736 C CA . LYS B 1 71 ? -11.266 28.203 -1.224 1 93 71 LYS B CA 1
ATOM 2737 C C . LYS B 1 71 ? -11.672 26.734 -1.048 1 93 71 LYS B C 1
ATOM 2739 O O . LYS B 1 71 ? -10.969 25.969 -0.386 1 93 71 LYS B O 1
ATOM 2744 N N . ILE B 1 72 ? -12.836 26.469 -1.679 1 93.56 72 ILE B N 1
ATOM 2745 C CA . ILE B 1 72 ? -13.359 25.109 -1.743 1 93.56 72 ILE B CA 1
ATOM 2746 C C . ILE B 1 72 ? -13.461 24.656 -3.201 1 93.56 72 ILE B C 1
ATOM 2748 O O . ILE B 1 72 ? -14.016 25.375 -4.035 1 93.56 72 ILE B O 1
ATOM 2752 N N . SER B 1 73 ? -12.875 23.562 -3.486 1 93.19 73 SER B N 1
ATOM 2753 C CA . SER B 1 73 ? -12.984 22.969 -4.816 1 93.19 73 SER B CA 1
ATOM 2754 C C . SER B 1 73 ? -13.664 21.609 -4.766 1 93.19 73 SER B C 1
ATOM 2756 O O . SER B 1 73 ? -13.141 20.672 -4.164 1 93.19 73 SER B O 1
ATOM 2758 N N . PHE B 1 74 ? -14.766 21.531 -5.406 1 92 74 PHE B N 1
ATOM 2759 C CA . PHE B 1 74 ? -15.445 20.25 -5.551 1 92 74 PHE B CA 1
ATOM 2760 C C . PHE B 1 74 ? -14.898 19.484 -6.75 1 92 74 PHE B C 1
ATOM 2762 O O . PHE B 1 74 ? -15.164 19.844 -7.895 1 92 74 PHE B O 1
ATOM 2769 N N . CYS B 1 75 ? -14.07 18.5 -6.441 1 90.62 75 CYS B N 1
ATOM 2770 C CA . CYS B 1 75 ? -13.438 17.75 -7.52 1 90.62 75 CYS B CA 1
ATOM 2771 C C . CYS B 1 75 ? -13.227 16.297 -7.113 1 90.62 75 CYS B C 1
ATOM 2773 O O . CYS B 1 75 ? -13.266 15.969 -5.926 1 90.62 75 CYS B O 1
ATOM 2775 N N . ASP B 1 76 ? -13.102 15.523 -8.141 1 90.56 76 ASP B N 1
ATOM 2776 C CA . ASP B 1 76 ? -12.797 14.102 -8 1 90.56 76 ASP B CA 1
ATOM 2777 C C . ASP B 1 76 ? -11.312 13.836 -8.219 1 90.56 76 ASP B C 1
ATOM 2779 O O . ASP B 1 76 ? -10.805 14.016 -9.328 1 90.56 76 ASP B O 1
ATOM 2783 N N . LEU B 1 77 ? -10.672 13.359 -7.188 1 92 77 LEU B N 1
ATOM 2784 C CA . LEU B 1 77 ? -9.227 13.164 -7.23 1 92 77 LEU B CA 1
ATOM 2785 C C . LEU B 1 77 ? -8.859 12.023 -8.18 1 92 77 LEU B C 1
ATOM 2787 O O . LEU B 1 77 ? -7.684 11.836 -8.508 1 92 77 LEU B O 1
ATOM 2791 N N . SER B 1 78 ? -9.875 11.266 -8.578 1 90 78 SER B N 1
ATOM 2792 C CA . SER B 1 78 ? -9.602 10.219 -9.562 1 90 78 SER B CA 1
ATOM 2793 C C . SER B 1 78 ? -9.344 10.812 -10.938 1 90 78 SER B C 1
ATOM 2795 O O . SER B 1 78 ? -8.867 10.117 -11.844 1 90 78 SER B O 1
ATOM 2797 N N . ASP B 1 79 ? -9.695 12.055 -11.086 1 91.44 79 ASP B N 1
ATOM 2798 C CA . ASP B 1 79 ? -9.414 12.781 -12.328 1 91.44 79 ASP B CA 1
ATOM 2799 C C . ASP B 1 79 ? -8.008 13.375 -12.305 1 91.44 79 ASP B C 1
ATOM 2801 O O . ASP B 1 79 ? -7.719 14.281 -11.523 1 91.44 79 ASP B O 1
ATOM 2805 N N . ILE B 1 80 ? -7.238 12.984 -13.234 1 90.12 80 ILE B N 1
ATOM 2806 C CA . ILE B 1 80 ? -5.832 13.367 -13.297 1 90.12 80 ILE B CA 1
ATOM 2807 C C . ILE B 1 80 ? -5.715 14.883 -13.469 1 90.12 80 ILE B C 1
ATOM 2809 O O . ILE B 1 80 ? -4.777 15.5 -12.953 1 90.12 80 ILE B O 1
ATOM 2813 N N . SER B 1 81 ? -6.59 15.445 -14.18 1 94.25 81 SER B N 1
ATOM 2814 C CA . SER B 1 81 ? -6.555 16.891 -14.398 1 94.25 81 SER B CA 1
ATOM 2815 C C . SER B 1 81 ? -6.68 17.656 -13.086 1 94.25 81 SER B C 1
ATOM 2817 O O . SER B 1 81 ? -6.078 18.719 -12.922 1 94.25 81 SER B O 1
ATOM 2819 N N . VAL B 1 82 ? -7.441 17.141 -12.211 1 94.38 82 VAL B N 1
ATOM 2820 C CA . VAL B 1 82 ? -7.625 17.766 -10.906 1 94.38 82 VAL B CA 1
ATOM 2821 C C . VAL B 1 82 ? -6.301 17.75 -10.141 1 94.38 82 VAL B C 1
ATOM 2823 O O . VAL B 1 82 ? -5.906 18.766 -9.562 1 94.38 82 VAL B O 1
ATOM 2826 N N . THR B 1 83 ? -5.609 16.656 -10.141 1 94.81 83 THR B N 1
ATOM 2827 C CA . THR B 1 83 ? -4.332 16.531 -9.453 1 94.81 83 THR B CA 1
ATOM 2828 C C . THR B 1 83 ? -3.309 17.5 -10.031 1 94.81 83 THR B C 1
ATOM 2830 O O . THR B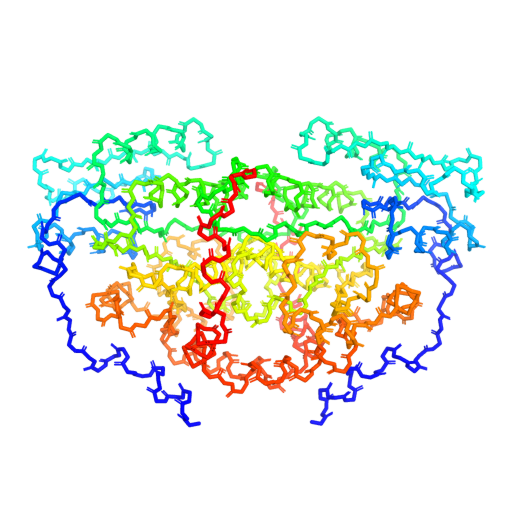 1 83 ? -2.57 18.141 -9.289 1 94.81 83 THR B O 1
ATOM 2833 N N . ASN B 1 84 ? -3.328 17.594 -11.336 1 95.38 84 ASN B N 1
ATOM 2834 C CA . ASN B 1 84 ? -2.416 18.531 -11.984 1 95.38 84 ASN B CA 1
ATOM 2835 C C . ASN B 1 84 ? -2.688 19.969 -11.562 1 95.38 84 ASN B C 1
ATOM 2837 O O . ASN B 1 84 ? -1.756 20.734 -11.312 1 95.38 84 ASN B O 1
ATOM 2841 N N . GLU B 1 85 ? -3.881 20.312 -11.531 1 96.81 85 GLU B N 1
ATOM 2842 C CA . GLU B 1 85 ? -4.27 21.656 -11.102 1 96.81 85 GLU B CA 1
ATOM 2843 C C . GLU B 1 85 ? -3.844 21.922 -9.664 1 96.81 85 GLU B C 1
ATOM 2845 O O . GLU B 1 85 ? -3.379 23.016 -9.344 1 96.81 85 GLU B O 1
ATOM 2850 N N . LEU B 1 86 ? -4.004 20.953 -8.844 1 97 86 LEU B N 1
ATOM 2851 C CA . LEU B 1 86 ? -3.629 21.109 -7.441 1 97 86 LEU B CA 1
ATOM 2852 C C . LEU B 1 86 ? -2.115 21.219 -7.293 1 97 86 LEU B C 1
ATOM 2854 O O . LEU B 1 86 ? -1.625 21.953 -6.434 1 97 86 LEU B O 1
ATOM 2858 N N . CYS B 1 87 ? -1.405 20.453 -8.078 1 96.5 87 CYS B N 1
ATOM 2859 C CA . CYS B 1 87 ? 0.048 20.578 -8.078 1 96.5 87 CYS B CA 1
ATOM 2860 C C . CYS B 1 87 ? 0.481 21.984 -8.453 1 96.5 87 CYS B C 1
ATOM 2862 O O . CYS B 1 87 ? 1.376 22.562 -7.828 1 96.5 87 CYS B O 1
ATOM 2864 N N . GLN B 1 88 ? -0.192 22.5 -9.461 1 97 88 GLN B N 1
ATOM 2865 C CA . GLN B 1 88 ? 0.094 23.875 -9.859 1 97 88 GLN B CA 1
ATOM 2866 C C . GLN B 1 88 ? -0.245 24.844 -8.742 1 97 88 GLN B C 1
ATOM 2868 O O . GLN B 1 88 ? 0.486 25.812 -8.508 1 97 88 GLN B O 1
ATOM 2873 N N . TRP B 1 89 ? -1.311 24.625 -8.102 1 97.44 89 TRP B N 1
ATOM 2874 C CA . TRP B 1 89 ? -1.701 25.453 -6.973 1 97.44 89 TRP B CA 1
ATOM 2875 C C . TRP B 1 89 ? -0.633 25.438 -5.887 1 97.44 89 TRP B C 1
ATOM 2877 O O . TRP B 1 89 ? -0.308 26.469 -5.305 1 97.44 89 TRP B O 1
ATOM 2887 N N . ILE B 1 90 ? -0.095 24.281 -5.566 1 97.56 90 ILE B N 1
ATOM 2888 C CA . ILE B 1 90 ? 0.954 24.125 -4.566 1 97.56 90 ILE B CA 1
ATOM 2889 C C . ILE B 1 90 ? 2.174 24.953 -4.957 1 97.56 90 ILE B C 1
ATOM 2891 O O . ILE B 1 90 ? 2.766 25.625 -4.113 1 97.56 90 ILE B O 1
ATOM 2895 N N . GLU B 1 91 ? 2.457 24.906 -6.219 1 95.88 91 GLU B N 1
ATOM 2896 C CA . GLU B 1 91 ? 3.609 25.656 -6.703 1 95.88 91 GLU B CA 1
ATOM 2897 C C . GLU B 1 91 ? 3.383 27.156 -6.57 1 95.88 91 GLU B C 1
ATOM 2899 O O . GLU B 1 91 ? 4.309 27.906 -6.242 1 95.88 91 GLU B O 1
ATOM 2904 N N . THR B 1 92 ? 2.229 27.562 -6.82 1 96.44 92 THR B N 1
ATOM 2905 C CA . THR B 1 92 ? 1.898 28.969 -6.84 1 96.44 92 THR B CA 1
ATOM 2906 C C . THR B 1 92 ? 1.768 29.516 -5.418 1 96.44 92 THR B C 1
ATOM 2908 O O . THR B 1 92 ? 2.344 30.562 -5.09 1 96.44 92 THR B O 1
ATOM 2911 N N . TYR B 1 93 ? 1.062 28.781 -4.508 1 96.81 93 TYR B N 1
ATOM 2912 C CA . TYR B 1 93 ? 0.672 29.312 -3.211 1 96.81 93 TYR B CA 1
ATOM 2913 C C . TYR B 1 93 ? 1.603 28.828 -2.111 1 96.81 93 TYR B C 1
ATOM 2915 O O . TYR B 1 93 ? 1.595 29.359 -0.998 1 96.81 93 TYR B O 1
ATOM 2923 N N . GLN B 1 94 ? 2.402 27.797 -2.381 1 96.81 94 GLN B N 1
ATOM 2924 C CA . GLN B 1 94 ? 3.434 27.266 -1.491 1 96.81 94 GLN B CA 1
ATOM 2925 C C . GLN B 1 94 ? 2.881 27.031 -0.09 1 96.81 94 GLN B C 1
ATOM 2927 O O . GLN B 1 94 ? 3.359 27.609 0.882 1 96.81 94 GLN B O 1
ATOM 2932 N N . PRO B 1 95 ? 1.936 26.141 0.042 1 97.94 95 PRO B N 1
ATOM 2933 C CA . PRO B 1 95 ? 1.323 25.891 1.349 1 97.94 95 PRO B CA 1
ATOM 2934 C C . PRO B 1 95 ? 2.324 25.375 2.381 1 97.94 95 PRO B C 1
ATOM 2936 O O . PRO B 1 95 ? 3.32 24.75 2.018 1 97.94 95 PRO B O 1
ATOM 2939 N N . LYS B 1 96 ? 2.039 25.703 3.658 1 98 96 LYS B N 1
ATOM 2940 C CA . LYS B 1 96 ? 2.84 25.234 4.781 1 98 96 LYS B CA 1
ATOM 2941 C C . LYS B 1 96 ? 2.412 23.828 5.207 1 98 96 LYS B C 1
ATOM 2943 O O . LYS B 1 96 ? 3.217 23.062 5.742 1 98 96 LYS B O 1
ATOM 2948 N N . LEU B 1 97 ? 1.157 23.531 4.902 1 98.25 97 LEU B N 1
ATOM 2949 C CA . LEU B 1 97 ? 0.622 22.25 5.324 1 98.25 97 LEU B CA 1
ATOM 2950 C C . LEU B 1 97 ? -0.081 21.547 4.164 1 98.25 97 LEU B C 1
ATOM 2952 O O . LEU B 1 97 ? -0.789 22.188 3.385 1 98.25 97 LEU B O 1
ATOM 2956 N N . LEU B 1 98 ? 0.193 20.328 4.004 1 98.38 98 LEU B N 1
ATOM 2957 C CA . LEU B 1 98 ? -0.497 19.422 3.094 1 98.38 98 LEU B CA 1
ATOM 2958 C C . LEU B 1 98 ? -1.157 18.281 3.859 1 98.38 98 LEU B C 1
ATOM 2960 O O . LEU B 1 98 ? -0.475 17.484 4.512 1 98.38 98 LEU B O 1
ATOM 2964 N N . ILE B 1 99 ? -2.467 18.203 3.811 1 97.75 99 ILE B N 1
ATOM 2965 C CA . ILE B 1 99 ? -3.219 17.234 4.605 1 97.75 99 ILE B CA 1
ATOM 2966 C C . ILE B 1 99 ? -4.016 16.312 3.684 1 97.75 99 ILE B C 1
ATOM 2968 O O . ILE B 1 99 ? -4.91 16.766 2.967 1 97.75 99 ILE B O 1
ATOM 2972 N N . HIS B 1 100 ? -3.662 15.062 3.713 1 96.31 100 HIS B N 1
ATOM 2973 C CA . HIS B 1 100 ? -4.344 14.047 2.916 1 96.31 100 HIS B CA 1
ATOM 2974 C C . HIS B 1 100 ? -5.406 13.32 3.738 1 96.31 100 HIS B C 1
ATOM 2976 O O . HIS B 1 100 ? -5.094 12.391 4.477 1 96.31 100 HIS B O 1
ATOM 2982 N N . THR B 1 101 ? -6.664 13.688 3.576 1 91.44 101 THR B N 1
ATOM 2983 C CA . THR B 1 101 ? -7.727 13.023 4.328 1 91.44 101 THR B CA 1
ATOM 2984 C C . THR B 1 101 ? -8.711 12.336 3.385 1 91.44 101 THR B C 1
ATOM 2986 O O . THR B 1 101 ? -9.68 11.727 3.832 1 91.44 101 THR B O 1
ATOM 2989 N N . ALA B 1 102 ? -8.359 12.445 2.123 1 82.94 102 ALA B N 1
ATOM 2990 C CA . ALA B 1 102 ? -9.242 11.797 1.151 1 82.94 102 ALA B CA 1
ATOM 2991 C C . ALA B 1 102 ? -9.25 10.281 1.34 1 82.94 102 ALA B C 1
ATOM 2993 O O . ALA B 1 102 ? -8.195 9.672 1.536 1 82.94 102 ALA B O 1
ATOM 2994 N N . GLY B 1 103 ? -10.359 9.672 1.478 1 74.94 103 GLY B N 1
ATOM 2995 C CA . GLY B 1 103 ? -10.523 8.234 1.589 1 74.94 103 GLY B CA 1
ATOM 2996 C C . GLY B 1 103 ? -11.977 7.797 1.553 1 74.94 103 GLY B C 1
ATOM 2997 O O . GLY B 1 103 ? -12.852 8.492 2.068 1 74.94 103 GLY B O 1
ATOM 2998 N N . PHE B 1 104 ? -12.25 6.891 0.707 1 71.31 104 PHE B N 1
ATOM 2999 C CA . PHE B 1 104 ? -13.586 6.309 0.611 1 71.31 104 PHE B CA 1
ATOM 3000 C C . PHE B 1 104 ? -13.5 4.793 0.457 1 71.31 104 PHE B C 1
ATOM 3002 O O . PHE B 1 104 ? -12.633 4.285 -0.253 1 71.31 104 PHE B O 1
ATOM 3009 N N . CYS B 1 105 ? -14.289 4.199 1.365 1 70.69 105 CYS B N 1
ATOM 3010 C CA . CYS B 1 105 ? -14.336 2.746 1.241 1 70.69 105 CYS B CA 1
ATOM 3011 C C . CYS B 1 105 ? -15.703 2.287 0.746 1 70.69 105 CYS B C 1
ATOM 3013 O O . CYS B 1 105 ? -16.734 2.666 1.31 1 70.69 105 CYS B O 1
ATOM 3015 N N . TYR B 1 106 ? -15.719 1.623 -0.389 1 72.31 106 TYR B N 1
ATOM 3016 C CA . TYR B 1 106 ? -16.891 0.917 -0.88 1 72.31 106 TYR B CA 1
ATOM 3017 C C . TYR B 1 106 ? -16.672 -0.591 -0.856 1 72.31 106 TYR B C 1
ATOM 3019 O O . TYR B 1 106 ? -16.016 -1.144 -1.742 1 72.31 106 TYR B O 1
ATOM 3027 N N . PRO B 1 107 ? -17.266 -1.175 0.197 1 76.56 107 PRO B N 1
ATOM 3028 C CA . PRO B 1 107 ? -17.078 -2.625 0.263 1 76.56 107 PRO B CA 1
ATOM 3029 C C . PRO B 1 107 ? -17.672 -3.352 -0.942 1 76.56 107 PRO B C 1
ATOM 3031 O O . PRO B 1 107 ? -18.797 -3.055 -1.355 1 76.56 107 PRO B O 1
ATOM 3034 N N . SER B 1 108 ? -16.969 -4.176 -1.562 1 81.62 108 SER B N 1
ATOM 3035 C CA . SER B 1 108 ? -17.359 -4.977 -2.715 1 81.62 108 SER B CA 1
ATOM 3036 C C . SER B 1 108 ? -16.375 -6.098 -2.984 1 81.62 108 SER B C 1
ATOM 3038 O O . SER B 1 108 ? -15.211 -6.02 -2.574 1 81.62 108 SER B O 1
ATOM 3040 N N . TYR B 1 109 ? -16.969 -7.168 -3.656 1 84.19 109 TYR B N 1
ATOM 3041 C CA . TYR B 1 109 ? -16.016 -8.086 -4.262 1 84.19 109 TYR B CA 1
ATOM 3042 C C . TYR B 1 109 ? -15.086 -7.352 -5.227 1 84.19 109 TYR B C 1
ATOM 3044 O O . TYR B 1 109 ? -15.531 -6.484 -5.98 1 84.19 109 TYR B O 1
ATOM 3052 N N . PHE B 1 110 ? -13.93 -7.766 -5.141 1 87.69 110 PHE B N 1
ATOM 3053 C CA . PHE B 1 110 ? -12.945 -7.062 -5.953 1 87.69 110 PHE B CA 1
ATOM 3054 C C . PHE B 1 110 ? -13.312 -7.121 -7.43 1 87.69 110 PHE B C 1
ATOM 3056 O O . PHE B 1 110 ? -13.203 -6.121 -8.141 1 87.69 110 PHE B O 1
ATOM 3063 N N . HIS B 1 111 ? -13.82 -8.25 -7.859 1 85.69 111 HIS B N 1
ATOM 3064 C CA . HIS B 1 111 ? -14.094 -8.422 -9.281 1 85.69 111 HIS B CA 1
ATOM 3065 C C . HIS B 1 111 ? -15.305 -7.594 -9.711 1 85.69 111 HIS B C 1
ATOM 3067 O O . HIS B 1 111 ? -15.547 -7.426 -10.906 1 85.69 111 HIS B O 1
ATOM 3073 N N . LYS B 1 112 ? -16.047 -7.094 -8.797 1 82.88 112 LYS B N 1
ATOM 3074 C CA . LYS B 1 112 ? -17.234 -6.32 -9.102 1 82.88 112 LYS B CA 1
ATOM 3075 C C . LYS B 1 112 ? -16.922 -4.832 -9.211 1 82.88 112 LYS B C 1
ATOM 3077 O O . LYS B 1 112 ? -17.781 -4.031 -9.594 1 82.88 112 LYS B O 1
ATOM 3082 N N . ILE B 1 113 ? -15.766 -4.52 -8.789 1 82.88 113 ILE B N 1
ATOM 3083 C CA . ILE B 1 113 ? -15.344 -3.131 -8.906 1 82.88 113 ILE B CA 1
ATOM 3084 C C . ILE B 1 113 ? -15.008 -2.814 -10.367 1 82.88 113 ILE B C 1
ATOM 3086 O O . ILE B 1 113 ? -14.086 -3.402 -10.938 1 82.88 113 ILE B O 1
ATOM 3090 N N . ASN B 1 114 ? -15.812 -1.815 -10.781 1 81.12 114 ASN B N 1
ATOM 3091 C CA . ASN B 1 114 ? -15.531 -1.357 -12.133 1 81.12 114 ASN B CA 1
ATOM 3092 C C . ASN B 1 114 ? -14.367 -0.372 -12.164 1 81.12 114 ASN B C 1
ATOM 3094 O O . ASN B 1 114 ? -14.289 0.529 -11.328 1 81.12 114 ASN B O 1
ATOM 3098 N N . ASN B 1 115 ? -13.352 -0.482 -12.867 1 82.5 115 ASN B N 1
ATOM 3099 C CA . ASN B 1 115 ? -12.203 0.4 -13.07 1 82.5 115 ASN B CA 1
ATOM 3100 C C . ASN B 1 115 ? -11.398 0.566 -11.781 1 82.5 115 ASN B C 1
ATOM 3102 O O . ASN B 1 115 ? -11.219 1.685 -11.297 1 82.5 115 ASN B O 1
ATOM 3106 N N . PRO B 1 116 ? -10.969 -0.432 -11.203 1 86.5 116 PRO B N 1
ATOM 3107 C CA . PRO B 1 116 ? -10.242 -0.369 -9.938 1 86.5 116 PRO B CA 1
ATOM 3108 C C . PRO B 1 116 ? -9.07 0.612 -9.977 1 86.5 116 PRO B C 1
ATOM 3110 O O . PRO B 1 116 ? -8.656 1.121 -8.938 1 86.5 116 PRO B O 1
ATOM 3113 N N . HIS B 1 117 ? -8.641 0.915 -11.195 1 86.12 117 HIS B N 1
ATOM 3114 C CA . HIS B 1 117 ? -7.527 1.847 -11.32 1 86.12 117 HIS B CA 1
ATOM 3115 C C . HIS B 1 117 ? -7.926 3.25 -10.883 1 86.12 117 HIS B C 1
ATOM 3117 O O . HIS B 1 117 ? -7.078 4.039 -10.461 1 86.12 117 HIS B O 1
ATOM 3123 N N . LYS B 1 118 ? -9.18 3.586 -10.977 1 85.12 118 LYS B N 1
ATOM 3124 C CA . LYS B 1 118 ? -9.656 4.898 -10.547 1 85.12 118 LYS B CA 1
ATOM 3125 C C . LYS B 1 118 ? -9.492 5.074 -9.039 1 85.12 118 LYS B C 1
ATOM 3127 O O . LYS B 1 118 ? -9.234 6.184 -8.562 1 85.12 118 LYS B O 1
ATOM 3132 N N . TYR B 1 119 ? -9.648 3.965 -8.414 1 86.75 119 TYR B N 1
ATOM 3133 C CA . TYR B 1 119 ? -9.445 3.982 -6.969 1 86.75 119 TYR B CA 1
ATOM 3134 C C . TYR B 1 119 ? -8 4.316 -6.625 1 86.75 119 TYR B C 1
ATOM 3136 O O . TYR B 1 119 ? -7.734 5.184 -5.789 1 86.75 119 TYR B O 1
ATOM 3144 N N . ASN B 1 120 ? -7.117 3.676 -7.316 1 89.81 120 ASN B N 1
ATOM 3145 C CA . ASN B 1 120 ? -5.695 3.918 -7.094 1 89.81 120 ASN B CA 1
ATOM 3146 C C . ASN B 1 120 ? -5.301 5.336 -7.496 1 89.81 120 ASN B C 1
ATOM 3148 O O . ASN B 1 120 ? -4.434 5.941 -6.863 1 89.81 120 ASN B O 1
ATOM 3152 N N . GLN B 1 121 ? -5.902 5.773 -8.531 1 89.94 121 GLN B N 1
ATOM 3153 C CA . GLN B 1 121 ? -5.641 7.148 -8.945 1 89.94 121 GLN B CA 1
ATOM 3154 C C . GLN B 1 121 ? -6.086 8.141 -7.883 1 89.94 121 GLN B C 1
ATOM 3156 O O . GLN B 1 121 ? -5.367 9.094 -7.57 1 89.94 121 GLN B O 1
ATOM 3161 N N . ALA B 1 122 ? -7.176 7.922 -7.32 1 89.5 122 ALA B N 1
ATOM 3162 C CA . ALA B 1 122 ? -7.793 8.844 -6.371 1 89.5 122 ALA B CA 1
ATOM 3163 C C . ALA B 1 122 ? -7.027 8.867 -5.051 1 89.5 122 ALA B C 1
ATOM 3165 O O . ALA B 1 122 ? -6.867 9.922 -4.434 1 89.5 122 ALA B O 1
ATOM 3166 N N . PHE B 1 123 ? -6.445 7.703 -4.727 1 90.31 123 PHE B N 1
ATOM 3167 C CA . PHE B 1 123 ? -6.02 7.645 -3.334 1 90.31 123 PHE B CA 1
ATOM 3168 C C . PHE B 1 123 ? -4.516 7.406 -3.236 1 90.31 123 PHE B C 1
ATOM 3170 O O . PHE B 1 123 ? -3.916 7.617 -2.18 1 90.31 123 PHE B O 1
ATOM 3177 N N . ILE B 1 124 ? -3.945 6.977 -4.258 1 93.31 124 ILE B N 1
ATOM 3178 C CA . ILE B 1 124 ? -2.506 6.738 -4.227 1 93.31 124 ILE B CA 1
ATOM 3179 C C . ILE B 1 124 ? -1.799 7.746 -5.133 1 93.31 124 ILE B C 1
ATOM 3181 O O . ILE B 1 124 ? -1.021 8.578 -4.66 1 93.31 124 ILE B O 1
ATOM 3185 N N . THR B 1 125 ? -2.191 7.711 -6.363 1 93.25 125 THR B N 1
ATOM 3186 C CA . THR B 1 125 ? -1.481 8.531 -7.34 1 93.25 125 THR B CA 1
ATOM 3187 C C . THR B 1 125 ? -1.615 10.016 -7.004 1 93.25 125 THR B C 1
ATOM 3189 O O . THR B 1 125 ? -0.628 10.75 -7.023 1 93.25 125 THR B O 1
ATOM 3192 N N . SER B 1 126 ? -2.793 10.461 -6.75 1 94.5 126 SER B N 1
ATOM 3193 C CA . SER B 1 126 ? -3 11.859 -6.402 1 94.5 126 SER B CA 1
ATOM 3194 C C . SER B 1 126 ? -2.195 12.242 -5.164 1 94.5 126 SER B C 1
ATOM 3196 O O . SER B 1 126 ? -1.531 13.281 -5.145 1 94.5 126 SER B O 1
ATOM 3198 N N . MET B 1 127 ? -2.209 11.422 -4.137 1 95.75 127 MET B N 1
ATOM 3199 C CA . MET B 1 127 ? -1.479 11.656 -2.895 1 95.75 127 MET B CA 1
ATOM 3200 C C . MET B 1 127 ? 0.02 11.766 -3.156 1 95.75 127 MET B C 1
ATOM 3202 O O . MET B 1 127 ? 0.679 12.68 -2.656 1 95.75 127 MET B O 1
ATOM 3206 N N . VAL B 1 128 ? 0.53 10.883 -3.92 1 96 128 VAL B N 1
ATOM 3207 C CA . VAL B 1 128 ? 1.956 10.82 -4.219 1 96 128 VAL B CA 1
ATOM 3208 C C . VAL B 1 128 ? 2.369 12.055 -5.02 1 96 128 VAL B C 1
ATOM 3210 O O . VAL B 1 128 ? 3.379 12.695 -4.711 1 96 128 VAL B O 1
ATOM 3213 N N . ASP B 1 129 ? 1.603 12.383 -6.016 1 95.38 129 ASP B N 1
ATOM 3214 C CA . ASP B 1 129 ? 1.928 13.523 -6.875 1 95.38 129 ASP B CA 1
ATOM 3215 C C . ASP B 1 129 ? 1.868 14.836 -6.098 1 95.38 129 ASP B C 1
ATOM 3217 O O . ASP B 1 129 ? 2.738 15.695 -6.25 1 95.38 129 ASP B O 1
ATOM 3221 N N . LEU B 1 130 ? 0.852 15.023 -5.297 1 96.75 130 LEU B N 1
ATOM 3222 C CA . LEU B 1 130 ? 0.729 16.234 -4.492 1 96.75 130 LEU B CA 1
ATOM 3223 C C . LEU B 1 130 ? 1.874 16.344 -3.492 1 96.75 130 LEU B C 1
ATOM 3225 O O . LEU B 1 130 ? 2.408 17.422 -3.264 1 96.75 130 LEU B O 1
ATOM 3229 N N . THR B 1 131 ? 2.191 15.195 -2.893 1 97.19 131 THR B N 1
ATOM 3230 C CA . THR B 1 131 ? 3.305 15.164 -1.953 1 97.19 131 THR B CA 1
ATOM 3231 C C . THR B 1 131 ? 4.613 15.531 -2.648 1 97.19 131 THR B C 1
ATOM 3233 O O . THR B 1 131 ? 5.418 16.297 -2.105 1 97.19 131 THR B O 1
ATOM 3236 N N . ALA B 1 132 ? 4.781 14.984 -3.844 1 95 132 ALA B N 1
ATOM 3237 C CA . ALA B 1 132 ? 5.969 15.312 -4.625 1 95 132 ALA B CA 1
ATOM 3238 C C . ALA B 1 132 ? 6.035 16.812 -4.914 1 95 132 ALA B C 1
ATOM 3240 O O . ALA B 1 132 ? 7.09 17.422 -4.762 1 95 132 ALA B O 1
ATOM 3241 N N . ALA B 1 133 ? 4.949 17.359 -5.359 1 95.19 133 ALA B N 1
ATOM 3242 C CA . ALA B 1 133 ? 4.887 18.797 -5.641 1 95.19 133 ALA B CA 1
ATOM 3243 C C . ALA B 1 133 ? 5.223 19.609 -4.398 1 95.19 133 ALA B C 1
ATOM 3245 O O . ALA B 1 133 ? 5.953 20.609 -4.48 1 95.19 133 ALA B O 1
ATOM 3246 N N . PHE B 1 134 ? 4.703 19.234 -3.236 1 97 134 PHE B N 1
ATOM 3247 C CA . PHE B 1 134 ? 4.941 19.906 -1.973 1 97 134 PHE B CA 1
ATOM 3248 C C . PHE B 1 134 ? 6.418 19.859 -1.6 1 97 134 PHE B C 1
ATOM 3250 O O . PHE B 1 134 ? 7.012 20.891 -1.257 1 97 134 PHE B O 1
ATOM 3257 N N . LEU B 1 135 ? 7.082 18.688 -1.756 1 94.69 135 LEU B N 1
ATOM 3258 C CA . LEU B 1 135 ? 8.453 18.453 -1.309 1 94.69 135 LEU B CA 1
ATOM 3259 C C . LEU B 1 135 ? 9.453 19.094 -2.266 1 94.69 135 LEU B C 1
ATOM 3261 O O . LEU B 1 135 ? 10.617 19.297 -1.915 1 94.69 135 LEU B O 1
ATOM 3265 N N . LYS B 1 136 ? 8.984 19.375 -3.471 1 92.12 136 LYS B N 1
ATOM 3266 C CA . LYS B 1 136 ? 9.828 20.094 -4.41 1 92.12 136 LYS B CA 1
ATOM 3267 C C . LYS B 1 136 ? 10.023 21.547 -3.977 1 92.12 136 LYS B C 1
ATOM 3269 O O . LYS B 1 136 ? 11.078 22.141 -4.234 1 92.12 136 LYS B O 1
ATOM 3274 N N . ILE B 1 137 ? 9.086 22.062 -3.246 1 92.88 137 ILE B N 1
ATOM 3275 C CA . ILE B 1 137 ? 9.141 23.484 -2.955 1 92.88 137 ILE B CA 1
ATOM 3276 C C . ILE B 1 137 ? 9.445 23.703 -1.474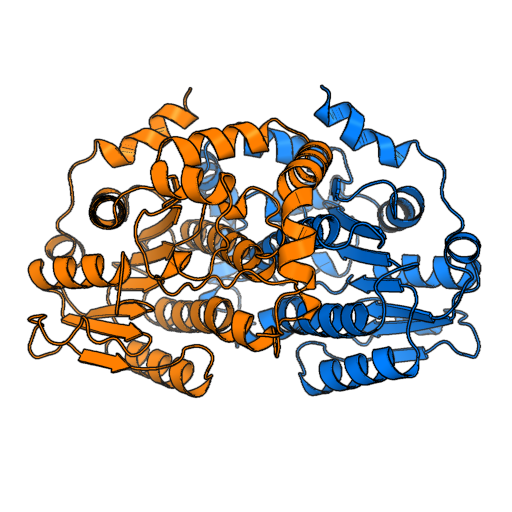 1 92.88 137 ILE B C 1
ATOM 3278 O O . ILE B 1 137 ? 9.852 24.797 -1.068 1 92.88 137 ILE B O 1
ATOM 3282 N N . ARG B 1 138 ? 9.211 22.672 -0.668 1 89.75 138 ARG B N 1
ATOM 3283 C CA . ARG B 1 138 ? 9.359 22.844 0.773 1 89.75 138 ARG B CA 1
ATOM 3284 C C . ARG B 1 138 ? 10.086 21.656 1.388 1 89.75 138 ARG B C 1
ATOM 3286 O O . ARG B 1 138 ? 9.633 20.516 1.275 1 89.75 138 ARG B O 1
ATOM 3293 N N . LYS B 1 139 ? 11.102 22.062 2.072 1 86.5 139 LYS B N 1
ATOM 3294 C CA . LYS B 1 139 ? 11.891 21.016 2.699 1 86.5 139 LYS B CA 1
ATOM 3295 C C . LYS B 1 139 ? 12.07 21.266 4.191 1 86.5 139 LYS B C 1
ATOM 3297 O O . LYS B 1 139 ? 12.672 20.453 4.898 1 86.5 139 LYS B O 1
ATOM 3302 N N . THR B 1 140 ? 11.523 22.469 4.539 1 89.69 140 THR B N 1
ATOM 3303 C CA . THR B 1 140 ? 11.57 22.828 5.953 1 89.69 140 THR B CA 1
ATOM 3304 C C . THR B 1 140 ? 10.359 23.656 6.348 1 89.69 140 THR B C 1
ATOM 3306 O O . THR B 1 140 ? 9.664 24.203 5.484 1 89.69 140 THR B O 1
ATOM 3309 N N . ASN B 1 141 ? 10.141 23.703 7.605 1 92.38 141 ASN B N 1
ATOM 3310 C CA . ASN B 1 141 ? 9.117 24.578 8.172 1 92.38 141 ASN B CA 1
ATOM 3311 C C . ASN B 1 141 ? 7.75 24.297 7.559 1 92.38 141 ASN B C 1
ATOM 3313 O O . ASN B 1 141 ? 7.09 25.219 7.059 1 92.38 141 ASN B O 1
ATOM 3317 N N . GLY B 1 142 ? 7.328 23.094 7.527 1 96.5 142 GLY B N 1
ATOM 3318 C CA . GLY B 1 142 ? 6.047 22.641 7.016 1 96.5 142 GLY B CA 1
ATOM 3319 C C . GLY B 1 142 ? 5.688 21.25 7.473 1 96.5 142 GLY B C 1
ATOM 3320 O O . GLY B 1 142 ? 6.426 20.625 8.242 1 96.5 142 GLY B O 1
ATOM 3321 N N . GLY B 1 143 ? 4.504 20.875 7.172 1 97.44 143 GLY B N 1
ATOM 3322 C CA . GLY B 1 143 ? 4.051 19.562 7.609 1 97.44 143 GLY B CA 1
ATOM 3323 C C . GLY B 1 143 ? 3.162 18.875 6.594 1 97.44 143 GLY B C 1
ATOM 3324 O O . GLY B 1 143 ? 2.504 19.531 5.785 1 97.44 143 GLY B O 1
ATOM 3325 N N . ILE B 1 144 ? 3.266 17.641 6.59 1 98.19 144 ILE B N 1
ATOM 3326 C CA . ILE B 1 144 ? 2.391 16.781 5.801 1 98.19 144 ILE B CA 1
ATOM 3327 C C . ILE B 1 144 ? 1.685 15.789 6.715 1 98.19 144 ILE B C 1
ATOM 3329 O O . ILE B 1 144 ? 2.32 15.164 7.566 1 98.19 144 ILE B O 1
ATOM 3333 N N . ILE B 1 145 ? 0.385 15.695 6.574 1 97.44 145 ILE B N 1
ATOM 3334 C CA . ILE B 1 145 ? -0.394 14.758 7.379 1 97.44 145 ILE B CA 1
ATOM 3335 C C . ILE B 1 145 ? -1.071 13.734 6.469 1 97.44 145 ILE B C 1
ATOM 3337 O O . ILE B 1 145 ? -1.727 14.102 5.492 1 97.44 145 ILE B O 1
ATOM 3341 N N . PHE B 1 146 ? -0.84 12.5 6.766 1 96 146 PHE B N 1
ATOM 3342 C CA . PHE B 1 146 ? -1.471 11.375 6.082 1 96 146 PHE B CA 1
ATOM 3343 C C . PHE B 1 146 ? -2.459 10.664 6.996 1 96 146 PHE B C 1
ATOM 3345 O O . PHE B 1 146 ? -2.334 10.734 8.227 1 96 146 PHE B O 1
ATOM 3352 N N . PHE B 1 147 ? -3.387 10.016 6.422 1 91.06 147 PHE B N 1
ATOM 3353 C CA . PHE B 1 147 ? -4.344 9.211 7.18 1 91.06 147 PHE B CA 1
ATOM 3354 C C . PHE B 1 147 ? -4.375 7.777 6.668 1 91.06 147 PHE B C 1
ATOM 3356 O O . PHE B 1 147 ? -4.676 7.539 5.496 1 91.06 147 PHE B O 1
ATOM 3363 N N . SER B 1 148 ? -3.984 6.879 7.484 1 87.31 148 SER B N 1
ATOM 3364 C CA . SER B 1 148 ? -4.152 5.445 7.258 1 87.31 148 SER B CA 1
ATOM 3365 C C . SER B 1 148 ? -5.289 4.883 8.102 1 87.31 148 SER B C 1
ATOM 3367 O O . SER B 1 148 ? -6.238 5.598 8.43 1 87.31 148 SER B O 1
ATOM 3369 N N . SER B 1 149 ? -5.379 3.613 8.227 1 73.06 149 SER B N 1
ATOM 3370 C CA . SER B 1 149 ? -6.469 2.988 8.969 1 73.06 149 SER B CA 1
ATOM 3371 C C . SER B 1 149 ? -6.023 1.678 9.609 1 73.06 149 SER B C 1
ATOM 3373 O O . SER B 1 149 ? -4.977 1.134 9.25 1 73.06 149 SER B O 1
ATOM 3375 N N . GLN B 1 150 ? -6.801 1.346 10.562 1 66.12 150 GLN B N 1
ATOM 3376 C CA . GLN B 1 150 ? -6.555 0.056 11.195 1 66.12 150 GLN B CA 1
ATOM 3377 C C . GLN B 1 150 ? -6.688 -1.086 10.188 1 66.12 150 GLN B C 1
ATOM 3379 O O . GLN B 1 150 ? -6.125 -2.164 10.391 1 66.12 150 GLN B O 1
ATOM 3384 N N . VAL B 1 151 ? -7.383 -0.855 9.234 1 60.09 151 VAL B N 1
ATOM 3385 C CA . VAL B 1 151 ? -7.621 -1.887 8.227 1 60.09 151 VAL B CA 1
ATOM 3386 C C . VAL B 1 151 ? -6.32 -2.195 7.488 1 60.09 151 VAL B C 1
ATOM 3388 O O . VAL B 1 151 ? -6.234 -3.184 6.754 1 60.09 151 VAL B O 1
ATOM 3391 N N . SER B 1 152 ? -5.312 -1.473 7.77 1 65.12 152 SER B N 1
ATOM 3392 C CA . SER B 1 152 ? -4.02 -1.675 7.129 1 65.12 152 SER B CA 1
ATOM 3393 C C . SER B 1 152 ? -3.254 -2.822 7.777 1 65.12 152 SER B C 1
ATOM 3395 O O . SER B 1 152 ? -2.262 -3.305 7.227 1 65.12 152 SER B O 1
ATOM 3397 N N . PHE B 1 153 ? -3.865 -3.311 8.93 1 64 153 PHE B N 1
ATOM 3398 C CA . PHE B 1 153 ? -3.078 -4.246 9.727 1 64 153 PHE B CA 1
ATOM 3399 C C . PHE B 1 153 ? -3.369 -5.684 9.312 1 64 153 PHE B C 1
ATOM 3401 O O . PHE B 1 153 ? -2.578 -6.586 9.594 1 64 153 PHE B O 1
ATOM 3408 N N . PHE B 1 154 ? -4.523 -5.832 8.789 1 65 154 PHE B N 1
ATOM 3409 C CA . PHE B 1 154 ? -4.945 -7.195 8.492 1 65 154 PHE B CA 1
ATOM 3410 C C . PHE B 1 154 ? -5.789 -7.234 7.223 1 65 154 PHE B C 1
ATOM 3412 O O . PHE B 1 154 ? -6.199 -6.191 6.707 1 65 154 PHE B O 1
ATOM 3419 N N . SER B 1 155 ? -5.852 -8.398 6.793 1 69.62 155 SER B N 1
ATOM 3420 C CA . SER B 1 155 ? -6.59 -8.594 5.551 1 69.62 155 SER B CA 1
ATOM 3421 C C . SER B 1 155 ? -8.055 -8.203 5.707 1 69.62 155 SER B C 1
ATOM 3423 O O . SER B 1 155 ? -8.688 -8.531 6.711 1 69.62 155 SER B O 1
ATOM 3425 N N . ASN B 1 156 ? -8.508 -7.324 4.781 1 71.12 156 ASN B N 1
ATOM 3426 C CA . ASN B 1 156 ? -9.891 -6.863 4.781 1 71.12 156 ASN B CA 1
ATOM 3427 C C . ASN B 1 156 ? -10.625 -7.293 3.512 1 71.12 156 ASN B C 1
ATOM 3429 O O . ASN B 1 156 ? -10.648 -6.551 2.525 1 71.12 156 ASN B O 1
ATOM 3433 N N . PRO B 1 157 ? -11.242 -8.492 3.693 1 74.62 157 PRO B N 1
ATOM 3434 C CA . PRO B 1 157 ? -12.031 -8.883 2.521 1 74.62 157 PRO B CA 1
ATOM 3435 C C . PRO B 1 157 ? -13.156 -7.898 2.209 1 74.62 157 PRO B C 1
ATOM 3437 O O . PRO B 1 157 ? -13.703 -7.27 3.119 1 74.62 157 PRO B O 1
ATOM 3440 N N . TYR B 1 158 ? -13.445 -7.652 0.894 1 78.25 158 TYR B N 1
ATOM 3441 C CA . TYR B 1 158 ? -14.484 -6.781 0.366 1 78.25 158 TYR B CA 1
ATOM 3442 C C . TYR B 1 158 ? -14.078 -5.316 0.477 1 78.25 158 TYR B C 1
ATOM 3444 O O . TYR B 1 158 ? -14.875 -4.422 0.181 1 78.25 158 TYR B O 1
ATOM 3452 N N . ALA B 1 159 ? -12.906 -5.117 1.016 1 83.19 159 ALA B N 1
ATOM 3453 C CA . ALA B 1 159 ? -12.281 -3.795 1.04 1 83.19 159 ALA B CA 1
ATOM 3454 C C . ALA B 1 159 ? -10.797 -3.885 0.69 1 83.19 159 ALA B C 1
ATOM 3456 O O . ALA B 1 159 ? -9.969 -3.193 1.287 1 83.19 159 ALA B O 1
ATOM 3457 N N . SER B 1 160 ? -10.562 -4.762 -0.244 1 87.38 160 SER B N 1
ATOM 3458 C CA . SER B 1 160 ? -9.18 -5.113 -0.562 1 87.38 160 SER B CA 1
ATOM 3459 C C . SER B 1 160 ? -8.398 -3.9 -1.046 1 87.38 160 SER B C 1
ATOM 3461 O O . SER B 1 160 ? -7.285 -3.646 -0.579 1 87.38 160 SER B O 1
ATOM 3463 N N . LEU B 1 161 ? -9.008 -3.1 -1.939 1 87.81 161 LEU B N 1
ATOM 3464 C CA . LEU B 1 161 ? -8.32 -1.927 -2.471 1 87.81 161 LEU B CA 1
ATOM 3465 C C . LEU B 1 161 ? -8.125 -0.875 -1.385 1 87.81 161 LEU B C 1
ATOM 3467 O O . LEU B 1 161 ? -7.031 -0.321 -1.243 1 87.81 161 LEU B O 1
ATOM 3471 N N . TYR B 1 162 ? -9.109 -0.676 -0.622 1 85.38 162 TYR B N 1
ATOM 3472 C CA . TYR B 1 162 ? -9.047 0.33 0.432 1 85.38 162 TYR B CA 1
ATOM 3473 C C . TYR B 1 162 ? -7.965 -0.013 1.447 1 85.38 162 TYR B C 1
ATOM 3475 O O . TYR B 1 162 ? -7.105 0.819 1.755 1 85.38 162 TYR B O 1
ATOM 3483 N N . ALA B 1 163 ? -8.047 -1.213 1.883 1 86.12 163 ALA B N 1
ATOM 3484 C CA . ALA B 1 163 ? -7.066 -1.658 2.867 1 86.12 163 ALA B CA 1
ATOM 3485 C C . ALA B 1 163 ? -5.652 -1.569 2.309 1 86.12 163 ALA B C 1
ATOM 3487 O O . ALA B 1 163 ? -4.723 -1.175 3.018 1 86.12 163 ALA B O 1
ATOM 3488 N N . ALA B 1 164 ? -5.52 -1.921 1.099 1 91.06 164 ALA B N 1
ATOM 3489 C CA . ALA B 1 164 ? -4.211 -1.866 0.452 1 91.06 164 ALA B CA 1
ATOM 3490 C C . ALA B 1 164 ? -3.707 -0.429 0.356 1 91.06 164 ALA B C 1
ATOM 3492 O O . ALA B 1 164 ? -2.529 -0.16 0.608 1 91.06 164 ALA B O 1
ATOM 3493 N N . THR B 1 165 ? -4.586 0.489 0.025 1 90.38 165 THR B N 1
ATOM 3494 C CA . THR B 1 165 ? -4.219 1.896 -0.079 1 90.38 165 THR B CA 1
ATOM 3495 C C . THR B 1 165 ? -3.758 2.436 1.271 1 90.38 165 THR B C 1
ATOM 3497 O O . THR B 1 165 ? -2.814 3.227 1.341 1 90.38 165 THR B O 1
ATOM 3500 N N . LYS B 1 166 ? -4.414 2.027 2.238 1 87.75 166 LYS B N 1
ATOM 3501 C CA . LYS B 1 166 ? -4.066 2.506 3.574 1 87.75 166 LYS B CA 1
ATOM 3502 C C . LYS B 1 166 ? -2.721 1.942 4.023 1 87.75 166 LYS B C 1
ATOM 3504 O O . LYS B 1 166 ? -1.947 2.629 4.695 1 87.75 166 LYS B O 1
ATOM 3509 N N . ALA B 1 167 ? -2.482 0.724 3.672 1 88.25 167 ALA B N 1
ATOM 3510 C CA . ALA B 1 167 ? -1.167 0.153 3.947 1 88.25 167 ALA B CA 1
ATOM 3511 C C . ALA B 1 167 ? -0.073 0.909 3.199 1 88.25 167 ALA B C 1
ATOM 3513 O O . ALA B 1 167 ? 0.989 1.191 3.758 1 88.25 167 ALA B O 1
ATOM 3514 N N . TYR B 1 168 ? -0.358 1.176 1.967 1 92.62 168 TYR B N 1
ATOM 3515 C CA . TYR B 1 168 ? 0.548 1.984 1.159 1 92.62 168 TYR B CA 1
ATOM 3516 C C . TYR B 1 168 ? 0.842 3.316 1.837 1 92.62 168 TYR B C 1
ATOM 3518 O O . TYR B 1 168 ? 2.004 3.703 1.98 1 92.62 168 TYR B O 1
ATOM 3526 N N . THR B 1 169 ? -0.187 3.947 2.268 1 93.31 169 THR B N 1
ATOM 3527 C CA . THR B 1 169 ? -0.118 5.289 2.834 1 93.31 169 THR B CA 1
ATOM 3528 C C . THR B 1 169 ? 0.742 5.301 4.094 1 93.31 169 THR B C 1
ATOM 3530 O O . THR B 1 169 ? 1.587 6.184 4.27 1 93.31 169 THR B O 1
ATOM 3533 N N . GLU B 1 170 ? 0.511 4.375 4.918 1 90.38 170 GLU B N 1
ATOM 3534 C CA . GLU B 1 170 ? 1.28 4.316 6.156 1 90.38 170 GLU B CA 1
ATOM 3535 C C . GLU B 1 170 ? 2.771 4.168 5.875 1 90.38 170 GLU B C 1
ATOM 3537 O O . GLU B 1 170 ? 3.59 4.91 6.422 1 90.38 170 GLU B O 1
ATOM 3542 N N . GLN B 1 171 ? 3.1 3.211 5.039 1 89.38 171 GLN B N 1
ATOM 3543 C CA . GLN B 1 171 ? 4.496 2.953 4.715 1 89.38 171 GLN B CA 1
ATOM 3544 C C . GLN B 1 171 ? 5.141 4.164 4.047 1 89.38 171 GLN B C 1
ATOM 3546 O O . GLN B 1 171 ? 6.27 4.531 4.371 1 89.38 171 GLN B O 1
ATOM 3551 N N . PHE B 1 172 ? 4.434 4.781 3.16 1 92.75 172 PHE B N 1
ATOM 3552 C CA . PHE B 1 172 ? 4.895 5.949 2.418 1 92.75 172 PHE B CA 1
ATOM 3553 C C . PHE B 1 172 ? 5.172 7.117 3.359 1 92.75 172 PHE B C 1
ATOM 3555 O O . PHE B 1 172 ? 6.246 7.719 3.312 1 92.75 172 PHE B O 1
ATOM 3562 N N . ALA B 1 173 ? 4.281 7.359 4.23 1 94.12 173 ALA B N 1
ATOM 3563 C CA . ALA B 1 173 ? 4.379 8.469 5.172 1 94.12 173 ALA B CA 1
ATOM 3564 C C . ALA B 1 173 ? 5.57 8.289 6.109 1 94.12 173 ALA B C 1
ATOM 3566 O O . ALA B 1 173 ? 6.363 9.219 6.301 1 94.12 173 ALA B O 1
ATOM 3567 N N . ARG B 1 174 ? 5.688 7.152 6.629 1 91 174 ARG B N 1
ATOM 3568 C CA . ARG B 1 174 ? 6.742 6.898 7.605 1 91 174 ARG B CA 1
ATOM 3569 C C . ARG B 1 174 ? 8.117 6.969 6.953 1 91 174 ARG B C 1
ATOM 3571 O O . ARG B 1 174 ? 9.07 7.473 7.551 1 91 174 ARG B O 1
ATOM 3578 N N . ALA B 1 175 ? 8.195 6.457 5.766 1 89.81 175 ALA B N 1
ATOM 3579 C CA . ALA B 1 175 ? 9.461 6.551 5.039 1 89.81 175 ALA B CA 1
ATOM 3580 C C . ALA B 1 175 ? 9.836 8.008 4.781 1 89.81 175 ALA B C 1
ATOM 3582 O O . ALA B 1 175 ? 10.992 8.391 4.953 1 89.81 175 ALA B O 1
ATOM 3583 N N . LEU B 1 176 ? 8.898 8.781 4.406 1 92.88 176 LEU B N 1
ATOM 3584 C CA . LEU B 1 176 ? 9.141 10.195 4.137 1 92.88 176 LEU B CA 1
ATOM 3585 C C . LEU B 1 176 ? 9.57 10.922 5.402 1 92.88 176 LEU B C 1
ATOM 3587 O O . LEU B 1 176 ? 10.422 11.812 5.352 1 92.88 176 LEU B O 1
ATOM 3591 N N . ALA B 1 177 ? 8.945 10.57 6.523 1 92.06 177 ALA B N 1
ATOM 3592 C CA . ALA B 1 177 ? 9.273 11.211 7.793 1 92.06 177 ALA B CA 1
ATOM 3593 C C . ALA B 1 177 ? 10.758 11.039 8.125 1 92.06 177 ALA B C 1
ATOM 3595 O O . ALA B 1 177 ? 11.367 11.914 8.742 1 92.06 177 ALA B O 1
ATOM 3596 N N . ILE B 1 178 ? 11.305 9.945 7.711 1 88.38 178 ILE B N 1
ATOM 3597 C CA . ILE B 1 178 ? 12.711 9.672 7.957 1 88.38 178 ILE B CA 1
ATOM 3598 C C . ILE B 1 178 ? 13.57 10.414 6.938 1 88.38 178 ILE B C 1
ATOM 3600 O O . ILE B 1 178 ? 14.609 10.977 7.281 1 88.38 178 ILE B O 1
ATOM 3604 N N . GLU B 1 179 ? 13.156 10.5 5.703 1 88.38 179 GLU B N 1
ATOM 3605 C CA . GLU B 1 179 ? 13.891 11.141 4.617 1 88.38 179 GLU B CA 1
ATOM 3606 C C . GLU B 1 179 ? 13.961 12.648 4.805 1 88.38 179 GLU B C 1
ATOM 3608 O O . GLU B 1 179 ? 14.938 13.289 4.406 1 88.38 179 GLU B O 1
ATOM 3613 N N . TYR B 1 180 ? 12.883 13.156 5.367 1 91.38 180 TYR B N 1
ATOM 3614 C CA . TYR B 1 180 ? 12.789 14.602 5.523 1 91.38 180 TYR B CA 1
ATOM 3615 C C . TYR B 1 180 ? 12.625 14.977 6.992 1 91.38 180 TYR B C 1
ATOM 3617 O O . TYR B 1 180 ? 11.57 15.461 7.402 1 91.38 180 TYR B O 1
ATOM 3625 N N . PRO B 1 181 ? 13.695 14.906 7.68 1 87.88 181 PRO B N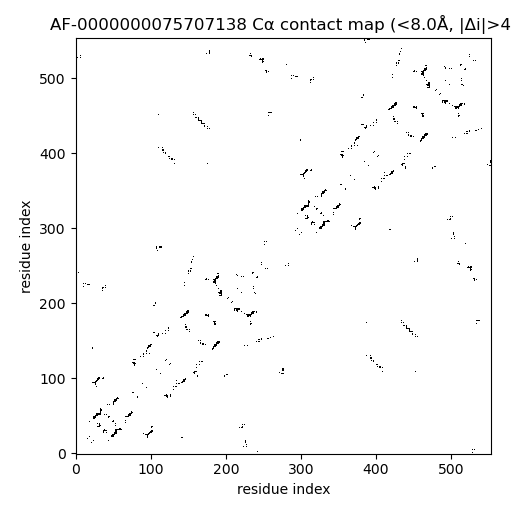 1
ATOM 3626 C CA . PRO B 1 181 ? 13.609 15.102 9.125 1 87.88 181 PRO B CA 1
ATOM 3627 C C . PRO B 1 181 ? 13.305 16.547 9.508 1 87.88 181 PRO B C 1
ATOM 3629 O O . PRO B 1 181 ? 12.953 16.828 10.656 1 87.88 181 PRO B O 1
ATOM 3632 N N . LYS B 1 182 ? 13.461 17.484 8.641 1 92.81 182 LYS B N 1
ATOM 3633 C CA . LYS B 1 182 ? 13.211 18.891 8.953 1 92.81 182 LYS B CA 1
ATOM 3634 C C . LYS B 1 182 ? 11.758 19.266 8.656 1 92.81 182 LYS B C 1
ATOM 3636 O O . LYS B 1 182 ? 11.352 20.406 8.891 1 92.81 182 LYS B O 1
ATOM 3641 N N . LEU B 1 183 ? 10.984 18.344 8.133 1 95 183 LEU B N 1
ATOM 3642 C CA . LEU B 1 183 ? 9.547 18.5 7.945 1 95 183 LEU B CA 1
ATOM 3643 C C . LEU B 1 183 ? 8.766 17.688 8.977 1 95 183 LEU B C 1
ATOM 3645 O O . LEU B 1 183 ? 9.227 16.625 9.414 1 95 183 LEU B O 1
ATOM 3649 N N . ASP B 1 184 ? 7.648 18.234 9.383 1 97.25 184 ASP B N 1
ATOM 3650 C CA . ASP B 1 184 ? 6.766 17.5 10.281 1 97.25 184 ASP B CA 1
ATOM 3651 C C . ASP B 1 184 ? 5.816 16.594 9.484 1 97.25 184 ASP B C 1
ATOM 3653 O O . ASP B 1 184 ? 4.809 17.062 8.961 1 97.25 184 ASP B O 1
ATOM 3657 N N . ILE B 1 185 ? 6.16 15.336 9.422 1 96.44 185 ILE B N 1
ATOM 3658 C CA . ILE B 1 185 ? 5.34 14.383 8.68 1 96.44 185 ILE B CA 1
ATOM 3659 C C . ILE B 1 185 ? 4.703 13.383 9.641 1 96.44 185 ILE B C 1
ATOM 3661 O O . ILE B 1 185 ? 5.395 12.766 10.445 1 96.44 185 ILE B O 1
ATOM 3665 N N . LEU B 1 186 ? 3.383 13.305 9.531 1 94.94 186 LEU B N 1
ATOM 3666 C CA . LEU B 1 186 ? 2.598 12.5 10.461 1 94.94 186 LEU B CA 1
ATOM 3667 C C . LEU B 1 186 ? 1.633 11.594 9.711 1 94.94 186 LEU B C 1
ATOM 3669 O O . LEU B 1 186 ? 0.989 12.023 8.75 1 94.94 186 LEU B O 1
ATOM 3673 N N . VAL B 1 187 ? 1.634 10.32 10.094 1 93.75 187 VAL B N 1
ATOM 3674 C CA . VAL B 1 187 ? 0.548 9.453 9.648 1 93.75 187 VAL B CA 1
ATOM 3675 C C . VAL B 1 187 ? -0.33 9.07 10.836 1 93.75 187 VAL B C 1
ATOM 3677 O O . VAL B 1 187 ? 0.176 8.641 11.875 1 93.75 187 VAL B O 1
ATOM 3680 N N . LEU B 1 188 ? -1.613 9.336 10.68 1 90 188 LEU B N 1
ATOM 3681 C CA . LEU B 1 188 ? -2.59 8.992 11.711 1 90 188 LEU B CA 1
ATOM 3682 C C . LEU B 1 188 ? -3.408 7.773 11.289 1 90 188 LEU B C 1
ATOM 3684 O O . LEU B 1 188 ? -3.822 7.664 10.133 1 90 188 LEU B O 1
ATOM 3688 N N . LEU B 1 189 ? -3.551 6.871 12.164 1 85.88 189 LEU B N 1
ATOM 3689 C CA . LEU B 1 189 ? -4.465 5.742 12.023 1 85.88 189 LEU B CA 1
ATOM 3690 C C . LEU B 1 189 ? -5.656 5.891 12.961 1 85.88 189 LEU B C 1
ATOM 3692 O O . LEU B 1 189 ? -5.625 5.414 14.094 1 85.88 189 LEU B O 1
ATOM 3696 N N . PRO B 1 190 ? -6.68 6.547 12.477 1 74 190 PRO B N 1
ATOM 3697 C CA . PRO B 1 190 ? -7.777 6.934 13.367 1 74 190 PRO B CA 1
ATOM 3698 C C . PRO B 1 190 ? -8.578 5.73 13.867 1 74 190 PRO B C 1
ATOM 3700 O O . PRO B 1 190 ? -9.242 5.816 14.906 1 74 190 PRO B O 1
ATOM 3703 N N . GLY B 1 191 ? -8.445 4.648 13.359 1 64.38 191 GLY B N 1
ATOM 3704 C CA . GLY B 1 191 ? -9.344 3.557 13.695 1 64.38 191 GLY B CA 1
ATOM 3705 C C . GLY B 1 191 ? -10.766 3.783 13.211 1 64.38 191 GLY B C 1
ATOM 3706 O O . GLY B 1 191 ? -10.992 4.586 12.297 1 64.38 191 GLY B O 1
ATOM 3707 N N . ALA B 1 192 ? -11.703 3.027 13.719 1 61.75 192 ALA B N 1
ATOM 3708 C CA . ALA B 1 192 ? -13.109 3.16 13.344 1 61.75 192 ALA B CA 1
ATOM 3709 C C . ALA B 1 192 ? -13.68 4.492 13.812 1 61.75 192 ALA B C 1
ATOM 3711 O O . ALA B 1 192 ? -13.43 4.918 14.945 1 61.75 192 ALA B O 1
ATOM 3712 N N . VAL B 1 193 ? -14.016 5.254 12.852 1 60.5 193 VAL B N 1
ATOM 3713 C CA . VAL B 1 193 ? -14.656 6.523 13.172 1 60.5 193 VAL B CA 1
ATOM 3714 C C . VAL B 1 193 ? -16.172 6.371 13.102 1 60.5 193 VAL B C 1
ATOM 3716 O O . VAL B 1 193 ? -16.688 5.629 12.258 1 60.5 193 VAL B O 1
ATOM 3719 N N . LYS B 1 194 ? -16.859 6.684 14.219 1 58.31 194 LYS B N 1
ATOM 3720 C CA . LYS B 1 194 ? -18.312 6.543 14.258 1 58.31 194 LYS B CA 1
ATOM 3721 C C . LYS B 1 194 ? -18.953 7.035 12.969 1 58.31 194 LYS B C 1
ATOM 3723 O O . LYS B 1 194 ? -18.266 7.27 11.977 1 58.31 194 LYS B O 1
ATOM 3728 N N . ARG B 1 195 ? -20.094 7.668 12.992 1 54.28 195 ARG B N 1
ATOM 3729 C CA . ARG B 1 195 ? -21.094 8.062 12.008 1 54.28 195 ARG B CA 1
ATOM 3730 C C . ARG B 1 195 ? -20.469 8.867 10.875 1 54.28 195 ARG B C 1
ATOM 3732 O O . ARG B 1 195 ? -20.234 10.07 11.023 1 54.28 195 ARG B O 1
ATOM 3739 N N . THR B 1 196 ? -19.516 8.211 9.977 1 56.22 196 THR B N 1
ATOM 3740 C CA . THR B 1 196 ? -19.234 8.969 8.766 1 56.22 196 THR B CA 1
ATOM 3741 C C . THR B 1 196 ? -19.891 8.32 7.551 1 56.22 196 THR B C 1
ATOM 3743 O O . THR B 1 196 ? -20.391 7.199 7.633 1 56.22 196 THR B O 1
ATOM 3746 N N . ALA B 1 197 ? -20.203 9.203 6.566 1 53.5 197 ALA B N 1
ATOM 3747 C CA . ALA B 1 197 ? -20.703 8.742 5.277 1 53.5 197 ALA B CA 1
ATOM 3748 C C . ALA B 1 197 ? -19.906 7.535 4.781 1 53.5 197 ALA B C 1
ATOM 3750 O O . ALA B 1 197 ? -20.344 6.809 3.891 1 53.5 197 ALA B O 1
ATOM 3751 N N . PHE B 1 198 ? -18.859 7.18 5.621 1 53.09 198 PHE B N 1
ATOM 3752 C CA . PHE B 1 198 ? -17.938 6.098 5.285 1 53.09 198 PHE B CA 1
ATOM 3753 C C . PHE B 1 198 ? -18.641 4.746 5.391 1 53.09 198 PHE B C 1
ATOM 3755 O O . PHE B 1 198 ? -18.391 3.848 4.582 1 53.09 198 PHE B O 1
ATOM 3762 N N . PHE B 1 199 ? -19.562 4.746 6.281 1 56.81 199 PHE B N 1
ATOM 3763 C CA . PHE B 1 199 ? -20.125 3.443 6.598 1 56.81 199 PHE B CA 1
ATOM 3764 C C . PHE B 1 199 ? -21.469 3.258 5.891 1 56.81 199 PHE B C 1
ATOM 3766 O O . PHE B 1 199 ? -22.094 2.197 5.992 1 56.81 199 PHE B O 1
ATOM 3773 N N . ASP B 1 200 ? -21.797 4.223 5.219 1 59.91 200 ASP B N 1
ATOM 3774 C CA . ASP B 1 200 ? -23.141 4.18 4.629 1 59.91 200 ASP B CA 1
ATOM 3775 C C . ASP B 1 200 ? -23.281 3 3.67 1 59.91 200 ASP B C 1
ATOM 3777 O O . ASP B 1 200 ? -24.375 2.496 3.453 1 59.91 200 ASP B O 1
ATOM 3781 N N . HIS B 1 201 ? -22.156 2.496 3.24 1 60.97 201 HIS B N 1
ATOM 3782 C CA . HIS B 1 201 ? -22.219 1.461 2.215 1 60.97 201 HIS B CA 1
ATOM 3783 C C . HIS B 1 201 ? -21.891 0.09 2.793 1 60.97 201 HIS B C 1
ATOM 3785 O O . HIS B 1 201 ? -21.812 -0.897 2.059 1 60.97 201 HIS B O 1
ATOM 3791 N N . PHE B 1 202 ? -21.812 0.127 4.055 1 65.12 202 PHE B N 1
ATOM 3792 C CA . PHE B 1 202 ? -21.453 -1.149 4.664 1 65.12 202 PHE B CA 1
ATOM 3793 C C . PHE B 1 202 ? -22.703 -1.951 5.02 1 65.12 202 PHE B C 1
ATOM 3795 O O . PHE B 1 202 ? -23.703 -1.389 5.477 1 65.12 202 PHE B O 1
ATOM 3802 N N . PRO B 1 203 ? -22.625 -3.264 4.645 1 65 203 PRO B N 1
ATOM 3803 C CA . PRO B 1 203 ? -23.734 -4.102 5.074 1 65 203 PRO B CA 1
ATOM 3804 C C . PRO B 1 203 ? -23.906 -4.137 6.594 1 65 203 PRO B C 1
ATOM 3806 O O . PRO B 1 203 ? -22.953 -3.846 7.324 1 65 203 PRO B O 1
ATOM 3809 N N . GLN B 1 204 ? -25.141 -4.336 6.965 1 64.31 204 GLN B N 1
ATOM 3810 C CA . GLN B 1 204 ? -25.406 -4.5 8.391 1 64.31 204 GLN B CA 1
ATOM 3811 C C . GLN B 1 204 ? -24.781 -5.789 8.922 1 64.31 204 GLN B C 1
ATOM 3813 O O . GLN B 1 204 ? -25.266 -6.887 8.617 1 64.31 204 GLN B O 1
ATOM 3818 N N . PHE B 1 205 ? -23.625 -5.75 9.367 1 67 205 PHE B N 1
ATOM 3819 C CA . PHE B 1 205 ? -22.875 -6.863 9.93 1 67 205 PHE B CA 1
ATOM 3820 C C . PHE B 1 205 ? -22.328 -6.508 11.305 1 67 205 PHE B C 1
ATOM 3822 O O . PHE B 1 205 ? -21.906 -5.371 11.531 1 67 205 PHE B O 1
ATOM 3829 N N . TRP B 1 206 ? -22.484 -7.418 12.164 1 65 206 TRP B N 1
ATOM 3830 C CA . TRP B 1 206 ? -22.141 -7.152 13.555 1 65 206 TRP B CA 1
ATOM 3831 C C . TRP B 1 206 ? -20.719 -6.605 13.68 1 65 206 TRP B C 1
ATOM 3833 O O . TRP B 1 206 ? -20.453 -5.738 14.516 1 65 206 TRP B O 1
ATOM 3843 N N . ALA B 1 207 ? -19.906 -7.129 12.891 1 65.25 207 ALA B N 1
ATOM 3844 C CA . ALA B 1 207 ? -18.5 -6.727 12.992 1 65.25 207 ALA B CA 1
ATOM 3845 C C . ALA B 1 207 ? -18.328 -5.25 12.648 1 65.25 207 ALA B C 1
ATOM 3847 O O . ALA B 1 207 ? -17.547 -4.547 13.289 1 65.25 207 ALA B O 1
ATOM 3848 N N . PHE B 1 208 ? -19.078 -4.812 11.703 1 66.25 208 PHE B N 1
ATOM 3849 C CA . PHE B 1 208 ? -19.016 -3.408 11.312 1 66.25 208 PHE B CA 1
ATOM 3850 C C . PHE B 1 208 ? -19.656 -2.523 12.383 1 66.25 208 PHE B C 1
ATOM 3852 O O . PHE B 1 208 ? -19.156 -1.429 12.664 1 66.25 208 PHE B O 1
ATOM 3859 N N . LYS B 1 209 ? -20.641 -3.035 13.016 1 63.78 209 LYS B N 1
ATOM 3860 C CA . LYS B 1 209 ? -21.297 -2.297 14.094 1 63.78 209 LYS B CA 1
ATOM 3861 C C . LYS B 1 209 ? -20.359 -2.15 15.297 1 63.78 209 LYS B C 1
ATOM 3863 O O . LYS B 1 209 ? -20.344 -1.108 15.953 1 63.78 209 LYS B O 1
ATOM 3868 N N . LEU B 1 210 ? -19.656 -3.193 15.484 1 63.88 210 LEU B N 1
ATOM 3869 C CA . LEU B 1 210 ? -18.703 -3.164 16.594 1 63.88 210 LEU B CA 1
ATOM 3870 C C . LEU B 1 210 ? -17.609 -2.143 16.328 1 63.88 210 LEU B C 1
ATOM 3872 O O . LEU B 1 210 ? -17.203 -1.417 17.25 1 63.88 210 LEU B O 1
ATOM 3876 N N . ILE B 1 211 ? -17.203 -2.115 15.102 1 64.81 211 ILE B N 1
ATOM 3877 C CA . ILE B 1 211 ? -16.172 -1.169 14.711 1 64.81 211 ILE B CA 1
ATOM 3878 C C . ILE B 1 211 ? -16.688 0.258 14.852 1 64.81 211 ILE B C 1
ATOM 3880 O O . ILE B 1 211 ? -15.977 1.144 15.328 1 64.81 211 ILE B O 1
ATOM 3884 N N . GLN B 1 212 ? -17.906 0.417 14.445 1 64.44 212 GLN B N 1
ATOM 3885 C CA . GLN B 1 212 ? -18.547 1.727 14.555 1 64.44 212 GLN B CA 1
ATOM 3886 C C . GLN B 1 212 ? -18.703 2.139 16.016 1 64.44 212 GLN B C 1
ATOM 3888 O O . GLN B 1 212 ? -18.5 3.305 16.359 1 64.44 212 GLN B O 1
ATOM 3893 N N . LEU B 1 213 ? -19.031 1.153 16.75 1 59.47 213 LEU B N 1
ATOM 3894 C CA . LEU B 1 213 ? -19.25 1.407 18.172 1 59.47 213 LEU B CA 1
ATOM 3895 C C . LEU B 1 213 ? -17.953 1.768 18.875 1 59.47 213 LEU B C 1
ATOM 3897 O O . LEU B 1 213 ? -17.922 2.633 19.75 1 59.47 213 LEU B O 1
ATOM 3901 N N . LEU B 1 214 ? -16.984 1.188 18.344 1 60 214 LEU B N 1
ATOM 3902 C CA . LEU B 1 214 ? -15.688 1.38 19 1 60 214 LEU B CA 1
ATOM 3903 C C . LEU B 1 214 ? -14.914 2.516 18.328 1 60 214 LEU B C 1
ATOM 3905 O O . LEU B 1 214 ? -13.789 2.82 18.734 1 60 214 LEU B O 1
ATOM 3909 N N . GLY B 1 215 ? -15.586 3 17.297 1 65.12 215 GLY B N 1
ATOM 3910 C CA . GLY B 1 215 ? -14.898 4.023 16.531 1 65.12 215 GLY B CA 1
ATOM 3911 C C . GLY B 1 215 ? -14.812 5.355 17.25 1 65.12 215 GLY B C 1
ATOM 3912 O O . GLY B 1 215 ? -15.609 5.641 18.141 1 65.12 215 GLY B O 1
ATOM 3913 N N . ASN B 1 216 ? -13.734 6.059 17.047 1 66.69 216 ASN B N 1
ATOM 3914 C CA . ASN B 1 216 ? -13.508 7.383 17.609 1 66.69 216 ASN B CA 1
ATOM 3915 C C . ASN B 1 216 ? -14.383 8.438 16.938 1 66.69 216 ASN B C 1
ATOM 3917 O O . ASN B 1 216 ? -14.828 8.258 15.812 1 66.69 216 ASN B O 1
ATOM 3921 N N . ASP B 1 217 ? -14.727 9.445 17.734 1 76.56 217 ASP B N 1
ATOM 3922 C CA . ASP B 1 217 ? -15.461 10.562 17.141 1 76.56 217 ASP B CA 1
ATOM 3923 C C . ASP B 1 217 ? -14.562 11.383 16.219 1 76.56 217 ASP B C 1
ATOM 3925 O O . ASP B 1 217 ? -13.344 11.438 16.406 1 76.56 217 ASP B O 1
ATOM 3929 N N . VAL B 1 218 ? -15.141 11.938 15.242 1 78.81 218 VAL B N 1
ATOM 3930 C CA . VAL B 1 218 ? -14.469 12.734 14.219 1 78.81 218 VAL B CA 1
ATOM 3931 C C . VAL B 1 218 ? -13.672 13.859 14.883 1 78.81 218 VAL B C 1
ATOM 3933 O O . VAL B 1 218 ? -12.547 14.148 14.492 1 78.81 218 VAL B O 1
ATOM 3936 N N . GLU B 1 219 ? -14.203 14.438 15.891 1 82.06 219 GLU B N 1
ATOM 3937 C CA . GLU B 1 219 ? -13.562 15.555 16.578 1 82.06 219 GLU B CA 1
ATOM 3938 C C . GLU B 1 219 ? -12.289 15.102 17.297 1 82.06 219 GLU B C 1
ATOM 3940 O O . GLU B 1 219 ? -11.273 15.797 17.266 1 82.06 219 GLU B O 1
ATOM 3945 N N . SER B 1 220 ? -12.398 13.977 17.859 1 82.25 220 SER B N 1
ATOM 3946 C CA . SER B 1 220 ? -11.25 13.438 18.578 1 82.25 220 SER B CA 1
ATOM 3947 C C . SER B 1 220 ? -10.117 13.086 17.625 1 82.25 220 SER B C 1
ATOM 3949 O O . SER B 1 220 ? -8.945 13.375 17.891 1 82.25 220 SER B O 1
ATOM 3951 N N . ALA B 1 221 ? -10.477 12.523 16.562 1 81.38 221 ALA B N 1
ATOM 3952 C CA . ALA B 1 221 ? -9.477 12.133 15.578 1 81.38 221 ALA B CA 1
ATOM 3953 C C . ALA B 1 221 ? -8.789 13.367 14.984 1 81.38 221 ALA B C 1
ATOM 3955 O O . ALA B 1 221 ? -7.566 13.375 14.805 1 81.38 221 ALA B O 1
ATOM 3956 N N . SER B 1 222 ? -9.562 14.383 14.766 1 87.06 222 SER B N 1
ATOM 3957 C CA . SER B 1 222 ? -9.008 15.609 14.195 1 87.06 222 SER B CA 1
ATOM 3958 C C . SER B 1 222 ? -8.094 16.312 15.188 1 87.06 222 SER B C 1
ATOM 3960 O O . SER B 1 222 ? -7.074 16.891 14.805 1 87.06 222 SER B O 1
ATOM 3962 N N . SER B 1 223 ? -8.422 16.234 16.422 1 88.94 223 SER B N 1
ATOM 3963 C CA . SER B 1 223 ? -7.676 16.938 17.469 1 88.94 223 SER B CA 1
ATOM 3964 C C . SER B 1 223 ? -6.281 16.359 17.641 1 88.94 223 SER B C 1
ATOM 3966 O O . SER B 1 223 ? -5.352 17.047 18.047 1 88.94 223 SER B O 1
ATOM 3968 N N . VAL B 1 224 ? -6.141 15.125 17.328 1 89.81 224 VAL B N 1
ATOM 3969 C CA . VAL B 1 224 ? -4.867 14.438 17.516 1 89.81 224 VAL B CA 1
ATOM 3970 C C . VAL B 1 224 ? -3.812 15.039 16.594 1 89.81 224 VAL B C 1
ATOM 3972 O O . VAL B 1 224 ? -2.635 15.109 16.953 1 89.81 224 VAL B O 1
ATOM 3975 N N . VAL B 1 225 ? -4.23 15.484 15.477 1 92.69 225 VAL B N 1
ATOM 3976 C CA . VAL B 1 225 ? -3.314 16.078 14.516 1 92.69 225 VAL B CA 1
ATOM 3977 C C . VAL B 1 225 ? -2.598 17.266 15.164 1 92.69 225 VAL B C 1
ATOM 3979 O O . VAL B 1 225 ? -1.374 17.391 15.062 1 92.69 225 VAL B O 1
ATOM 3982 N N . PHE B 1 226 ? -3.301 18.078 15.914 1 95.75 226 PHE B N 1
ATOM 3983 C CA . PHE B 1 226 ? -2.783 19.312 16.516 1 95.75 226 PHE B CA 1
ATOM 3984 C C . PHE B 1 226 ? -1.923 19 17.734 1 95.75 226 PHE B C 1
ATOM 3986 O O . PHE B 1 226 ? -1.183 19.859 18.203 1 95.75 226 PHE B O 1
ATOM 3993 N N . ARG B 1 227 ? -2.01 17.781 18.188 1 93.81 227 ARG B N 1
ATOM 3994 C CA . ARG B 1 227 ? -1.206 17.359 19.328 1 93.81 227 ARG B CA 1
ATOM 3995 C C . ARG B 1 227 ? 0.038 16.609 18.875 1 93.81 227 ARG B C 1
ATOM 3997 O O . ARG B 1 227 ? 1.067 16.625 19.562 1 93.81 227 ARG B O 1
ATOM 4004 N N . ALA B 1 228 ? -0.068 16.016 17.719 1 93.06 228 ALA B N 1
ATOM 4005 C CA . ALA B 1 228 ? 0.927 15.008 17.359 1 93.06 228 ALA B CA 1
ATOM 4006 C C . ALA B 1 228 ? 1.889 15.523 16.297 1 93.06 228 ALA B C 1
ATOM 4008 O O . ALA B 1 228 ? 3.043 15.094 16.234 1 93.06 228 ALA B O 1
ATOM 4009 N N . LEU B 1 229 ? 1.415 16.438 15.453 1 95.06 229 LEU B N 1
ATOM 4010 C CA . LEU B 1 229 ? 2.232 16.875 14.328 1 95.06 229 LEU B CA 1
ATOM 4011 C C . LEU B 1 229 ? 3.561 17.453 14.812 1 95.06 229 LEU B C 1
ATOM 4013 O O . LEU B 1 229 ? 3.582 18.328 15.672 1 95.06 229 LEU B O 1
ATOM 4017 N N . GLY B 1 230 ? 4.691 16.922 14.266 1 93.5 230 GLY B N 1
ATOM 4018 C CA . GLY B 1 230 ? 6.02 17.391 14.633 1 93.5 230 GLY B CA 1
ATOM 4019 C C . GLY B 1 230 ? 6.59 16.656 15.836 1 93.5 230 GLY B C 1
ATOM 4020 O O . GLY B 1 230 ? 7.781 16.797 16.141 1 93.5 230 GLY B O 1
ATOM 4021 N N . ARG B 1 231 ? 5.789 15.875 16.531 1 90.44 231 ARG B N 1
ATOM 4022 C CA . ARG B 1 231 ? 6.219 15.156 17.734 1 90.44 231 ARG B CA 1
ATOM 4023 C C . ARG B 1 231 ? 6.309 13.656 17.469 1 90.44 231 ARG B C 1
ATOM 4025 O O . ARG B 1 231 ? 7.125 12.961 18.078 1 90.44 231 ARG B O 1
ATOM 4032 N N . PHE B 1 232 ? 5.465 13.188 16.562 1 90.25 232 PHE B N 1
ATOM 4033 C CA . PHE B 1 232 ? 5.414 11.781 16.203 1 90.25 232 PHE B CA 1
ATOM 4034 C C . PHE B 1 232 ? 5.363 11.617 14.68 1 90.25 232 PHE B C 1
ATOM 4036 O O . PHE B 1 232 ? 4.914 12.523 13.969 1 90.25 232 PHE B O 1
ATOM 4043 N N . SER B 1 233 ? 5.871 10.484 14.25 1 90 233 SER B N 1
ATOM 4044 C CA . SER B 1 233 ? 5.734 10.164 12.836 1 90 233 SER B CA 1
ATOM 4045 C C . SER B 1 233 ? 4.512 9.289 12.578 1 90 233 SER B C 1
ATOM 4047 O O . SER B 1 233 ? 3.992 9.242 11.461 1 90 233 SER B O 1
ATOM 4049 N N . SER B 1 234 ? 4.07 8.594 13.539 1 89.06 234 SER B N 1
ATOM 4050 C CA . SER B 1 234 ? 2.934 7.684 13.43 1 89.06 234 SER B CA 1
ATOM 4051 C C . SER B 1 234 ? 2.145 7.629 14.734 1 89.06 234 SER B C 1
ATOM 4053 O O . SER B 1 234 ? 2.73 7.547 15.812 1 89.06 234 SER B O 1
ATOM 4055 N N . VAL B 1 235 ? 0.821 7.691 14.625 1 86.88 235 VAL B N 1
ATOM 4056 C CA . VAL B 1 235 ? -0.026 7.645 15.812 1 86.88 235 VAL B CA 1
ATOM 4057 C C . VAL B 1 235 ? -1.205 6.703 15.562 1 86.88 235 VAL B C 1
ATOM 4059 O O . VAL B 1 235 ? -1.997 6.918 14.648 1 86.88 235 VAL B O 1
ATOM 4062 N N . ASP B 1 236 ? -1.281 5.668 16.312 1 82 236 ASP B N 1
ATOM 4063 C CA . ASP B 1 236 ? -2.494 4.859 16.375 1 82 236 ASP B CA 1
ATOM 4064 C C . ASP B 1 236 ? -3.537 5.504 17.281 1 82 236 ASP B C 1
ATOM 4066 O O . ASP B 1 236 ? -3.316 5.648 18.484 1 82 236 ASP B O 1
ATOM 4070 N N . PHE B 1 237 ? -4.562 5.844 16.641 1 76.44 237 PHE B N 1
ATOM 4071 C CA . PHE B 1 237 ? -5.562 6.508 17.469 1 76.44 237 PHE B CA 1
ATOM 4072 C C . PHE B 1 237 ? -6.66 5.531 17.891 1 76.44 237 PHE B C 1
ATOM 4074 O O . PHE B 1 237 ? -7.27 4.879 17.047 1 76.44 237 PHE B O 1
ATOM 4081 N N . GLY B 1 238 ? -6.941 5.484 19.094 1 70.81 238 GLY B N 1
ATOM 4082 C CA . GLY B 1 238 ? -7.957 4.605 19.656 1 70.81 238 GLY B CA 1
ATOM 4083 C C . GLY B 1 238 ? -7.391 3.303 20.188 1 70.81 238 GLY B C 1
ATOM 4084 O O . GLY B 1 238 ? -6.457 2.744 19.609 1 70.81 238 GLY B O 1
ATOM 4085 N N . PHE B 1 239 ? -7.945 2.857 21.234 1 65.94 239 PHE B N 1
ATOM 4086 C CA . PHE B 1 239 ? -7.496 1.653 21.922 1 65.94 239 PHE B CA 1
ATOM 4087 C C . PHE B 1 239 ? -7.625 0.432 21.031 1 65.94 239 PHE B C 1
ATOM 4089 O O . PHE B 1 239 ? -6.742 -0.427 21 1 65.94 239 PHE B O 1
ATOM 4096 N N . TYR B 1 240 ? -8.633 0.446 20.281 1 66.38 240 TYR B N 1
ATOM 4097 C CA . TYR B 1 240 ? -8.883 -0.694 19.406 1 66.38 240 TYR B CA 1
ATOM 4098 C C . TYR B 1 240 ? -7.812 -0.802 18.328 1 66.38 240 TYR B C 1
ATOM 4100 O O . TYR B 1 240 ? -7.34 -1.899 18.031 1 66.38 240 TYR B O 1
ATOM 4108 N N . THR B 1 241 ? -7.484 0.351 17.844 1 70.25 241 THR B N 1
ATOM 4109 C CA . THR B 1 241 ? -6.445 0.358 16.812 1 70.25 241 THR B CA 1
ATOM 4110 C C . THR B 1 241 ? -5.125 -0.156 17.375 1 70.25 241 THR B C 1
ATOM 4112 O O . THR B 1 241 ? -4.449 -0.971 16.75 1 70.25 241 THR B O 1
ATOM 4115 N N . TYR B 1 242 ? -4.984 0.229 18.516 1 69.19 242 TYR B N 1
ATOM 4116 C CA . TYR B 1 242 ? -3.719 -0.14 19.141 1 69.19 242 TYR B CA 1
ATOM 4117 C C . TYR B 1 242 ? -3.688 -1.627 19.469 1 69.19 242 TYR B C 1
ATOM 4119 O O . TYR B 1 242 ? -2.693 -2.307 19.203 1 69.19 242 TYR B O 1
ATOM 4127 N N . ILE B 1 243 ? -4.703 -2.148 20 1 69.12 243 ILE B N 1
ATOM 4128 C CA . ILE B 1 243 ? -4.762 -3.553 20.391 1 69.12 243 ILE B CA 1
ATOM 4129 C C . ILE B 1 243 ? -4.699 -4.438 19.141 1 69.12 243 ILE B C 1
ATOM 4131 O O . ILE B 1 243 ? -4.078 -5.504 19.156 1 69.12 243 ILE B O 1
ATOM 4135 N N . THR B 1 244 ? -5.316 -3.994 18.172 1 72.31 244 THR B N 1
ATOM 4136 C CA . THR B 1 244 ? -5.301 -4.754 16.938 1 72.31 244 THR B CA 1
ATOM 4137 C C . THR B 1 244 ? -3.889 -4.82 16.359 1 72.31 244 THR B C 1
ATOM 4139 O O . THR B 1 244 ? -3.457 -5.871 15.883 1 72.31 244 THR B O 1
ATOM 4142 N N . ARG B 1 245 ? -3.252 -3.758 16.422 1 73.31 245 ARG B N 1
ATOM 4143 C CA . ARG B 1 245 ? -1.884 -3.748 15.914 1 73.31 245 ARG B CA 1
ATOM 4144 C C . ARG B 1 245 ? -1.009 -4.738 16.688 1 73.31 245 ARG B C 1
ATOM 4146 O O . ARG B 1 245 ? -0.235 -5.484 16.078 1 73.31 245 ARG B O 1
ATOM 4153 N N . ILE B 1 246 ? -1.186 -4.727 17.953 1 68.69 246 ILE B N 1
ATOM 4154 C CA . ILE B 1 246 ? -0.407 -5.641 18.781 1 68.69 246 ILE B CA 1
ATOM 4155 C C . ILE B 1 246 ? -0.791 -7.082 18.469 1 68.69 246 ILE B C 1
ATOM 4157 O O . ILE B 1 246 ? 0.079 -7.945 18.312 1 68.69 246 ILE B O 1
ATOM 4161 N N . GLY B 1 247 ? -2.041 -7.301 18.359 1 69.44 247 GLY B N 1
ATOM 4162 C CA . GLY B 1 247 ? -2.521 -8.641 18.078 1 69.44 247 GLY B CA 1
ATOM 4163 C C . GLY B 1 247 ? -2.023 -9.18 16.734 1 69.44 247 GLY B C 1
ATOM 4164 O O . GLY B 1 247 ? -1.56 -10.32 16.656 1 69.44 247 GLY B O 1
ATOM 4165 N N . VAL B 1 248 ? -2.047 -8.305 15.789 1 71 248 VAL B N 1
ATOM 4166 C CA . VAL B 1 248 ? -1.639 -8.703 14.453 1 71 248 VAL B CA 1
ATOM 4167 C C . VAL B 1 248 ? -0.132 -8.945 14.422 1 71 248 VAL B C 1
ATOM 4169 O O . VAL B 1 248 ? 0.347 -9.828 13.703 1 71 248 VAL B O 1
ATOM 4172 N N . GLY B 1 249 ? 0.564 -8.211 15.188 1 68.62 249 GLY B N 1
ATOM 4173 C CA . GLY B 1 249 ? 2.006 -8.391 15.25 1 68.62 249 GLY B CA 1
ATOM 4174 C C . GLY B 1 249 ? 2.418 -9.695 15.906 1 68.62 249 GLY B C 1
ATOM 4175 O O . GLY B 1 249 ? 3.484 -10.234 15.609 1 68.62 249 GLY B O 1
ATOM 4176 N N . LEU B 1 250 ? 1.519 -10.227 16.734 1 67.75 250 LEU B N 1
ATOM 4177 C CA . LEU B 1 250 ? 1.856 -11.422 17.5 1 67.75 250 LEU B CA 1
ATOM 4178 C C . LEU B 1 250 ? 1.38 -12.68 16.797 1 67.75 250 LEU B C 1
ATOM 4180 O O . LEU B 1 250 ? 1.818 -13.789 17.125 1 67.75 250 LEU B O 1
ATOM 4184 N N . LEU B 1 251 ? 0.536 -12.5 15.875 1 71.94 251 LEU B N 1
ATOM 4185 C CA . LEU B 1 251 ? -0.051 -13.664 15.211 1 71.94 251 LEU B CA 1
ATOM 4186 C C . LEU B 1 251 ? 0.522 -13.836 13.812 1 71.94 251 LEU B C 1
ATOM 4188 O O . LEU B 1 251 ? 0.931 -12.859 13.18 1 71.94 251 LEU B O 1
ATOM 4192 N N . ASP B 1 252 ? 0.55 -15.102 13.445 1 73.44 252 ASP B N 1
ATOM 4193 C CA . ASP B 1 252 ? 0.955 -15.398 12.078 1 73.44 252 ASP B CA 1
ATOM 4194 C C . ASP B 1 252 ? -0.098 -14.93 11.078 1 73.44 252 ASP B C 1
ATOM 4196 O O . ASP B 1 252 ? -1.299 -15.07 11.32 1 73.44 252 ASP B O 1
ATOM 4200 N N . ALA B 1 253 ? 0.412 -14.477 9.992 1 75.56 253 ALA B N 1
ATOM 4201 C CA . ALA B 1 253 ? -0.476 -13.898 8.984 1 75.56 253 ALA B CA 1
ATOM 4202 C C . ALA B 1 253 ? -1.49 -14.922 8.492 1 75.56 253 ALA B C 1
ATOM 4204 O O . ALA B 1 253 ? -2.652 -14.594 8.25 1 75.56 253 ALA B O 1
ATOM 4205 N N . ASN B 1 254 ? -1.055 -16.125 8.32 1 80.12 254 ASN B N 1
ATOM 4206 C CA . ASN B 1 254 ? -1.957 -17.156 7.832 1 80.12 254 ASN B CA 1
ATOM 4207 C C . ASN B 1 254 ? -3.061 -17.469 8.844 1 80.12 254 ASN B C 1
ATOM 4209 O O . ASN B 1 254 ? -4.188 -17.781 8.461 1 80.12 254 ASN B O 1
ATOM 4213 N N . VAL B 1 255 ? -2.68 -17.359 10.055 1 78 255 VAL B N 1
ATOM 4214 C CA . VAL B 1 255 ? -3.678 -17.562 11.102 1 78 255 VAL B CA 1
ATOM 4215 C C . VAL B 1 255 ? -4.691 -16.422 11.078 1 78 255 VAL B C 1
ATOM 4217 O O . VAL B 1 255 ? -5.898 -16.656 11.164 1 78 255 VAL B O 1
ATOM 4220 N N . ILE B 1 256 ? -4.16 -15.297 10.922 1 78.81 256 ILE B N 1
ATOM 4221 C CA . ILE B 1 256 ? -5.02 -14.125 10.852 1 78.81 256 ILE B CA 1
ATOM 4222 C C . ILE B 1 256 ? -5.961 -14.242 9.656 1 78.81 256 ILE B C 1
ATOM 4224 O O . ILE B 1 256 ? -7.164 -13.992 9.773 1 78.81 256 ILE B O 1
ATOM 4228 N N . ASP B 1 257 ? -5.402 -14.609 8.57 1 80.25 257 ASP B N 1
ATOM 4229 C CA . ASP B 1 257 ? -6.188 -14.711 7.348 1 80.25 257 ASP B CA 1
ATOM 4230 C C . ASP B 1 257 ? -7.273 -15.781 7.477 1 80.25 257 ASP B C 1
ATOM 4232 O O . ASP B 1 257 ? -8.406 -15.578 7.031 1 80.25 257 ASP B O 1
ATOM 4236 N N . GLN B 1 258 ? -6.934 -16.891 8.031 1 79.56 258 GLN B N 1
ATOM 4237 C CA . GLN B 1 258 ? -7.914 -17.953 8.227 1 79.56 258 GLN B CA 1
ATOM 4238 C C . GLN B 1 258 ? -9.031 -17.5 9.164 1 79.56 258 GLN B C 1
ATOM 4240 O O . GLN B 1 258 ? -10.203 -17.828 8.938 1 79.56 258 GLN B O 1
ATOM 4245 N N . THR B 1 259 ? -8.672 -16.828 10.219 1 77.88 259 THR B N 1
ATOM 4246 C CA . THR B 1 259 ? -9.664 -16.297 11.148 1 77.88 259 THR B CA 1
ATOM 4247 C C . THR B 1 259 ? -10.586 -15.305 10.453 1 77.88 259 THR B C 1
ATOM 4249 O O . THR B 1 259 ? -11.805 -15.344 10.641 1 77.88 259 THR B O 1
ATOM 4252 N N . SER B 1 260 ? -9.992 -14.477 9.703 1 78.81 260 SER B N 1
ATOM 4253 C CA . SER B 1 260 ? -10.773 -13.5 8.953 1 78.81 260 SER B CA 1
ATOM 4254 C C . SER B 1 260 ? -11.719 -14.18 7.969 1 78.81 260 SER B C 1
ATOM 4256 O O . SER B 1 260 ? -12.859 -13.742 7.797 1 78.81 260 SER B O 1
ATOM 4258 N N . LYS B 1 261 ? -11.234 -15.195 7.332 1 80.69 261 LYS B N 1
ATOM 4259 C CA . LYS B 1 261 ? -12.07 -15.977 6.418 1 80.69 261 LYS B CA 1
ATOM 4260 C C . LYS B 1 261 ? -13.297 -16.531 7.137 1 80.69 261 LYS B C 1
ATOM 4262 O O . LYS B 1 261 ? -14.414 -16.469 6.613 1 80.69 261 LYS B O 1
ATOM 4267 N N . PHE B 1 262 ? -12.984 -17.016 8.266 1 78.75 262 PHE B N 1
ATOM 4268 C CA . PHE B 1 262 ? -14.062 -17.594 9.062 1 78.75 262 PHE B CA 1
ATOM 4269 C C . PHE B 1 262 ? -15.062 -16.531 9.492 1 78.75 262 PHE B C 1
ATOM 4271 O O . PHE B 1 262 ? -16.266 -16.719 9.359 1 78.75 262 PHE B O 1
ATOM 4278 N N . ILE B 1 263 ? -14.578 -15.391 9.922 1 75.5 263 ILE B N 1
ATOM 4279 C CA . ILE B 1 263 ? -15.398 -14.312 10.469 1 75.5 263 ILE B CA 1
ATOM 4280 C C . ILE B 1 263 ? -16.234 -13.68 9.352 1 75.5 263 ILE B C 1
ATOM 4282 O O . ILE B 1 263 ? -17.375 -13.289 9.57 1 75.5 263 ILE B O 1
ATOM 4286 N N . THR B 1 264 ? -15.719 -13.672 8.156 1 77.75 264 THR B N 1
ATOM 4287 C CA . THR B 1 264 ? -16.391 -12.938 7.09 1 77.75 264 THR B CA 1
ATOM 4288 C C . THR B 1 264 ? -17.203 -13.875 6.207 1 77.75 264 THR B C 1
ATOM 4290 O O . THR B 1 264 ? -17.875 -13.438 5.273 1 77.75 264 THR B O 1
ATOM 4293 N N . ALA B 1 265 ? -17.172 -15.156 6.48 1 77.88 265 ALA B N 1
ATOM 4294 C CA . ALA B 1 265 ? -17.859 -16.172 5.68 1 77.88 265 ALA B CA 1
ATOM 4295 C C . ALA B 1 265 ? -19.344 -15.844 5.523 1 77.88 265 ALA B C 1
ATOM 4297 O O . ALA B 1 265 ? -19.906 -15.984 4.434 1 77.88 265 ALA B O 1
ATOM 4298 N N . PRO B 1 266 ? -19.969 -15.258 6.594 1 76.62 266 PRO B N 1
ATOM 4299 C CA . PRO B 1 266 ? -21.391 -14.969 6.465 1 76.62 266 PRO B CA 1
ATOM 4300 C C . PRO B 1 266 ? -21.672 -13.797 5.523 1 76.62 266 PRO B C 1
ATOM 4302 O O . PRO B 1 266 ? -22.812 -13.609 5.094 1 76.62 266 PRO B O 1
ATOM 4305 N N . LEU B 1 267 ? -20.688 -13.023 5.215 1 77.25 267 LEU B N 1
ATOM 4306 C CA . LEU B 1 267 ? -20.859 -11.859 4.355 1 77.25 267 LEU B CA 1
ATOM 4307 C C . LEU B 1 267 ? -20.844 -12.258 2.885 1 77.25 267 LEU B C 1
ATOM 4309 O O . LEU B 1 267 ? -21.281 -11.492 2.021 1 77.25 267 LEU B O 1
ATOM 4313 N N . ARG B 1 268 ? -20.438 -13.406 2.574 1 79.44 268 ARG B N 1
ATOM 4314 C CA . ARG B 1 268 ? -20.188 -13.828 1.199 1 79.44 268 ARG B CA 1
ATOM 4315 C C . ARG B 1 268 ? -21.469 -13.789 0.374 1 79.44 268 ARG B C 1
ATOM 4317 O O . ARG B 1 268 ? -21.484 -13.211 -0.716 1 79.44 268 ARG B O 1
ATOM 4324 N N . PRO B 1 269 ? -22.516 -14.312 0.984 1 75.44 269 PRO B N 1
ATOM 4325 C CA . PRO B 1 269 ? -23.75 -14.273 0.194 1 75.44 269 PRO B CA 1
ATOM 4326 C C . PRO B 1 269 ? -24.234 -12.852 -0.072 1 75.44 269 PRO B C 1
ATOM 4328 O O . PRO B 1 269 ? -24.844 -12.586 -1.109 1 75.44 269 PRO B O 1
ATOM 4331 N N . ILE B 1 270 ? -24 -11.969 0.786 1 76.06 270 ILE B N 1
ATOM 4332 C CA . ILE B 1 270 ? -24.406 -10.578 0.644 1 76.06 270 ILE B CA 1
ATOM 4333 C C . ILE B 1 270 ? -23.656 -9.922 -0.511 1 76.06 270 ILE B C 1
ATOM 4335 O O . ILE B 1 270 ? -24.25 -9.281 -1.375 1 76.06 270 ILE B O 1
ATOM 4339 N N . PHE B 1 271 ? -22.422 -10.195 -0.563 1 79.56 271 PHE B N 1
ATOM 4340 C CA . PHE B 1 271 ? -21.609 -9.562 -1.583 1 79.56 271 PHE B CA 1
ATOM 4341 C C . PHE B 1 271 ? -21.734 -10.289 -2.916 1 79.56 271 PHE B C 1
ATOM 4343 O O . PHE B 1 271 ? -21.594 -9.68 -3.979 1 79.56 271 PHE B O 1
ATOM 4350 N N . ASP B 1 272 ? -21.953 -11.555 -2.867 1 76.31 272 ASP B N 1
ATOM 4351 C CA . ASP B 1 272 ? -22.203 -12.305 -4.094 1 76.31 272 ASP B CA 1
ATOM 4352 C C . ASP B 1 272 ? -23.406 -11.742 -4.836 1 76.31 272 ASP B C 1
ATOM 4354 O O . ASP B 1 272 ? -23.422 -11.68 -6.066 1 76.31 272 ASP B O 1
ATOM 4358 N N . ASN B 1 273 ? -24.391 -11.266 -4.027 1 70.5 273 ASN B N 1
ATOM 4359 C CA . ASN B 1 273 ? -25.656 -10.828 -4.613 1 70.5 273 ASN B CA 1
ATOM 4360 C C . ASN B 1 273 ? -25.672 -9.328 -4.867 1 70.5 273 ASN B C 1
ATOM 4362 O O . ASN B 1 273 ? -26.625 -8.797 -5.445 1 70.5 273 ASN B O 1
ATOM 4366 N N . ALA B 1 274 ? -24.625 -8.727 -4.418 1 69.94 274 ALA B N 1
ATOM 4367 C CA . ALA B 1 274 ? -24.562 -7.277 -4.594 1 69.94 274 ALA B CA 1
ATOM 4368 C C . ALA B 1 274 ? -24.219 -6.914 -6.039 1 69.94 274 ALA B C 1
ATOM 4370 O O . ALA B 1 274 ? -23.484 -7.633 -6.707 1 69.94 274 ALA B O 1
ATOM 4371 N N . ASN B 1 275 ? -24.828 -5.855 -6.527 1 65.44 275 ASN B N 1
ATOM 4372 C CA . ASN B 1 275 ? -24.562 -5.387 -7.883 1 65.44 275 ASN B CA 1
ATOM 4373 C C . ASN B 1 275 ? -23.141 -4.824 -8.008 1 65.44 275 ASN B C 1
ATOM 4375 O O . ASN B 1 275 ? -22.516 -4.477 -7.012 1 65.44 275 ASN B O 1
ATOM 4379 N N . ASN B 1 276 ? -22.688 -4.809 -9.188 1 61.28 276 ASN B N 1
ATOM 4380 C CA . ASN B 1 276 ? -21.391 -4.234 -9.516 1 61.28 276 ASN B CA 1
ATOM 4381 C C . ASN B 1 276 ? -21.344 -2.734 -9.234 1 61.28 276 ASN B C 1
ATOM 4383 O O . ASN B 1 276 ? -22.359 -2.051 -9.359 1 61.28 276 ASN B O 1
ATOM 4387 N N . ILE B 1 277 ? -20.219 -2.189 -8.664 1 59.34 277 ILE B N 1
ATOM 4388 C CA . ILE B 1 277 ? -20.047 -0.775 -8.359 1 59.34 277 ILE B CA 1
ATOM 4389 C C . ILE B 1 277 ? -19.062 -0.159 -9.359 1 59.34 277 ILE B C 1
ATOM 4391 O O . ILE B 1 277 ? -18.062 -0.792 -9.734 1 59.34 277 ILE B O 1
#

Foldseek 3Di:
DVLVVVQCVLVVFDFALLCVQLVAFEEEFEPLPDFLNVLLQLVSQVSPHAYEYEEADDPSCPPHDGDPNHDYYHDQQLDVVVLVVLLVVCVVRVGQEYEYPDAAFAFAAPVLEDPLVSVCSRQPVSVVSSVVSNVVRDLASHEYEAEAALLCLAQDHSRRSRNVSRVVRLVVQLVVCVVRVRYFTAYEHQFQEADDVRCVNPPPDVVNVVSNVQGDHSNVSNSSCSSPTSPDSYHYHGPVSSVSNVVSVVDDRVVRVVVVCVRCVVCVVVNVPDHRD/DVLVVVQCVLVVFDFALLCVQLVAFEEEFEPLPDFLNVLLQLVSQVSPHAYEYEEADDPSCPPHDGDPNHYYYHDQQLDVVVLVVLLVVCVVRVGQEYEYPDAAFAFAAPVLEDPLVSVCSRQPVSVVSSVVSNVVRDLASHEYEAEAALLCLAQDHSRRSRNVSRVVRLVVQLVVCVVRVRYFTAYEHQFQEADDVRCVNPPPDPVNVVSNVQGHYSNVSNSSCSSPTNPDSYHYHGPVSSVSNVVSVVDDRVVRVVVVCVRCVVCVVVNVPDHRD

Organism: Trichomonas vaginalis (strain ATCC PRA-98 / G3) (NCBI:txid412133)

Solvent-accessible surface area (backbone atoms only — not comparable to full-atom values): 27806 Å² total; per-residue (Å²): 105,70,41,56,54,59,51,46,43,48,76,70,45,67,72,54,61,60,20,72,73,53,67,32,48,33,30,39,28,37,27,20,52,46,68,41,28,27,51,41,52,53,54,39,40,73,44,55,26,30,39,39,33,28,18,61,84,58,82,72,59,80,78,64,87,70,52,91,83,29,46,78,43,75,45,58,50,49,38,63,68,51,41,50,51,49,32,51,46,37,68,73,64,55,48,33,32,42,35,46,46,55,78,76,56,71,62,38,46,72,62,38,45,62,61,61,52,45,55,44,30,37,61,44,39,33,51,52,50,43,49,36,44,46,46,66,78,42,70,50,70,34,35,38,39,41,57,33,38,50,50,41,69,48,59,32,60,35,31,26,68,48,22,10,51,22,23,18,44,43,35,31,40,40,5,44,28,46,66,35,70,59,30,26,28,25,26,36,21,46,31,38,50,32,99,43,87,58,52,71,60,52,73,97,39,71,68,55,49,50,38,34,69,67,19,38,51,49,67,61,54,30,49,40,52,44,27,25,61,65,75,38,41,54,43,51,31,53,69,64,31,44,51,47,48,47,51,49,34,72,43,37,66,50,57,51,44,52,51,46,36,62,72,48,52,80,50,46,66,59,46,70,71,46,77,71,86,105,71,42,56,53,59,50,46,43,47,76,70,45,68,71,53,61,61,22,72,74,52,68,31,48,32,30,40,28,36,26,20,53,46,67,41,28,27,52,42,51,55,54,39,41,74,44,56,26,28,40,39,34,26,17,60,83,58,81,72,59,81,77,64,89,71,53,91,81,29,46,78,44,73,45,56,50,49,37,65,67,51,42,53,52,49,32,51,45,37,66,73,64,56,48,36,31,40,34,45,45,54,80,77,55,71,64,38,47,70,61,38,44,62,62,61,51,44,55,45,29,36,63,43,40,34,51,52,50,44,49,39,46,47,46,66,76,41,69,52,70,33,34,38,39,40,56,31,38,49,50,41,68,46,59,31,60,36,31,27,68,47,22,9,50,21,23,19,44,43,34,30,40,41,4,44,28,46,66,35,69,60,30,25,28,25,25,35,21,47,32,40,52,32,99,42,85,56,53,72,62,51,72,98,39,70,68,56,49,50,38,35,68,68,18,39,52,50,67,58,54,31,50,40,51,45,28,26,61,66,76,39,41,56,43,50,30,54,68,64,31,43,52,47,47,45,51,50,33,70,44,37,65,50,57,51,44,52,50,48,34,61,72,46,52,78,49,46,66,57,48,71,68,46,77,71,86

Nearest PDB structures (foldseek):
  4fgs-assembly1_A  TM=7.967E-01  e=3.773E-12  Rhizobium etli CFN 42
  2ag5-assembly1_D  TM=7.480E-01  e=1.705E-12  Homo sapiens
  8y11-assembly2_B  TM=7.906E-01  e=1.848E-11  Herbaspirillum huttiense
  8y4b-assembly1_A  TM=7.881E-01  e=2.359E-11  Herbaspirillum huttiense
  8y11-assembly1_A  TM=7.917E-01  e=6.667E-11  Herbaspirillum huttiense

Radius of gyration: 22.69 Å; Cα contacts (8 Å, |Δi|>4): 1123; chains: 2; bounding box: 53×67×56 Å

Sequence (554 aa):
MLRFVIAMLPRILPAQDLGAKYQKGYALITGGTDGIGLQIALKLVEQGFDVHIVGLKTEKLNQIQLTENSKISFCDLSDISVTNELCQWIETYQPKLLIHTAGFCYPSYFHKINNPHKYNQAFITSMVDLTAAFLKIRKTNGGIIFFSSQVSFFSNPYASLYAATKAYTEQFARALAIEYPKLDILVLLPGAVKRTAFFDHFPQFWAFKLIQLLGNDVESASSVVFRALGRFSSVDFGFYTYITRIGVGLLDANVIDQTSKFITAPLRPIFDNANNIMLRFVIAMLPRILPAQDLGAKYQKGYALITGGTDGIGLQIALKLVEQGFDVHIVGLKTEKLNQIQLTENSKISFCDLSDISVTNELCQWIETYQPKLLIHTAGFCYPSYFHKINNPHKYNQAFITSMVDLTAAFLKIRKTNGGIIFFSSQVSFFSNPYASLYAATKAYTEQFARALAIEYPKLDILVLLPGAVKRTAFFDHFPQFWAFKLIQLLGNDVESASSVVFRALGRFSSVDFGFYTYITRIGVGLLDANVIDQTSKFITAPLRPIFDNANNI

Secondary structure (DSSP, 8-state):
-HHHHHHHHHHHSPPP-HHHHHTSEEEEEETTTSHHHHHHHHHHHHTTEEEEEEES--SGGGG----TT-EEEE--TTSHHHHHHHHHHHHHH--SEEEE---------GGG-S-HHHHHIIIIIHHHHHHHHHHHH-SSS-EEEEE--GGGSS--TT-HHHHHHHHHHHHHHHHHHHH-TTSEEEEEE---BSS-GGGGGS---HHHHHHHHTPBPHHHHHHHHHHHBTTBSEEE-SHHHHHHHHHHHHS-HHHHHHHHHHHHGGGHHHHHSSPP-/-HHHHHHHHHHHSPPP-HHHHHTSEEEEEETTTSHHHHHHHHHHHHTTEEEEEEES--SGGGG----TT-EEEE--TTSHHHHHHHHHHHHHH--SEEEE---------GGG-S-HHHHHIIIIIHHHHHHHHHHHH-SSS-EEEEE--GGGSS--TT-HHHHHHHHHHHHHHHHHHHH-TTSEEEEEE---BSS-GGGGGS---HHHHHHHHTPBPHHHHHHHHHHHBTTBSEEE-SHHHHHHHHHHHHS-HHHHHHHHHHHHGGGHHHHHSSPP-

InterPro domains:
  IPR002347 Short-chain dehydrogenase/reductase SDR [PF00106] (27-198)
  IPR002347 Short-chain dehydrogenase/reductase SDR [PR00081] (26-43)
  IPR002347 Short-chain dehydrogenase/reductase SDR [PR00081] (136-152)
  IPR002347 Short-chain dehydrogenase/reductase SDR [PR00081] (162-181)
  IPR020904 Short-chain dehydrogenase/reductase, conserved site [PS00061] (149-177)
  IPR036291 NAD(P)-binding domain superfamily [SSF51735] (24-240)
  IPR051019 VLCFA Elongation and Steroid Dehydrogenase [PTHR43899] (9-194)